Protein AF-A0A017TA18-F1 (afdb_monomer_lite)

Sequence (437 aa):
MTPSLLPDGDARPGEDPPRPLPCPRCPGTLLGALDVPPAPRIDACPSCRGIWCTRARLPALLGVAEDHPGLAWYGLTPTRTERACPACATATLDQLSPGEGVTLARCTTCRGVWLEGGALPRLKEALAALAPATLRPRPRTVPPPPPPAGSGDAADDDAEDGDAESGERFAYDVPLVNASALPIALGASLLVGATGLRFLVETFVNMTFHELGHAAVAWFSGRYAVPLPFITFAVTEEQSVVVALALAAFLGAGLVLGLRERRRYLVSLAGGGLLLQASLTLLLPQALVERWITFAGCAGEFVFGALLVVSFYYRLPDRMRWDFWRYVALAVGAAALSCAFLRWHQIAANLALLPLGSALGGAEDPEGDMNKLLGWGWSGRQIARTYLGLGYACLTVIAAHYGVFLARARMLALKKARTTVVAARGTAHGAAERSTG

Secondary structure (DSSP, 8-state):
------SSSPPPTTSPPPSSPBPSSSTTPBPEEEEETTEEEEEE-TTT--EEE-TTTHHHHHTS-TT-GGGGGGGS-PEEEEEEPTTTSSSEEEEEEEETTEEEEEETTT--EEEPTTHHHHHHHHHHHHS-S--------PPPPPPPP---------------SSSGGG-TT-HHHHHHHHHHHHHHHHHHHTSTTHHHIIIIIIHHHHHHHHHHHHHHTT---EEETTEEE---SS--HHHHHHHHHHHHHHHHHHHHTT-HHHHHHHHHHHHHHHIIIIIS-HHHHHHHHHHHHHHHHHHHHHHHHHHTTSPPPGGG-HHHHHHHHHHHHHHHHHHHHHHHHHHHH-GGG---SBTTTBTT-TTSHHHHHHHTT--HHHHHHHHHHHHHHHHHHHHHHHHHHHHHHHHHHHHHHHHHHHHHHHHHHHHHHHH--

Structure (mmCIF, N/CA/C/O backbone):
data_AF-A0A017TA18-F1
#
_entry.id   AF-A0A017TA18-F1
#
loop_
_atom_site.group_PDB
_atom_site.id
_atom_site.type_symbol
_atom_site.label_atom_id
_atom_site.label_alt_id
_atom_site.label_comp_id
_atom_site.label_asym_id
_atom_site.label_entity_id
_atom_site.label_seq_id
_atom_site.pdbx_PDB_ins_code
_atom_site.Cartn_x
_atom_site.Cartn_y
_atom_site.Cartn_z
_atom_site.occupancy
_atom_site.B_iso_or_equiv
_atom_site.auth_seq_id
_atom_site.auth_comp_id
_atom_site.auth_asym_id
_atom_site.auth_atom_id
_atom_site.pdbx_PDB_model_num
ATOM 1 N N . MET A 1 1 ? -18.667 39.826 -8.788 1.00 37.72 1 MET A N 1
ATOM 2 C CA . MET A 1 1 ? -19.623 39.039 -7.983 1.00 37.72 1 MET A CA 1
ATOM 3 C C . MET A 1 1 ? -19.762 39.725 -6.639 1.00 37.72 1 MET A C 1
ATOM 5 O O . MET A 1 1 ? -18.870 39.641 -5.808 1.00 37.72 1 MET A O 1
ATOM 9 N N . THR A 1 2 ? -20.815 40.518 -6.496 1.00 25.11 2 THR A N 1
ATOM 10 C CA . THR A 1 2 ? -21.220 41.183 -5.254 1.00 25.11 2 THR A CA 1
ATOM 11 C C . THR A 1 2 ? -21.653 40.122 -4.234 1.00 25.11 2 THR A C 1
ATOM 13 O O . THR A 1 2 ? -22.448 39.252 -4.593 1.00 25.11 2 THR A O 1
ATOM 16 N N . PRO A 1 3 ? -21.157 40.141 -2.984 1.00 33.81 3 PRO A N 1
ATOM 17 C CA . PRO A 1 3 ? -21.684 39.264 -1.954 1.00 33.81 3 PRO A CA 1
ATOM 18 C C . PRO A 1 3 ? -23.076 39.762 -1.567 1.00 33.81 3 PRO A C 1
ATOM 20 O O . PRO A 1 3 ? -23.249 40.912 -1.168 1.00 33.81 3 PRO A O 1
ATOM 23 N N . SER A 1 4 ? -24.062 38.885 -1.735 1.00 29.41 4 SER A N 1
ATOM 24 C CA . SER A 1 4 ? -25.457 39.107 -1.366 1.00 29.41 4 SER A CA 1
ATOM 25 C C . SER A 1 4 ? -25.554 39.514 0.106 1.00 29.41 4 SER A C 1
ATOM 27 O O . SER A 1 4 ? -25.220 38.736 1.002 1.00 29.41 4 SER A O 1
ATOM 29 N N . LEU A 1 5 ? -26.006 40.743 0.343 1.00 31.98 5 LEU A N 1
ATOM 30 C CA . LEU A 1 5 ? -26.475 41.220 1.637 1.00 31.98 5 LEU A CA 1
ATOM 31 C C . LEU A 1 5 ? -27.774 40.467 1.954 1.00 31.98 5 LEU A C 1
ATOM 33 O O . LEU A 1 5 ? -28.764 40.608 1.240 1.00 31.98 5 LEU A O 1
ATOM 37 N N . LEU A 1 6 ? -27.750 39.618 2.982 1.00 34.53 6 LEU A N 1
ATOM 38 C CA . LEU A 1 6 ? -28.977 39.231 3.678 1.00 34.53 6 LEU A CA 1
ATOM 39 C C . LEU A 1 6 ? -29.512 40.480 4.400 1.00 34.53 6 LEU A C 1
ATOM 41 O O . LEU A 1 6 ? -28.694 41.283 4.859 1.00 34.53 6 LEU A O 1
ATOM 45 N N . PRO A 1 7 ? -30.837 40.671 4.474 1.00 39.84 7 PRO A N 1
ATOM 46 C CA . PRO A 1 7 ? -31.421 41.862 5.071 1.00 39.84 7 PRO A CA 1
ATOM 47 C C . PRO A 1 7 ? -31.075 41.946 6.565 1.00 39.84 7 PRO A C 1
ATOM 49 O O . PRO A 1 7 ? -31.310 41.013 7.325 1.00 39.84 7 PRO A O 1
ATOM 52 N N . ASP A 1 8 ? -30.456 43.073 6.907 1.00 42.03 8 ASP A N 1
ATOM 53 C CA . ASP A 1 8 ? -30.369 43.778 8.186 1.00 42.03 8 ASP A CA 1
ATOM 54 C C . ASP A 1 8 ? -30.547 42.980 9.491 1.00 42.03 8 ASP A C 1
ATOM 56 O O . ASP A 1 8 ? -31.654 42.736 9.966 1.00 42.03 8 ASP A O 1
ATOM 60 N N . GLY A 1 9 ? -29.413 42.717 10.154 1.00 47.38 9 GLY A N 1
ATOM 61 C CA . GLY A 1 9 ? -29.335 42.570 11.615 1.00 47.38 9 GLY A CA 1
ATOM 62 C C . GLY A 1 9 ? -28.957 41.189 12.149 1.00 47.38 9 GLY A C 1
ATOM 63 O O . GLY A 1 9 ? -28.515 41.093 13.293 1.00 47.38 9 GLY A O 1
ATOM 64 N N . ASP A 1 10 ? -29.064 40.134 11.342 1.00 47.41 10 ASP A N 1
ATOM 65 C CA . ASP A 1 10 ? -28.767 38.773 11.796 1.00 47.41 10 ASP A CA 1
ATOM 66 C C . ASP A 1 10 ? -27.259 38.481 11.816 1.00 47.41 10 ASP A C 1
ATOM 68 O O . ASP A 1 10 ? -26.578 38.493 10.787 1.00 47.41 10 ASP A O 1
ATOM 72 N N . ALA A 1 11 ? -26.726 38.170 13.002 1.00 52.78 11 ALA A N 1
ATOM 73 C CA . ALA A 1 11 ? -25.329 37.779 13.160 1.00 52.78 11 ALA A CA 1
ATOM 74 C C . ALA A 1 11 ? -25.008 36.509 12.350 1.00 52.78 11 ALA A C 1
ATOM 76 O O . ALA A 1 11 ? -25.608 35.445 12.556 1.00 52.78 11 ALA A O 1
ATOM 77 N N . ARG A 1 12 ? -24.015 36.605 11.455 1.00 57.88 12 ARG A N 1
ATOM 78 C CA . ARG A 1 12 ? -23.480 35.449 10.726 1.00 57.88 12 ARG A CA 1
ATOM 79 C C . ARG A 1 12 ? -22.854 34.453 11.711 1.00 57.88 12 ARG A C 1
ATOM 81 O O . ARG A 1 12 ? -22.328 34.864 12.748 1.00 57.88 12 ARG A O 1
ATOM 88 N N . PRO A 1 13 ? -22.858 33.141 11.412 1.00 56.22 13 PRO A N 1
ATOM 89 C CA . PRO A 1 13 ? -22.197 32.154 12.260 1.00 56.22 13 PRO A CA 1
ATOM 90 C C . PRO A 1 13 ? -20.706 32.496 12.431 1.00 56.22 13 PRO A C 1
ATOM 92 O O . PRO A 1 13 ? -19.928 32.332 11.498 1.00 56.22 13 PRO A O 1
ATOM 95 N N . GLY A 1 14 ? -20.312 32.967 13.619 1.00 56.38 14 GLY A N 1
ATOM 96 C CA . GLY A 1 14 ? -18.918 33.289 13.958 1.00 56.38 14 GLY A CA 1
ATOM 97 C C . GLY A 1 14 ? -18.575 34.779 14.085 1.00 56.38 14 GLY A C 1
ATOM 98 O O . GLY A 1 14 ? -17.483 35.080 14.554 1.00 56.38 14 GLY A O 1
ATOM 99 N N . GLU A 1 15 ? -19.481 35.699 13.743 1.00 61.00 15 GLU A N 1
ATOM 100 C CA . GLU A 1 15 ? -19.289 37.144 13.961 1.00 61.00 15 GLU A CA 1
ATOM 101 C C . GLU A 1 15 ? -19.880 37.596 15.311 1.00 61.00 15 GLU A C 1
ATOM 103 O O . GLU A 1 15 ? -20.865 37.035 15.801 1.00 61.00 15 GLU A O 1
ATOM 108 N N . ASP A 1 16 ? -19.268 38.609 15.932 1.00 66.94 16 ASP A N 1
ATOM 109 C CA . ASP A 1 16 ? -19.785 39.224 17.159 1.00 66.94 16 ASP A CA 1
ATOM 110 C C . ASP A 1 16 ? -21.005 40.103 16.829 1.00 66.94 16 ASP A C 1
ATOM 112 O O . ASP A 1 16 ? -20.887 41.006 15.998 1.00 66.94 16 ASP A O 1
ATOM 116 N N . PRO A 1 17 ? -22.167 39.893 17.474 1.00 70.06 17 PRO A N 1
ATOM 117 C CA . PRO A 1 17 ? -23.344 40.711 17.215 1.00 70.06 17 PRO A CA 1
ATOM 118 C C . PRO A 1 17 ? -23.161 42.150 17.733 1.00 70.06 17 PRO A C 1
ATOM 120 O O . PRO A 1 17 ? -22.439 42.367 18.718 1.00 70.06 17 PRO A O 1
ATOM 123 N N . PRO A 1 18 ? -23.847 43.139 17.127 1.00 70.81 18 PRO A N 1
ATOM 124 C CA . PRO A 1 18 ? -23.887 44.495 17.658 1.00 70.81 18 PRO A CA 1
ATOM 125 C C . PRO A 1 18 ? -24.508 44.498 19.064 1.00 70.81 18 PRO A C 1
ATOM 127 O O . PRO A 1 18 ? -25.532 43.867 19.316 1.00 70.81 18 PRO A O 1
ATOM 130 N N . ARG A 1 19 ? -23.857 45.198 19.997 1.00 76.06 19 ARG A N 1
ATOM 131 C CA . ARG A 1 19 ? -24.266 45.319 21.407 1.00 76.06 19 ARG A CA 1
ATOM 132 C C . ARG A 1 19 ? -24.966 46.664 21.637 1.00 76.06 19 ARG A C 1
ATOM 134 O O . ARG A 1 19 ? -24.652 47.618 20.926 1.00 76.06 19 ARG A O 1
ATOM 141 N N . PRO A 1 20 ? -25.840 46.790 22.652 1.00 80.50 20 PRO A N 1
ATOM 142 C CA . PRO A 1 20 ? -26.161 45.822 23.710 1.00 80.50 20 PRO A CA 1
ATOM 143 C C . PRO A 1 20 ? -27.218 44.783 23.306 1.00 80.50 20 PRO A C 1
ATOM 145 O O . PRO A 1 20 ? -28.166 45.091 22.593 1.00 80.50 20 PRO A O 1
ATOM 148 N N . LEU A 1 21 ? -27.074 43.550 23.801 1.00 88.25 21 LEU A N 1
ATOM 149 C CA . LEU A 1 21 ? -28.001 42.450 23.510 1.00 88.25 21 LEU A CA 1
ATOM 150 C C . LEU A 1 21 ? -29.156 42.410 24.529 1.00 88.25 21 LEU A C 1
ATOM 152 O O . LEU A 1 21 ? -28.913 42.645 25.715 1.00 88.25 21 LEU A O 1
ATOM 156 N N . PRO A 1 22 ? -30.395 42.074 24.131 1.00 90.50 22 PRO A N 1
ATOM 157 C CA . PRO A 1 22 ? -31.507 41.885 25.061 1.00 90.50 22 PRO A CA 1
ATOM 158 C C . PRO A 1 22 ? -31.424 40.543 25.806 1.00 90.50 22 PRO A C 1
ATOM 160 O O . PRO A 1 22 ? -31.033 39.517 25.251 1.00 90.50 22 PRO A O 1
ATOM 163 N N . CYS A 1 23 ? -31.837 40.522 27.075 1.00 90.06 23 CYS A N 1
ATOM 164 C CA . CYS A 1 23 ? -31.957 39.289 27.848 1.00 90.06 23 CYS A CA 1
ATOM 165 C C . CYS A 1 23 ? -33.215 38.502 27.428 1.00 90.06 23 CYS A C 1
ATOM 167 O O . CYS A 1 23 ? -34.320 39.033 27.530 1.00 90.06 23 CYS A O 1
ATOM 169 N N . PRO A 1 24 ? -33.102 37.211 27.067 1.00 89.25 24 PRO A N 1
ATOM 170 C CA . PRO A 1 24 ? -34.242 36.391 26.656 1.00 89.25 24 PRO A CA 1
ATOM 171 C C . PRO A 1 24 ? -35.120 35.945 27.838 1.00 89.25 24 PRO A C 1
ATOM 173 O O . PRO A 1 24 ? -36.157 35.319 27.635 1.00 89.25 24 PRO A O 1
ATOM 176 N N . ARG A 1 25 ? -34.697 36.222 29.081 1.00 87.94 25 ARG A N 1
ATOM 177 C CA . ARG A 1 25 ? -35.417 35.866 30.317 1.00 87.94 25 ARG A CA 1
ATOM 178 C C . ARG A 1 25 ? -36.000 37.073 31.053 1.00 87.94 25 ARG A C 1
ATOM 180 O O . ARG A 1 25 ? -36.988 36.922 31.761 1.00 87.94 25 ARG A O 1
ATOM 187 N N . CYS A 1 26 ? -35.392 38.248 30.912 1.00 89.50 26 CYS A N 1
ATOM 188 C CA . CYS A 1 26 ? -35.784 39.467 31.616 1.00 89.50 26 CYS A CA 1
ATOM 189 C C . CYS A 1 26 ? -36.225 40.515 30.586 1.00 89.50 26 CYS A C 1
ATOM 191 O O . CYS A 1 26 ? -35.357 41.186 30.017 1.00 89.50 26 CYS A O 1
ATOM 193 N N . PRO A 1 27 ? -37.539 40.664 30.336 1.00 84.94 27 PRO A N 1
ATOM 194 C CA . PRO A 1 27 ? -38.051 41.676 29.418 1.00 84.94 27 PRO A CA 1
ATOM 195 C C . PRO A 1 27 ? -37.501 43.068 29.760 1.00 84.94 27 PRO A C 1
ATOM 197 O O . PRO A 1 27 ? -37.465 43.458 30.925 1.00 84.94 27 PRO A O 1
ATOM 200 N N . GLY A 1 28 ? -37.025 43.800 28.751 1.00 83.25 28 GLY A N 1
ATOM 201 C CA . GLY A 1 28 ? -36.485 45.158 28.913 1.00 83.25 28 GLY A CA 1
ATOM 202 C C . GLY A 1 28 ? -35.089 45.260 29.546 1.00 83.25 28 GLY A C 1
ATOM 203 O O . GLY A 1 28 ? -34.597 46.369 29.726 1.00 83.25 28 GLY A O 1
ATOM 204 N N . THR A 1 29 ? -34.423 44.145 29.874 1.00 89.94 29 THR A N 1
ATOM 205 C CA . THR A 1 29 ? -33.056 44.160 30.428 1.00 89.94 29 THR A CA 1
ATOM 206 C C . THR A 1 29 ? -32.014 43.887 29.347 1.00 89.94 29 THR A C 1
ATOM 208 O O . THR A 1 29 ? -32.123 42.907 28.611 1.00 89.94 29 THR A O 1
ATOM 211 N N . LEU A 1 30 ? -30.965 44.708 29.300 1.00 90.19 30 LEU A N 1
ATOM 212 C CA . LEU A 1 30 ? -29.822 44.532 28.403 1.00 90.19 30 LEU A CA 1
ATOM 213 C C . LEU A 1 30 ? -28.686 43.758 29.090 1.00 90.19 30 LEU A C 1
ATOM 215 O O . LEU A 1 30 ? -28.485 43.869 30.302 1.00 90.19 30 LEU A O 1
ATOM 219 N N . LEU A 1 31 ? -27.954 42.955 28.319 1.00 90.50 31 LEU A N 1
ATOM 220 C CA . LEU A 1 31 ? -26.776 42.230 28.787 1.00 90.50 31 LEU A CA 1
ATOM 221 C C . LEU A 1 31 ? -25.583 43.184 28.916 1.00 90.50 31 LEU A C 1
ATOM 223 O O . LEU A 1 31 ? -25.330 44.004 28.033 1.00 90.50 31 LEU A O 1
ATOM 227 N N . GLY A 1 32 ? -24.843 43.054 30.015 1.00 86.44 32 GLY A N 1
ATOM 228 C CA . GLY A 1 32 ? -23.576 43.742 30.233 1.00 86.44 32 GLY A CA 1
ATOM 229 C C . GLY A 1 32 ? -22.401 42.897 29.749 1.00 86.44 32 GLY A C 1
ATOM 230 O O . GLY A 1 32 ? -22.365 41.688 29.979 1.00 86.44 32 GLY A O 1
ATOM 231 N N . ALA A 1 33 ? -21.426 43.537 29.106 1.00 83.25 33 ALA A N 1
ATOM 232 C CA . ALA A 1 33 ? -20.180 42.890 28.716 1.00 83.25 33 ALA A CA 1
ATOM 233 C C . ALA A 1 33 ? -19.279 42.676 29.943 1.00 83.25 33 ALA A C 1
ATOM 235 O O . ALA A 1 33 ? -19.040 43.607 30.712 1.00 83.25 33 ALA A O 1
ATOM 236 N N . LEU A 1 34 ? -18.761 41.462 30.107 1.00 77.88 34 LEU A N 1
ATOM 237 C CA . LEU A 1 34 ? -17.790 41.102 31.135 1.00 77.88 34 LEU A CA 1
ATOM 238 C C . LEU A 1 34 ? -16.548 40.494 30.483 1.00 77.88 34 LEU A C 1
ATOM 240 O O . LEU A 1 34 ? -16.650 39.620 29.619 1.00 77.88 34 LEU A O 1
ATOM 244 N N . ASP A 1 35 ? -15.374 40.912 30.944 1.00 74.88 35 ASP A N 1
ATOM 245 C CA . ASP A 1 35 ? -14.097 40.313 30.567 1.00 74.88 35 ASP A CA 1
ATOM 246 C C . ASP A 1 35 ? -13.657 39.321 31.643 1.00 74.88 35 ASP A C 1
ATOM 248 O O . ASP A 1 35 ? -13.237 39.709 32.732 1.00 74.88 35 ASP A O 1
ATOM 252 N N . VAL A 1 36 ? -13.779 38.023 31.346 1.00 68.38 36 VAL A N 1
ATOM 253 C CA . VAL A 1 36 ? -13.455 36.942 32.288 1.00 68.38 36 VAL A CA 1
ATOM 254 C C . VAL A 1 36 ? -12.374 36.042 31.683 1.00 68.38 36 VAL A C 1
ATOM 256 O O . VAL A 1 36 ? -12.686 35.218 30.829 1.00 68.38 36 VAL A O 1
ATOM 259 N N . PRO A 1 37 ? -11.098 36.141 32.097 1.00 58.28 37 PRO A N 1
ATOM 260 C CA . PRO A 1 37 ? -10.055 35.232 31.621 1.00 58.28 37 PRO A CA 1
ATOM 261 C C . PRO A 1 37 ? -10.408 33.756 31.907 1.00 58.28 37 PRO A C 1
ATOM 263 O O . PRO A 1 37 ? -10.919 33.464 32.992 1.00 58.28 37 PRO A O 1
ATOM 266 N N . PRO A 1 38 ? -10.147 32.806 30.984 1.00 62.75 38 PRO A N 1
ATOM 267 C CA . PRO A 1 38 ? -9.453 32.954 29.698 1.00 62.75 38 PRO A CA 1
ATOM 268 C C . PRO A 1 38 ? -10.353 33.371 28.513 1.00 62.75 38 PRO A C 1
ATOM 270 O O . PRO A 1 38 ? -9.865 33.456 27.390 1.00 62.75 38 PRO A O 1
ATOM 273 N N . ALA A 1 39 ? -11.643 33.643 28.734 1.00 63.69 39 ALA A N 1
ATOM 274 C CA . ALA A 1 39 ? -12.618 34.012 27.705 1.00 63.69 39 ALA A CA 1
ATOM 275 C C . ALA A 1 39 ? -13.053 35.489 27.826 1.00 63.69 39 ALA A C 1
ATOM 277 O O . ALA A 1 39 ? -14.087 35.786 28.436 1.00 63.69 39 ALA A O 1
ATOM 278 N N . PRO A 1 40 ? -12.291 36.442 27.258 1.00 65.81 40 PRO A N 1
ATOM 279 C CA . PRO A 1 40 ? -12.688 37.845 27.276 1.00 65.81 40 PRO A CA 1
ATOM 280 C C . PRO A 1 40 ? -14.032 38.040 26.550 1.00 65.81 40 PRO A C 1
ATOM 282 O O . PRO A 1 40 ? -14.333 37.352 25.570 1.00 65.81 40 PRO A O 1
ATOM 285 N N . ARG A 1 41 ? -14.819 39.020 27.005 1.00 71.44 41 ARG A N 1
ATOM 286 C CA . ARG A 1 41 ? -16.043 39.519 26.356 1.00 71.44 41 ARG A CA 1
ATOM 287 C C . ARG A 1 41 ? -17.231 38.548 26.279 1.00 71.44 41 ARG A C 1
ATOM 289 O O . ARG A 1 41 ? -17.791 38.343 25.193 1.00 71.44 41 ARG A O 1
ATOM 296 N N . ILE A 1 42 ? -17.679 38.035 27.424 1.00 81.00 42 ILE A N 1
ATOM 297 C CA . ILE A 1 42 ? -18.997 37.382 27.575 1.00 81.00 42 ILE A CA 1
ATOM 298 C C . ILE A 1 42 ? -20.099 38.412 27.870 1.00 81.00 42 ILE A C 1
ATOM 300 O O . ILE A 1 42 ? -19.808 39.487 28.388 1.00 81.00 42 ILE A O 1
ATOM 304 N N . ASP A 1 43 ? -21.356 38.103 27.550 1.00 88.88 43 ASP A N 1
ATOM 305 C CA . ASP A 1 43 ? -22.505 38.984 27.808 1.00 88.88 43 ASP A CA 1
ATOM 306 C C . ASP A 1 43 ? -23.379 38.389 28.917 1.00 88.88 43 ASP A C 1
ATOM 308 O O . ASP A 1 43 ? -23.912 37.292 28.762 1.00 88.88 43 ASP A O 1
ATOM 312 N N . ALA A 1 44 ? -23.536 39.085 30.044 1.00 90.06 44 ALA A N 1
ATOM 313 C CA . ALA A 1 44 ? -24.275 38.587 31.203 1.00 90.06 44 ALA A CA 1
ATOM 314 C C . ALA A 1 44 ? -25.416 39.524 31.615 1.00 90.06 44 ALA A C 1
ATOM 316 O O . ALA A 1 44 ? -25.285 40.747 31.612 1.00 90.06 44 ALA A O 1
ATOM 317 N N . CYS A 1 45 ? -26.551 38.952 32.009 1.00 91.25 45 CYS A N 1
ATOM 318 C CA . CYS A 1 45 ? -27.685 39.724 32.503 1.00 91.25 45 CYS A CA 1
ATOM 319 C C . CYS A 1 45 ? -27.472 40.114 33.978 1.00 91.25 45 CYS A C 1
ATOM 321 O O . CYS A 1 45 ? -27.289 39.220 34.808 1.00 91.25 45 CYS A O 1
ATOM 323 N N . PRO A 1 46 ? -27.586 41.401 34.355 1.00 88.38 46 PRO A N 1
ATOM 324 C CA . PRO A 1 46 ? -27.440 41.824 35.750 1.00 88.38 46 PRO A CA 1
ATOM 325 C C . PRO A 1 46 ? -28.584 41.338 36.658 1.00 88.38 46 PRO A C 1
ATOM 327 O O . PRO A 1 46 ? -28.395 41.217 37.865 1.00 88.38 46 PRO A O 1
ATOM 330 N N . SER A 1 47 ? -29.759 41.035 36.092 1.00 90.00 47 SER A N 1
ATOM 331 C CA . SER A 1 47 ? -30.941 40.596 36.845 1.00 90.00 47 SER A CA 1
ATOM 332 C C . SER A 1 47 ? -30.950 39.080 37.079 1.00 90.00 47 SER A C 1
ATOM 334 O O . SER A 1 47 ? -30.836 38.625 38.216 1.00 90.00 47 SER A O 1
ATOM 336 N N . CYS A 1 48 ? -31.022 38.269 36.015 1.00 88.88 48 CYS A N 1
ATOM 337 C CA . CYS A 1 48 ? -31.118 36.808 36.146 1.00 88.88 48 CYS A CA 1
ATOM 338 C C . CYS A 1 48 ? -29.769 36.079 36.189 1.00 88.88 48 CYS A C 1
ATOM 340 O O . CYS A 1 48 ? -29.747 34.862 36.374 1.00 88.88 48 CYS A O 1
ATOM 342 N N . ARG A 1 49 ? -28.651 36.794 35.991 1.00 89.19 49 ARG A N 1
ATOM 343 C CA . ARG A 1 49 ? -27.287 36.235 35.910 1.00 89.19 49 ARG A CA 1
ATOM 344 C C . ARG A 1 49 ? -27.080 35.209 34.788 1.00 89.19 49 ARG A C 1
ATOM 346 O O . ARG A 1 49 ? -26.118 34.448 34.833 1.00 89.19 49 ARG A O 1
ATOM 353 N N . GLY A 1 50 ? -27.974 35.171 33.799 1.00 89.81 50 GLY A N 1
ATOM 354 C CA . GLY A 1 50 ? -27.801 34.355 32.598 1.00 89.81 50 GLY A CA 1
ATOM 355 C C . GLY A 1 50 ? -26.684 34.899 31.711 1.00 89.81 50 GLY A C 1
ATOM 356 O O . GLY A 1 50 ? -26.448 36.109 31.692 1.00 89.81 50 GLY A O 1
ATOM 357 N N . ILE A 1 51 ? -25.994 34.005 31.006 1.00 90.88 51 ILE A N 1
ATOM 358 C CA . ILE A 1 51 ? -24.816 34.320 30.193 1.00 90.88 51 ILE A CA 1
ATOM 359 C C . ILE A 1 51 ? -25.095 33.926 28.746 1.00 90.88 51 ILE A C 1
ATOM 361 O O . ILE A 1 51 ? -25.434 32.778 28.462 1.00 90.88 51 ILE A O 1
ATOM 365 N N . TRP A 1 52 ? -24.899 34.864 27.829 1.00 90.00 52 TRP A N 1
ATOM 366 C CA . TRP A 1 52 ? -24.842 34.608 26.400 1.00 90.00 52 TRP A CA 1
ATOM 367 C C . TRP A 1 52 ? -23.392 34.433 25.952 1.00 90.00 52 TRP A C 1
ATOM 369 O O . TRP A 1 52 ? -22.507 35.224 26.295 1.00 90.00 52 TRP A O 1
ATOM 379 N N . CYS A 1 53 ? -23.154 33.392 25.159 1.00 88.00 53 CYS A N 1
ATOM 380 C CA . CYS A 1 53 ? -21.857 33.107 24.572 1.00 88.00 53 CYS A CA 1
ATOM 381 C C . CYS A 1 53 ? -22.017 32.707 23.102 1.00 88.00 53 CYS A C 1
ATOM 383 O O . CYS A 1 53 ? -22.882 31.902 22.745 1.00 88.00 53 CYS A O 1
ATOM 385 N N . THR A 1 54 ? -21.171 33.254 22.231 1.00 85.25 54 THR A N 1
ATOM 386 C CA . THR A 1 54 ? -21.124 32.829 20.829 1.00 85.25 54 THR A CA 1
ATOM 387 C C . THR A 1 54 ? -20.543 31.418 20.727 1.00 85.25 54 THR A C 1
ATOM 389 O O . THR A 1 54 ? -19.782 30.978 21.591 1.00 85.25 54 THR A O 1
ATOM 392 N N . ARG A 1 55 ? -20.871 30.697 19.646 1.00 82.44 55 ARG A N 1
ATOM 393 C CA . ARG A 1 55 ? -20.391 29.322 19.428 1.00 82.44 55 ARG A CA 1
ATOM 394 C C . ARG A 1 55 ? -18.867 29.202 19.559 1.00 82.44 55 ARG A C 1
ATOM 396 O O . ARG A 1 55 ? -18.393 28.272 20.199 1.00 82.44 55 ARG A O 1
ATOM 403 N N . ALA A 1 56 ? -18.127 30.144 18.974 1.00 78.69 56 ALA A N 1
ATOM 404 C CA . ALA A 1 56 ? -16.664 30.145 18.967 1.00 78.69 56 ALA A CA 1
ATOM 405 C C . ALA A 1 56 ? -16.044 30.440 20.346 1.00 78.69 56 ALA A C 1
ATOM 407 O O . ALA A 1 56 ? -14.919 30.046 20.621 1.00 78.69 56 ALA A O 1
ATOM 408 N N . ARG A 1 57 ? -16.765 31.130 21.240 1.00 81.62 57 ARG A N 1
ATOM 409 C CA . ARG A 1 57 ? -16.241 31.518 22.563 1.00 81.62 57 ARG A CA 1
ATOM 410 C C . ARG A 1 57 ? -16.556 30.522 23.664 1.00 81.62 57 ARG A C 1
ATOM 412 O O . ARG A 1 57 ? -15.927 30.558 24.721 1.00 81.62 57 ARG A O 1
ATOM 419 N N . LEU A 1 58 ? -17.516 29.637 23.430 1.00 84.62 58 LEU A N 1
ATOM 420 C CA . LEU A 1 58 ? -17.966 28.692 24.436 1.00 84.62 58 LEU A CA 1
ATOM 421 C C . LEU A 1 58 ? -16.852 27.745 24.931 1.00 84.62 58 LEU A C 1
ATOM 423 O O . LEU A 1 58 ? -16.746 27.590 26.148 1.00 84.62 58 LEU A O 1
ATOM 427 N N . PRO A 1 59 ? -15.990 27.161 24.070 1.00 83.19 59 PRO A N 1
ATOM 428 C CA . PRO A 1 59 ? -14.903 26.290 24.529 1.00 83.19 59 PRO A CA 1
ATOM 429 C C . PRO A 1 59 ? -13.928 27.023 25.459 1.00 83.19 59 PRO A C 1
ATOM 431 O O . PRO A 1 59 ? -13.628 26.542 26.552 1.00 83.19 59 PRO A O 1
ATOM 434 N N . ALA A 1 60 ? -13.545 28.253 25.097 1.00 82.44 60 ALA A N 1
ATOM 435 C CA . ALA A 1 60 ? -12.708 29.108 25.935 1.00 82.44 60 ALA A CA 1
ATOM 436 C C . ALA A 1 60 ? -13.376 29.434 27.283 1.00 82.44 60 ALA A C 1
ATOM 438 O O . ALA A 1 60 ? -12.724 29.370 28.324 1.00 82.44 60 ALA A O 1
ATOM 439 N N . LEU A 1 61 ? -14.683 29.734 27.295 1.00 84.25 61 LEU A N 1
ATOM 440 C CA . LEU A 1 61 ? -15.430 30.011 28.530 1.00 84.25 61 LEU A CA 1
ATOM 441 C C . LEU A 1 61 ? -15.463 28.792 29.465 1.00 84.25 61 LEU A C 1
ATOM 443 O O . LEU A 1 61 ? -15.398 28.931 30.694 1.00 84.25 61 LEU A O 1
ATOM 447 N N . LEU A 1 62 ? -15.553 27.599 28.882 1.00 83.56 62 LEU A N 1
ATOM 448 C CA . LEU A 1 62 ? -15.600 26.325 29.591 1.00 83.56 62 LEU A CA 1
ATOM 449 C C . LEU A 1 62 ? -14.210 25.796 29.974 1.00 83.56 62 LEU A C 1
ATOM 451 O O . LEU A 1 62 ? -14.126 24.974 30.880 1.00 83.56 62 LEU A O 1
ATOM 455 N N . GLY A 1 63 ? -13.136 26.322 29.379 1.00 81.31 63 GLY A N 1
ATOM 456 C CA . GLY A 1 63 ? -11.764 25.874 29.625 1.00 81.31 63 GLY A CA 1
ATOM 457 C C . GLY A 1 63 ? -11.442 24.536 28.957 1.00 81.31 63 GLY A C 1
ATOM 458 O O . GLY A 1 63 ? -10.622 23.782 29.472 1.00 81.31 63 GLY A O 1
ATOM 459 N N . VAL A 1 64 ? -12.105 24.234 27.838 1.00 80.94 64 VAL A N 1
ATOM 460 C CA . VAL A 1 64 ? -11.959 22.980 27.088 1.00 80.94 64 VAL A CA 1
ATOM 461 C C . VAL A 1 64 ? -11.619 23.263 25.622 1.00 80.94 64 VAL A C 1
ATOM 463 O O . VAL A 1 64 ? -11.882 24.356 25.120 1.00 80.94 64 VAL A O 1
ATOM 466 N N . ALA A 1 65 ? -11.032 22.286 24.928 1.00 79.06 65 ALA A N 1
ATOM 467 C CA . ALA A 1 65 ? -10.801 22.376 23.486 1.00 79.06 65 ALA A CA 1
ATOM 468 C C . ALA A 1 65 ? -12.134 22.413 22.705 1.00 79.06 65 ALA A C 1
ATOM 470 O O . ALA A 1 65 ? -13.162 21.948 23.201 1.00 79.06 65 ALA A O 1
ATOM 471 N N . GLU A 1 66 ? -12.143 22.977 21.491 1.00 75.44 66 GLU A N 1
ATOM 472 C CA . GLU A 1 66 ? -13.370 23.091 20.679 1.00 75.44 66 GLU A CA 1
ATOM 473 C C . GLU A 1 66 ? -13.999 21.731 20.331 1.00 75.44 66 GLU A C 1
ATOM 475 O O . GLU A 1 66 ? -15.212 21.638 20.144 1.00 75.44 66 GLU A O 1
ATOM 480 N N . ASP A 1 67 ? -13.178 20.684 20.274 1.00 72.88 67 ASP A N 1
ATOM 481 C CA . ASP A 1 67 ? -13.527 19.293 19.985 1.00 72.88 67 ASP A CA 1
ATOM 482 C C . ASP A 1 67 ? -13.755 18.445 21.249 1.00 72.88 67 ASP A C 1
ATOM 484 O O . ASP A 1 67 ? -13.874 17.224 21.160 1.00 72.88 67 ASP A O 1
ATOM 488 N N . HIS A 1 68 ? -13.841 19.069 22.431 1.00 77.56 68 HIS A N 1
ATOM 489 C CA . HIS A 1 68 ? -14.027 18.348 23.687 1.00 77.56 68 HIS A CA 1
ATOM 490 C C . HIS A 1 68 ? -15.296 17.472 23.644 1.00 77.56 68 HIS A C 1
ATOM 492 O O . HIS A 1 68 ? -16.381 17.992 23.363 1.00 77.56 68 HIS A O 1
ATOM 498 N N . PRO A 1 69 ? -15.219 16.170 23.989 1.00 69.00 69 PRO A N 1
ATOM 499 C CA . PRO A 1 69 ? -16.338 15.230 23.860 1.00 69.00 69 PRO A CA 1
ATOM 500 C C . PRO A 1 69 ? -17.554 15.642 24.695 1.00 69.00 69 PRO A C 1
ATOM 502 O O . PRO A 1 69 ? -18.694 15.475 24.276 1.00 69.00 69 PRO A O 1
ATOM 505 N N . GLY A 1 70 ? -17.336 16.304 25.831 1.00 70.88 70 GLY A N 1
ATOM 506 C CA . GLY A 1 70 ? -18.416 16.880 26.634 1.00 70.88 70 GLY A CA 1
ATOM 507 C C . GLY A 1 70 ? -19.189 18.033 25.965 1.00 70.88 70 GLY A C 1
ATOM 508 O O . GLY A 1 70 ? -20.194 18.472 26.510 1.00 70.88 70 GLY A O 1
ATOM 509 N N . LEU A 1 71 ? -18.771 18.526 24.791 1.00 74.56 71 LEU A N 1
ATOM 510 C CA . LEU A 1 71 ? -19.550 19.440 23.942 1.00 74.56 71 LEU A CA 1
ATOM 511 C C . LEU A 1 71 ? -20.451 18.700 22.936 1.00 74.56 71 LEU A C 1
ATOM 513 O O . LEU A 1 71 ? -21.181 19.343 22.179 1.00 74.56 71 LEU A O 1
ATOM 517 N N . ALA A 1 72 ? -20.470 17.360 22.942 1.00 68.50 72 ALA A N 1
ATOM 518 C CA . ALA A 1 72 ? -21.309 16.540 22.061 1.00 68.50 72 ALA A CA 1
ATOM 519 C C . ALA A 1 72 ? -22.818 16.798 22.216 1.00 68.50 72 ALA A C 1
ATOM 521 O O . ALA A 1 72 ? -23.599 16.404 21.353 1.00 68.50 72 ALA A O 1
ATOM 522 N N . TRP A 1 73 ? -23.246 17.548 23.239 1.00 66.19 73 TRP A N 1
ATOM 523 C CA . TRP A 1 73 ? -24.624 18.021 23.371 1.00 66.19 73 TRP A CA 1
ATOM 524 C C . TRP A 1 73 ? -25.094 18.941 22.238 1.00 66.19 73 TRP A C 1
ATOM 526 O O . TRP A 1 73 ? -26.294 19.189 22.111 1.00 66.19 73 TRP A O 1
ATOM 536 N N . TYR A 1 74 ? -24.205 19.384 21.341 1.00 61.84 74 TYR A N 1
ATOM 537 C CA . TYR A 1 74 ? -24.635 19.914 20.045 1.00 61.84 74 TYR A CA 1
ATOM 538 C C . TYR A 1 74 ? -25.460 18.901 19.219 1.00 61.84 74 TYR A C 1
ATOM 540 O O . TYR A 1 74 ? -26.244 19.323 18.370 1.00 61.84 74 TYR A O 1
ATOM 548 N N . GLY A 1 75 ? -25.325 17.599 19.464 1.00 58.72 75 GLY A N 1
ATOM 549 C CA . GLY A 1 75 ? -26.085 16.538 18.802 1.00 58.72 75 GLY A CA 1
ATOM 550 C C . GLY A 1 75 ? -27.371 16.105 19.514 1.00 58.72 75 GLY A C 1
ATOM 551 O O . GLY A 1 75 ? -28.088 15.275 18.967 1.00 58.72 75 GLY A O 1
ATOM 552 N N . LEU A 1 76 ? -27.683 16.636 20.705 1.00 68.19 76 LEU A N 1
ATOM 553 C CA . LEU A 1 76 ? -28.897 16.248 21.433 1.00 68.19 76 LEU A CA 1
ATOM 554 C C . LEU A 1 76 ? -30.160 16.776 20.748 1.00 68.19 76 LEU A C 1
ATOM 556 O O . LEU A 1 76 ? -30.167 17.888 20.210 1.00 68.19 76 LEU A O 1
ATOM 560 N N . THR A 1 77 ? -31.239 15.992 20.832 1.00 69.50 77 THR A N 1
ATOM 561 C CA . THR A 1 77 ? -32.581 16.401 20.407 1.00 69.50 77 THR A CA 1
ATOM 562 C C . THR A 1 77 ? -33.062 17.545 21.302 1.00 69.50 77 THR A C 1
ATOM 564 O O . THR A 1 77 ? -33.237 17.336 22.505 1.00 69.50 77 THR A O 1
ATOM 567 N N . PRO A 1 78 ? -33.252 18.758 20.762 1.00 77.31 78 PRO A N 1
ATOM 568 C CA . PRO A 1 78 ? -33.664 19.894 21.565 1.00 77.31 78 PRO A CA 1
ATOM 569 C C . PRO A 1 78 ? -35.159 19.878 21.879 1.00 77.31 78 PRO A C 1
ATOM 571 O O . PRO A 1 78 ? -35.975 19.430 21.074 1.00 77.31 78 PRO A O 1
ATOM 574 N N . THR A 1 79 ? -35.524 20.494 23.002 1.00 80.25 79 THR A N 1
ATOM 575 C CA . THR A 1 79 ? -36.907 20.899 23.270 1.00 80.25 79 THR A CA 1
ATOM 576 C C . THR A 1 79 ? -37.085 22.343 22.821 1.00 80.25 79 THR A C 1
ATOM 578 O O . THR A 1 79 ? -36.424 23.245 23.340 1.00 80.25 79 THR A O 1
ATOM 581 N N . ARG A 1 80 ? -37.975 22.579 21.854 1.00 76.38 80 ARG A N 1
ATOM 582 C CA . ARG A 1 80 ? -38.223 23.923 21.318 1.00 76.38 80 ARG A CA 1
ATOM 583 C C . ARG A 1 80 ? -38.733 24.854 22.418 1.00 76.38 80 ARG A C 1
ATOM 585 O O . ARG A 1 80 ? -39.623 24.478 23.179 1.00 76.38 80 ARG A O 1
ATOM 592 N N . THR A 1 81 ? -38.201 26.073 22.482 1.00 77.19 81 THR A N 1
ATOM 593 C CA . THR A 1 81 ? -38.737 27.123 23.362 1.00 77.19 81 THR A CA 1
ATOM 594 C C . THR A 1 81 ? -39.198 28.329 22.553 1.00 77.19 81 THR A C 1
ATOM 596 O O . THR A 1 81 ? -38.739 28.554 21.435 1.00 77.19 81 THR A O 1
ATOM 599 N N . GLU A 1 82 ? -40.093 29.127 23.128 1.00 80.06 82 GLU A N 1
ATOM 600 C CA . GLU A 1 82 ? -40.578 30.377 22.523 1.00 80.06 82 GLU A CA 1
ATOM 601 C C . GLU A 1 82 ? -39.616 31.560 22.743 1.00 80.06 82 GLU A C 1
ATOM 603 O O . GLU A 1 82 ? -39.910 32.694 22.375 1.00 80.06 82 GLU A O 1
ATOM 608 N N . ARG A 1 83 ? -38.448 31.327 23.359 1.00 83.69 83 ARG A N 1
ATOM 609 C CA . ARG A 1 83 ? -37.496 32.393 23.690 1.00 83.69 83 ARG A CA 1
ATOM 610 C C . ARG A 1 83 ? -36.708 32.826 22.459 1.00 83.69 83 ARG A C 1
ATOM 612 O O . ARG A 1 83 ? -36.137 31.987 21.766 1.00 83.69 83 ARG A O 1
ATOM 619 N N . ALA A 1 84 ? -36.623 34.133 22.232 1.00 86.50 84 ALA A N 1
ATOM 620 C CA . ALA A 1 84 ? -35.850 34.708 21.136 1.00 86.50 84 ALA A CA 1
ATOM 621 C C . ALA A 1 84 ? -34.337 34.665 21.410 1.00 86.50 84 ALA A C 1
ATOM 623 O O . ALA A 1 84 ? -33.878 34.827 22.542 1.00 86.50 84 ALA A O 1
ATOM 624 N N . CYS A 1 85 ? -33.550 34.471 20.356 1.00 88.81 85 CYS A N 1
ATOM 625 C CA . CYS A 1 85 ? -32.099 34.572 20.390 1.00 88.81 85 CYS A CA 1
ATOM 626 C C . CYS A 1 85 ? -31.673 36.037 20.608 1.00 88.81 85 CYS A C 1
ATOM 628 O O . CYS A 1 85 ? -32.025 36.880 19.784 1.00 88.81 85 CYS A O 1
ATOM 630 N N . PRO A 1 86 ? -30.838 36.347 21.619 1.00 87.31 86 PRO A N 1
ATOM 631 C CA . PRO A 1 86 ? -30.344 37.706 21.864 1.00 87.31 86 PRO A CA 1
ATOM 632 C C . PRO A 1 86 ? -29.578 38.323 20.690 1.00 87.31 86 PRO A C 1
ATOM 634 O O . PRO A 1 86 ? -29.580 39.535 20.534 1.00 87.31 86 PRO A O 1
ATOM 637 N N . ALA A 1 87 ? -28.911 37.491 19.882 1.00 87.19 87 ALA A N 1
ATOM 638 C CA . ALA A 1 87 ? -28.036 37.929 18.793 1.00 87.19 87 ALA A CA 1
ATOM 639 C C . ALA A 1 87 ? -28.707 37.973 17.410 1.00 87.19 87 ALA A C 1
ATOM 641 O O . ALA A 1 87 ? -28.216 38.677 16.537 1.00 87.19 87 ALA A O 1
ATOM 642 N N . CYS A 1 88 ? -29.775 37.198 17.192 1.00 83.94 88 CYS A N 1
ATOM 643 C CA . CYS A 1 88 ? -30.498 37.161 15.910 1.00 83.94 88 CYS A CA 1
ATOM 644 C C . CYS A 1 88 ? -31.844 37.899 15.989 1.00 83.94 88 CYS A C 1
ATOM 646 O O . CYS A 1 88 ? -32.364 38.359 14.989 1.00 83.94 88 CYS A O 1
ATOM 648 N N . ALA A 1 89 ? -32.450 37.998 17.177 1.00 76.25 89 ALA A N 1
ATOM 649 C CA . ALA A 1 89 ? -33.813 38.489 17.419 1.00 76.25 89 ALA A CA 1
ATOM 650 C C . ALA A 1 89 ? -34.950 37.680 16.748 1.00 76.25 89 ALA A C 1
ATOM 652 O O . ALA A 1 89 ? -35.987 37.475 17.372 1.00 76.25 89 ALA A O 1
ATOM 653 N N . THR A 1 90 ? -34.759 37.166 15.532 1.00 79.75 90 THR A N 1
ATOM 654 C CA . THR A 1 90 ? -35.748 36.428 14.725 1.00 79.75 90 THR A CA 1
ATOM 655 C C . THR A 1 90 ? -35.732 34.916 14.973 1.00 79.75 90 THR A C 1
ATOM 657 O O . THR A 1 90 ? -36.731 34.231 14.759 1.00 79.75 90 THR A O 1
ATOM 660 N N . ALA A 1 91 ? -34.600 34.381 15.437 1.00 84.25 91 ALA A N 1
ATOM 661 C CA . ALA A 1 91 ? -34.416 32.957 15.699 1.00 84.25 91 ALA A CA 1
ATOM 662 C C . ALA A 1 91 ? -34.836 32.568 17.124 1.00 84.25 91 ALA A C 1
ATOM 664 O O . ALA A 1 91 ? -34.631 33.334 18.067 1.00 84.25 91 ALA A O 1
ATOM 665 N N . THR A 1 92 ? -35.348 31.350 17.303 1.00 87.00 92 THR A N 1
ATOM 666 C CA . THR A 1 92 ? -35.702 30.808 18.623 1.00 87.00 92 THR A CA 1
ATOM 667 C C . THR A 1 92 ? -34.535 30.068 19.275 1.00 87.00 92 THR A C 1
ATOM 669 O O . THR A 1 92 ? -33.625 29.564 18.608 1.00 87.00 92 THR A O 1
ATOM 672 N N . LEU A 1 93 ? -34.564 29.998 20.603 1.00 88.00 93 LEU A N 1
ATOM 673 C CA . LEU A 1 93 ? -33.664 29.183 21.404 1.00 88.00 93 LEU A CA 1
ATOM 674 C C . LEU A 1 93 ? -34.284 27.806 21.670 1.00 88.00 93 LEU A C 1
ATOM 676 O O . LEU A 1 93 ? -35.418 27.681 22.126 1.00 88.00 93 LEU A O 1
ATOM 680 N N . ASP A 1 94 ? -33.489 26.778 21.451 1.00 88.44 94 ASP A N 1
ATOM 681 C CA . ASP A 1 94 ? -33.799 25.378 21.686 1.00 88.44 94 ASP A CA 1
ATOM 682 C C . ASP A 1 94 ? -33.154 24.925 22.994 1.00 88.44 94 ASP A C 1
ATOM 684 O O . ASP A 1 94 ? -31.946 25.075 23.173 1.00 88.44 94 ASP A O 1
ATOM 688 N N . GLN A 1 95 ? -33.933 24.384 23.926 1.00 86.81 95 GLN A N 1
ATOM 689 C CA . GLN A 1 95 ? -33.423 23.929 25.215 1.00 86.81 95 GLN A CA 1
ATOM 690 C C . GLN A 1 95 ? -32.739 22.565 25.091 1.00 86.81 95 GLN A C 1
ATOM 692 O O . GLN A 1 95 ? -33.252 21.646 24.454 1.00 86.81 95 GLN A O 1
ATOM 697 N N . LEU A 1 96 ? -31.581 22.446 25.736 1.00 84.06 96 LEU A N 1
ATOM 698 C CA . LEU A 1 96 ? -30.724 21.269 25.763 1.00 84.06 96 LEU A CA 1
ATOM 699 C C . LEU A 1 96 ? -30.369 20.932 27.215 1.00 84.06 96 LEU A C 1
ATOM 701 O O . LEU A 1 96 ? -30.088 21.819 28.029 1.00 84.06 96 LEU A O 1
ATOM 705 N N . SER A 1 97 ? -30.337 19.635 27.509 1.00 80.31 97 SER A N 1
ATOM 706 C CA . SER A 1 97 ? -29.983 19.090 28.819 1.00 80.31 97 SER A CA 1
ATOM 707 C C . SER A 1 97 ? -28.796 18.134 28.677 1.00 80.31 97 SER A C 1
ATOM 709 O O . SER A 1 97 ? -29.006 16.938 28.498 1.00 80.31 97 SER A O 1
ATOM 711 N N . PRO A 1 98 ? -27.549 18.645 28.699 1.00 70.19 98 PRO A N 1
ATOM 712 C CA . PRO A 1 98 ? -26.343 17.836 28.493 1.00 70.19 98 PRO A CA 1
ATOM 713 C C . PRO A 1 98 ? -26.025 16.855 29.631 1.00 70.19 98 PRO A C 1
ATOM 715 O O . PRO A 1 98 ? -25.174 15.990 29.462 1.00 70.19 98 PRO A O 1
ATOM 718 N N . GLY A 1 99 ? -26.670 16.995 30.788 1.00 68.56 99 GLY A N 1
ATOM 719 C CA . GLY A 1 99 ? -26.474 16.145 31.955 1.00 68.56 99 GLY A CA 1
ATOM 720 C C . GLY A 1 99 ? -27.480 16.483 33.051 1.00 68.56 99 GLY A C 1
ATOM 721 O O . GLY A 1 99 ? -28.235 17.457 32.942 1.00 68.56 99 GLY A O 1
ATOM 722 N N . GLU A 1 100 ? -27.498 15.677 34.109 1.00 65.81 100 GLU A N 1
ATOM 723 C CA . GLU A 1 100 ? -28.432 15.845 35.219 1.00 65.81 100 GLU A CA 1
ATOM 724 C C . GLU A 1 100 ? -28.247 17.222 35.887 1.00 65.81 100 GLU A C 1
ATOM 726 O O . GLU A 1 100 ? -27.150 17.609 36.287 1.00 65.81 100 GLU A O 1
ATOM 731 N N . GLY A 1 101 ? -29.319 18.018 35.947 1.00 68.50 101 GLY A N 1
ATOM 732 C CA . GLY A 1 101 ? -29.304 19.343 36.580 1.00 68.50 101 GLY A CA 1
ATOM 733 C C . GLY A 1 101 ? -28.649 20.479 35.776 1.00 68.50 101 GLY A C 1
ATOM 734 O O . GLY A 1 101 ? -28.539 21.596 36.303 1.00 68.50 101 GLY A O 1
ATOM 735 N N . VAL A 1 102 ? -28.255 20.239 34.516 1.00 77.50 102 VAL A N 1
ATOM 736 C CA . VAL A 1 102 ? -27.733 21.268 33.599 1.00 77.50 102 VAL A CA 1
ATOM 737 C C . VAL A 1 102 ? -28.738 21.534 32.481 1.00 77.50 102 VAL A C 1
ATOM 739 O O . VAL A 1 102 ? -29.071 20.651 31.697 1.00 77.50 102 VAL A O 1
ATOM 742 N N . THR A 1 103 ? -29.196 22.780 32.379 1.00 79.50 103 THR A N 1
ATOM 743 C CA . THR A 1 103 ? -30.068 23.253 31.296 1.00 79.50 103 THR A CA 1
ATOM 744 C C . THR A 1 103 ? -29.444 24.467 30.627 1.00 79.50 103 THR A C 1
ATOM 746 O O . THR A 1 103 ? -29.152 25.466 31.291 1.00 79.50 103 THR A O 1
ATOM 749 N N . LEU A 1 104 ? -29.271 24.391 29.312 1.00 87.94 104 LEU A N 1
ATOM 750 C CA . LEU A 1 104 ? -28.824 25.494 28.464 1.00 87.94 104 LEU A CA 1
ATOM 751 C C . LEU A 1 104 ? -29.757 25.623 27.262 1.00 87.94 104 LEU A C 1
ATOM 753 O O . LEU A 1 104 ? -30.546 24.722 26.990 1.00 87.94 104 LEU A O 1
ATOM 757 N N . ALA A 1 105 ? -29.693 26.738 26.543 1.00 88.94 105 ALA A N 1
ATOM 758 C CA . ALA A 1 105 ? -30.468 26.921 25.324 1.00 88.94 105 ALA A CA 1
ATOM 759 C C . ALA A 1 105 ? -29.570 27.344 24.160 1.00 88.94 105 ALA A C 1
ATOM 761 O O . ALA A 1 105 ? -28.608 28.083 24.348 1.00 88.94 105 ALA A O 1
ATOM 762 N N . ARG A 1 106 ? -29.863 26.873 22.951 1.00 89.62 106 ARG A N 1
ATOM 763 C CA . ARG A 1 106 ? -29.052 27.080 21.749 1.00 89.62 106 ARG A CA 1
ATOM 764 C C . ARG A 1 106 ? -29.884 27.723 20.653 1.00 89.62 106 ARG A C 1
ATOM 766 O O . ARG A 1 106 ? -30.981 27.270 20.368 1.00 89.62 106 ARG A O 1
ATOM 773 N N . CYS A 1 107 ? -29.345 28.730 19.981 1.00 88.50 107 CYS A N 1
ATOM 774 C CA . CYS A 1 107 ? -30.002 29.328 18.821 1.00 88.50 107 CYS A CA 1
ATOM 775 C C . CYS A 1 107 ? -30.029 28.369 17.620 1.00 88.50 107 CYS A C 1
ATOM 777 O O . CYS A 1 107 ? -29.003 27.778 17.273 1.00 88.50 107 CYS A O 1
ATOM 779 N N . THR A 1 108 ? -31.173 28.269 16.940 1.00 84.56 108 THR A N 1
ATOM 780 C CA . THR A 1 108 ? -31.339 27.460 15.718 1.00 84.56 108 THR A CA 1
ATOM 781 C C . THR A 1 108 ? -30.542 27.992 14.521 1.00 84.56 108 THR A C 1
ATOM 783 O O . THR A 1 108 ? -30.191 27.220 13.633 1.00 84.56 108 THR A O 1
ATOM 786 N N . THR A 1 109 ? -30.220 29.289 14.505 1.00 86.44 109 THR A N 1
ATOM 787 C CA . THR A 1 109 ? -29.558 29.965 13.375 1.00 86.44 109 THR A CA 1
ATOM 788 C C . THR A 1 109 ? -28.059 30.158 13.619 1.00 86.44 109 THR A C 1
ATOM 790 O O . THR A 1 109 ? -27.232 29.494 12.994 1.00 86.44 109 THR A O 1
ATOM 793 N N . CYS A 1 110 ? -27.671 31.020 14.568 1.00 83.62 110 CYS A N 1
ATOM 794 C CA . CYS A 1 110 ? -26.257 31.340 14.819 1.00 83.62 110 CYS A CA 1
ATOM 795 C C . CYS A 1 110 ? -25.524 30.302 15.686 1.00 83.62 110 CYS A C 1
ATOM 797 O O . CYS A 1 110 ? -24.302 30.361 15.828 1.00 83.62 110 CYS A O 1
ATOM 799 N N . ARG A 1 111 ? -26.261 29.348 16.279 1.00 86.56 111 ARG A N 1
ATOM 800 C CA . ARG A 1 111 ? -25.754 28.317 17.205 1.00 86.56 111 ARG A CA 1
ATOM 801 C C . ARG A 1 111 ? -25.076 28.853 18.474 1.00 86.56 111 ARG A C 1
ATOM 803 O O . ARG A 1 111 ? -24.386 28.095 19.149 1.00 86.56 111 ARG A O 1
ATOM 810 N N . GLY A 1 112 ? -25.271 30.131 18.806 1.00 87.62 112 GLY A N 1
ATOM 811 C CA . GLY A 1 112 ? -24.886 30.691 20.103 1.00 87.62 112 GLY A CA 1
ATOM 812 C C . GLY A 1 112 ? -25.664 30.046 21.250 1.00 87.62 112 GLY A C 1
ATOM 813 O O . GLY A 1 112 ? -26.748 29.490 21.038 1.00 87.62 112 GLY A O 1
ATOM 814 N N . VAL A 1 113 ? -25.092 30.098 22.452 1.00 90.06 113 VAL A N 1
ATOM 815 C CA . VAL A 1 113 ? -25.596 29.396 23.633 1.00 90.06 113 VAL A CA 1
ATOM 816 C C . VAL A 1 113 ? -25.928 30.378 24.749 1.00 90.06 113 VAL A C 1
ATOM 818 O O . VAL A 1 113 ? -25.129 31.237 25.119 1.00 90.06 113 VAL A O 1
ATOM 821 N N . TRP A 1 114 ? -27.125 30.207 25.297 1.00 91.19 114 TRP A N 1
ATOM 822 C CA . TRP A 1 114 ? -27.610 30.840 26.508 1.00 91.19 114 TRP A CA 1
ATOM 823 C C . TRP A 1 114 ? -27.475 29.872 27.684 1.00 91.19 114 TRP A C 1
ATOM 825 O O . TRP A 1 114 ? -28.057 28.785 27.687 1.00 91.19 114 TRP A O 1
ATOM 835 N N . LEU A 1 115 ? -26.717 30.278 28.696 1.00 89.75 115 LEU A N 1
ATOM 836 C CA . LEU A 1 115 ? -26.572 29.574 29.964 1.00 89.75 115 LEU A CA 1
ATOM 837 C C . LEU A 1 115 ? -27.463 30.249 31.005 1.00 89.75 115 LEU A C 1
ATOM 839 O O . LEU A 1 115 ? -27.383 31.461 31.211 1.00 89.75 115 LEU A O 1
ATOM 843 N N . GLU A 1 116 ? -28.290 29.465 31.692 1.00 87.00 116 GLU A N 1
ATOM 844 C CA . GLU A 1 116 ? -29.077 29.978 32.814 1.00 87.00 116 GLU A CA 1
ATOM 845 C C . GLU A 1 116 ? -28.178 30.434 33.973 1.00 87.00 116 GLU A C 1
ATOM 847 O O . GLU A 1 116 ? -27.042 29.976 34.132 1.00 87.00 116 GLU A O 1
ATOM 852 N N . GLY A 1 117 ? -28.697 31.329 34.819 1.00 84.00 117 GLY A N 1
ATOM 853 C CA . GLY A 1 117 ? -27.987 31.775 36.017 1.00 84.00 117 GLY A CA 1
ATOM 854 C C . GLY A 1 117 ? -27.559 30.590 36.889 1.00 84.00 117 GLY A C 1
ATOM 855 O O . GLY A 1 117 ? -28.386 29.774 37.290 1.00 84.00 117 GLY A O 1
ATOM 856 N N . GLY A 1 118 ? -26.256 30.478 37.158 1.00 79.81 118 GLY A N 1
ATOM 857 C CA . GLY A 1 118 ? -25.677 29.370 37.930 1.00 79.81 118 GLY A CA 1
ATOM 858 C C . GLY A 1 118 ? -25.458 28.062 37.153 1.00 79.81 118 GLY A C 1
ATOM 859 O O . GLY A 1 118 ? -24.953 27.105 37.736 1.00 79.81 118 GLY A O 1
ATOM 860 N N . ALA A 1 119 ? -25.770 28.006 35.852 1.00 83.62 119 ALA A N 1
ATOM 861 C CA . ALA A 1 119 ? -25.530 26.818 35.027 1.00 83.62 119 ALA A CA 1
ATOM 862 C C . ALA A 1 119 ? -24.053 26.646 34.638 1.00 83.62 119 ALA A C 1
ATOM 864 O O . ALA A 1 119 ? -23.601 25.520 34.462 1.00 83.62 119 ALA A O 1
ATOM 865 N N . LEU A 1 120 ? -23.284 27.739 34.529 1.00 83.81 120 LEU A N 1
ATOM 866 C CA . LEU A 1 120 ? -21.880 27.690 34.102 1.00 83.81 120 LEU A CA 1
ATOM 867 C C . LEU A 1 120 ? -20.984 26.835 35.030 1.00 83.81 120 LEU A C 1
ATOM 869 O O . LEU A 1 120 ? -20.268 25.987 34.499 1.00 83.81 120 LEU A O 1
ATOM 873 N N . PRO A 1 121 ? -21.013 26.980 36.375 1.00 82.25 121 PRO A N 1
ATOM 874 C CA . PRO A 1 121 ? -20.249 26.105 37.270 1.00 82.25 121 PRO A CA 1
ATOM 875 C C . PRO A 1 121 ? -20.638 24.629 37.136 1.00 82.25 121 PRO A C 1
ATOM 877 O O . PRO A 1 121 ? -19.763 23.786 36.992 1.00 82.25 121 PRO A O 1
ATOM 880 N N . ARG A 1 122 ? -21.942 24.326 37.074 1.00 81.81 122 ARG A N 1
ATOM 881 C CA . ARG A 1 122 ? -22.442 22.948 36.931 1.00 81.81 122 ARG A CA 1
ATOM 882 C C . ARG A 1 122 ? -22.059 22.325 35.596 1.00 81.81 122 ARG A C 1
ATOM 884 O O . ARG A 1 122 ? -21.724 21.152 35.537 1.00 81.81 122 ARG A O 1
ATOM 891 N N . LEU A 1 123 ? -22.081 23.113 34.522 1.00 82.19 123 LEU A N 1
ATOM 892 C CA . LEU A 1 123 ? -21.627 22.661 33.213 1.00 82.19 123 LEU A CA 1
ATOM 893 C C . LEU A 1 123 ? -20.118 22.386 33.231 1.00 82.19 123 LEU A C 1
ATOM 895 O O . LEU A 1 123 ? -19.695 21.370 32.698 1.00 82.19 123 LEU A O 1
ATOM 899 N N . LYS A 1 124 ? -19.307 23.226 33.889 1.00 84.19 124 LYS A N 1
ATOM 900 C CA . LYS A 1 124 ? -17.872 22.950 34.082 1.00 84.19 124 LYS A CA 1
ATOM 901 C C . LYS A 1 124 ? -17.627 21.685 34.905 1.00 84.19 124 LYS A C 1
ATOM 903 O O . LYS A 1 124 ? -16.765 20.898 34.537 1.00 84.19 124 LYS A O 1
ATOM 908 N N . GLU A 1 125 ? -18.387 21.471 35.975 1.00 80.56 125 GLU A N 1
ATOM 909 C CA . GLU A 1 125 ? -18.311 20.258 36.799 1.00 80.56 125 GLU A CA 1
ATOM 910 C C . GLU A 1 125 ? -18.711 19.006 36.011 1.00 80.56 125 GLU A C 1
ATOM 912 O O . GLU A 1 125 ? -17.982 18.018 36.031 1.00 80.56 125 GLU A O 1
ATOM 917 N N . ALA A 1 126 ? -19.808 19.063 35.251 1.00 75.56 126 ALA A N 1
ATOM 918 C CA . ALA A 1 126 ? -20.242 17.971 34.383 1.00 75.56 126 ALA A CA 1
ATOM 919 C C . ALA A 1 126 ? -19.193 17.653 33.304 1.00 75.56 126 ALA A C 1
ATOM 921 O O . ALA A 1 126 ? -18.891 16.491 33.055 1.00 75.56 126 ALA A O 1
ATOM 922 N N . LEU A 1 127 ? -18.577 18.677 32.704 1.00 76.88 127 LEU A N 1
ATOM 923 C CA . LEU A 1 127 ? -17.488 18.496 31.743 1.00 76.88 127 LEU A CA 1
ATOM 924 C C . LEU A 1 127 ? -16.226 17.920 32.386 1.00 76.88 127 LEU A C 1
ATOM 926 O O . LEU A 1 127 ? -15.576 17.086 31.770 1.00 76.88 127 LEU A O 1
ATOM 930 N N . ALA A 1 128 ? -15.891 18.329 33.611 1.00 72.50 128 ALA A N 1
ATOM 931 C CA . ALA A 1 128 ? -14.757 17.789 34.356 1.00 72.50 128 ALA A CA 1
ATOM 932 C C . ALA A 1 128 ? -14.985 16.334 34.799 1.00 72.50 128 ALA A C 1
ATOM 934 O O . ALA A 1 128 ? -14.026 15.575 34.881 1.00 72.50 128 ALA A O 1
ATOM 935 N N . ALA A 1 129 ? -16.235 15.939 35.056 1.00 67.12 129 ALA A N 1
ATOM 936 C CA . ALA A 1 129 ? -16.608 14.552 35.333 1.00 67.12 129 ALA A CA 1
ATOM 937 C C . ALA A 1 129 ? -16.569 13.664 34.076 1.00 67.12 129 ALA A C 1
ATOM 939 O O . ALA A 1 129 ? -16.317 12.468 34.184 1.00 67.12 129 ALA A O 1
ATOM 940 N N . LEU A 1 130 ? -16.796 14.253 32.895 1.00 61.44 130 LEU A N 1
ATOM 941 C CA . LEU A 1 130 ? -16.653 13.602 31.587 1.00 61.44 130 LEU A CA 1
ATOM 942 C C . LEU A 1 130 ? -15.217 13.648 31.043 1.00 61.44 130 LEU A C 1
ATOM 944 O O . LEU A 1 130 ? -14.903 12.953 30.079 1.00 61.44 130 LEU A O 1
ATOM 948 N N . ALA A 1 131 ? -14.342 14.470 31.626 1.00 52.06 131 ALA A N 1
ATOM 949 C CA . ALA A 1 131 ? -12.929 14.448 31.297 1.00 52.06 131 ALA A CA 1
ATOM 950 C C . ALA A 1 131 ? -12.325 13.140 31.843 1.00 52.06 131 ALA A C 1
ATOM 952 O O . ALA A 1 131 ? -12.533 12.821 33.018 1.00 52.06 131 ALA A O 1
ATOM 953 N N . PRO A 1 132 ? -11.565 12.374 31.037 1.00 42.28 132 PRO A N 1
ATOM 954 C CA . PRO A 1 132 ? -10.874 11.192 31.535 1.00 42.28 132 PRO A CA 1
ATOM 955 C C . PRO A 1 132 ? -10.000 11.588 32.730 1.00 42.28 132 PRO A C 1
ATOM 957 O O . PRO A 1 132 ? -9.402 12.665 32.746 1.00 42.28 132 PRO A O 1
ATOM 960 N N . ALA A 1 133 ? -9.936 10.725 33.744 1.00 35.81 133 ALA A N 1
ATOM 961 C CA . ALA A 1 133 ? -9.246 10.942 35.018 1.00 35.81 133 ALA A CA 1
ATOM 962 C C . ALA A 1 133 ? -7.701 11.029 34.906 1.00 35.81 133 ALA A C 1
ATOM 964 O O . ALA A 1 133 ? -6.974 10.480 35.732 1.00 35.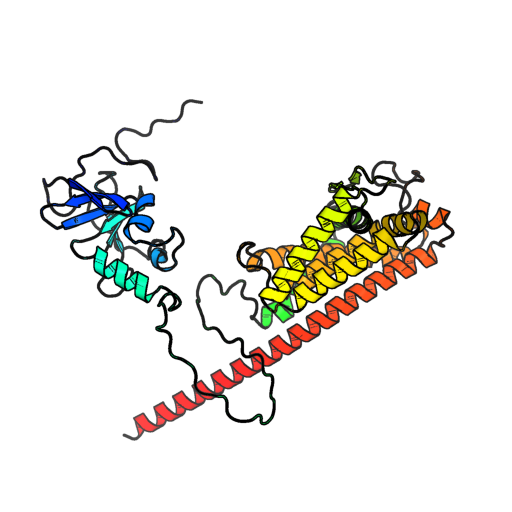81 133 ALA A O 1
ATOM 965 N N . THR A 1 134 ? -7.166 11.719 33.898 1.00 40.59 134 THR A N 1
ATOM 966 C CA . THR A 1 134 ? -5.739 11.776 33.553 1.00 40.59 134 THR A CA 1
ATOM 967 C C . THR A 1 134 ? -5.057 13.105 33.884 1.00 40.59 134 THR A C 1
ATOM 969 O O . THR A 1 134 ? -3.870 13.259 33.611 1.00 40.59 134 THR A O 1
ATOM 972 N N . LEU A 1 135 ? -5.723 14.044 34.565 1.00 36.59 135 LEU A N 1
ATOM 973 C CA . LEU A 1 135 ? -5.080 15.271 35.060 1.00 36.59 135 LEU A CA 1
ATOM 974 C C . LEU A 1 135 ? -5.394 15.546 36.539 1.00 36.59 135 LEU A C 1
ATOM 976 O O . LEU A 1 135 ? -5.994 16.553 36.903 1.00 36.59 135 LEU A O 1
ATOM 980 N N . ARG A 1 136 ? -4.912 14.671 37.428 1.00 31.16 136 ARG A N 1
ATOM 981 C CA . ARG A 1 136 ? -4.525 15.081 38.789 1.00 31.16 136 ARG A CA 1
ATOM 982 C C . ARG A 1 136 ? -3.012 14.899 38.947 1.00 31.16 136 ARG A C 1
ATOM 984 O O . ARG A 1 136 ? -2.532 13.784 38.745 1.00 31.16 136 ARG A O 1
ATOM 991 N N . PRO A 1 137 ? -2.244 15.931 39.346 1.00 35.25 137 PRO A N 1
ATOM 992 C CA . PRO A 1 137 ? -0.867 15.732 39.770 1.00 35.25 137 PRO A CA 1
ATOM 993 C C . PRO A 1 137 ? -0.889 14.859 41.028 1.00 35.25 137 PRO A C 1
ATOM 995 O O . PRO A 1 137 ? -1.443 15.245 42.058 1.00 35.25 137 PRO A O 1
ATOM 998 N N . ARG A 1 138 ? -0.332 13.651 40.939 1.00 34.03 138 ARG A N 1
ATOM 999 C CA . ARG A 1 138 ? -0.217 12.739 42.080 1.00 34.03 138 ARG A CA 1
ATOM 1000 C C . ARG A 1 138 ? 0.815 13.318 43.066 1.00 34.03 138 ARG A C 1
ATOM 1002 O O . ARG A 1 138 ? 1.928 13.621 42.630 1.00 34.03 138 ARG A O 1
ATOM 1009 N N . PRO A 1 139 ? 0.511 13.467 44.370 1.00 41.38 139 PRO A N 1
ATOM 1010 C CA . PRO A 1 139 ? 1.537 13.764 45.366 1.00 41.38 139 PRO A CA 1
ATOM 1011 C C . PRO A 1 139 ? 2.590 12.649 45.355 1.00 41.38 139 PRO A C 1
ATOM 1013 O O . PRO A 1 139 ? 2.239 11.469 45.331 1.00 41.38 139 PRO A O 1
ATOM 1016 N N . ARG A 1 140 ? 3.877 13.016 45.345 1.00 36.91 140 ARG A N 1
ATOM 1017 C CA . ARG A 1 140 ? 5.007 12.075 45.396 1.00 36.91 140 ARG A CA 1
ATOM 1018 C C . ARG A 1 140 ? 4.925 11.236 46.677 1.00 36.91 140 ARG A C 1
ATOM 1020 O O . ARG A 1 140 ? 5.267 11.723 47.749 1.00 36.91 140 ARG A O 1
ATOM 1027 N N . THR A 1 141 ? 4.533 9.973 46.558 1.00 41.91 141 THR A N 1
ATOM 1028 C CA . THR A 1 141 ? 4.802 8.947 47.570 1.00 41.91 141 THR A CA 1
ATOM 1029 C C . THR A 1 141 ? 5.913 8.035 47.054 1.00 41.91 141 THR A C 1
ATOM 1031 O O . THR A 1 141 ? 5.883 7.569 45.915 1.00 41.91 141 THR A O 1
ATOM 1034 N N . VAL A 1 142 ? 6.951 7.854 47.872 1.00 42.44 142 VAL A N 1
ATOM 1035 C CA . VAL A 1 142 ? 8.080 6.954 47.594 1.00 42.44 142 VAL A CA 1
ATOM 1036 C C . VAL A 1 142 ? 7.565 5.506 47.623 1.00 42.44 142 VAL A C 1
ATOM 1038 O O . VAL A 1 142 ? 6.862 5.156 48.573 1.00 42.44 142 VAL A O 1
ATOM 1041 N N . PRO A 1 143 ? 7.865 4.661 46.619 1.00 40.88 143 PRO A N 1
ATOM 1042 C CA . PRO A 1 143 ? 7.417 3.272 46.620 1.00 40.88 143 PRO A CA 1
ATOM 1043 C C . PRO A 1 143 ? 8.248 2.414 47.598 1.00 40.88 143 PRO A C 1
ATOM 1045 O O . PRO A 1 143 ? 9.459 2.624 47.706 1.00 40.88 143 PRO A O 1
ATOM 1048 N N . PRO A 1 144 ? 7.635 1.437 48.295 1.00 48.38 144 PRO A N 1
ATOM 1049 C CA . PRO A 1 144 ? 8.362 0.438 49.079 1.00 48.38 144 PRO A CA 1
ATOM 1050 C C . PRO A 1 144 ? 9.114 -0.559 48.169 1.00 48.38 144 PRO A C 1
ATOM 1052 O O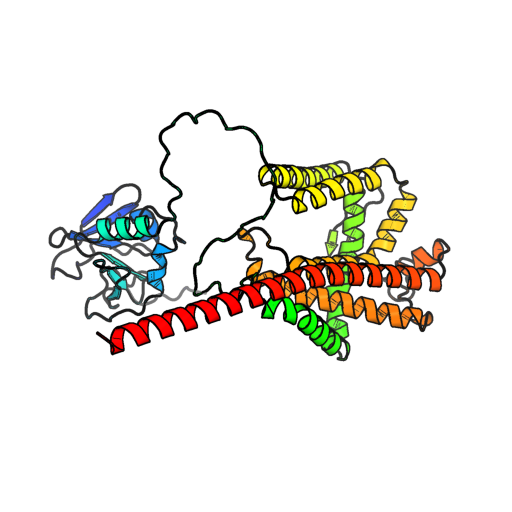 . PRO A 1 144 ? 8.767 -0.694 46.991 1.00 48.38 144 PRO A O 1
ATOM 1055 N N . PRO A 1 145 ? 10.151 -1.250 48.686 1.00 43.22 145 PRO A N 1
ATOM 1056 C CA . PRO A 1 145 ? 10.989 -2.139 47.885 1.00 43.22 145 PRO A CA 1
ATOM 1057 C C . PRO A 1 145 ? 10.212 -3.373 47.387 1.00 43.22 145 PRO A C 1
ATOM 1059 O O . PRO A 1 145 ? 9.296 -3.837 48.071 1.00 43.22 145 PRO A O 1
ATOM 1062 N N . PRO A 1 146 ? 10.570 -3.918 46.207 1.00 43.00 146 PRO A N 1
ATOM 1063 C CA . PRO A 1 146 ? 9.835 -5.016 45.586 1.00 43.00 146 PRO A CA 1
ATOM 1064 C C . PRO A 1 146 ? 10.077 -6.365 46.295 1.00 43.00 146 PRO A C 1
ATOM 1066 O O . PRO A 1 146 ? 11.206 -6.638 46.713 1.00 43.00 146 PRO A O 1
ATOM 1069 N N . PRO A 1 147 ? 9.053 -7.236 46.397 1.00 41.78 147 PRO A N 1
ATOM 1070 C CA . PRO A 1 147 ? 9.214 -8.622 46.834 1.00 41.78 147 PRO A CA 1
ATOM 1071 C C . PRO A 1 147 ? 9.874 -9.493 45.742 1.00 41.78 147 PRO A C 1
ATOM 1073 O O . PRO A 1 147 ? 9.879 -9.116 44.566 1.00 41.78 147 PRO A O 1
ATOM 1076 N N . PRO A 1 148 ? 10.462 -10.647 46.118 1.00 38.78 148 PRO A N 1
ATOM 1077 C CA . PRO A 1 148 ? 11.317 -11.427 45.232 1.00 38.78 148 PRO A CA 1
ATOM 1078 C C . PRO A 1 148 ? 10.547 -12.140 44.115 1.00 38.78 148 PRO A C 1
ATOM 1080 O O . PRO A 1 148 ? 9.391 -12.531 44.260 1.00 38.78 148 PRO A O 1
ATOM 1083 N N . ALA A 1 149 ? 11.259 -12.301 43.000 1.00 42.75 149 ALA A N 1
ATOM 1084 C CA . ALA A 1 149 ? 10.806 -12.854 41.734 1.00 42.75 149 ALA A CA 1
ATOM 1085 C C . ALA A 1 149 ? 10.241 -14.280 41.850 1.00 42.75 149 ALA A C 1
ATOM 1087 O O . ALA A 1 149 ? 10.893 -15.177 42.385 1.00 42.75 149 ALA A O 1
ATOM 1088 N N . GLY A 1 150 ? 9.069 -14.493 41.249 1.00 29.41 150 GLY A N 1
ATOM 1089 C CA . GLY A 1 150 ? 8.453 -15.802 41.062 1.00 29.41 150 GLY A CA 1
ATOM 1090 C C . GLY A 1 150 ? 7.516 -15.806 39.853 1.00 29.41 150 GLY A C 1
ATOM 1091 O O . GLY A 1 150 ? 6.565 -15.037 39.823 1.00 29.41 150 GLY A O 1
ATOM 1092 N N . SER A 1 151 ? 7.841 -16.681 38.894 1.00 32.91 151 SER A N 1
ATOM 1093 C CA . SER A 1 151 ? 7.030 -17.239 37.792 1.00 32.91 151 SER A CA 1
ATOM 1094 C C . SER A 1 151 ? 6.263 -16.288 36.864 1.00 32.91 151 SER A C 1
ATOM 1096 O O . SER A 1 151 ? 5.318 -15.612 37.254 1.00 32.91 151 SER A O 1
ATOM 1098 N N . GLY A 1 152 ? 6.666 -16.316 35.592 1.00 39.53 152 GLY A N 1
ATOM 1099 C CA . GLY A 1 152 ? 6.044 -15.579 34.504 1.00 39.53 152 GLY A CA 1
ATOM 1100 C C . GLY A 1 152 ? 4.658 -16.076 34.115 1.00 39.53 152 GLY A C 1
ATOM 1101 O O . GLY A 1 152 ? 4.375 -17.262 34.201 1.00 39.53 152 GLY A O 1
ATOM 1102 N N . ASP A 1 153 ? 3.873 -15.131 33.609 1.00 31.11 153 ASP A N 1
ATOM 1103 C CA . ASP A 1 153 ? 2.919 -15.309 32.522 1.00 31.11 153 ASP A CA 1
ATOM 1104 C C . ASP A 1 153 ? 2.740 -13.936 31.861 1.00 31.11 153 ASP A C 1
ATOM 1106 O O . ASP A 1 153 ? 2.247 -12.982 32.461 1.00 31.11 153 ASP A O 1
ATOM 1110 N N . ALA A 1 154 ? 3.241 -13.809 30.633 1.00 35.62 154 ALA A N 1
ATOM 1111 C CA . ALA A 1 154 ? 3.057 -12.628 29.802 1.00 35.62 154 ALA A CA 1
ATOM 1112 C C . ALA A 1 154 ? 1.733 -12.778 29.044 1.00 35.62 154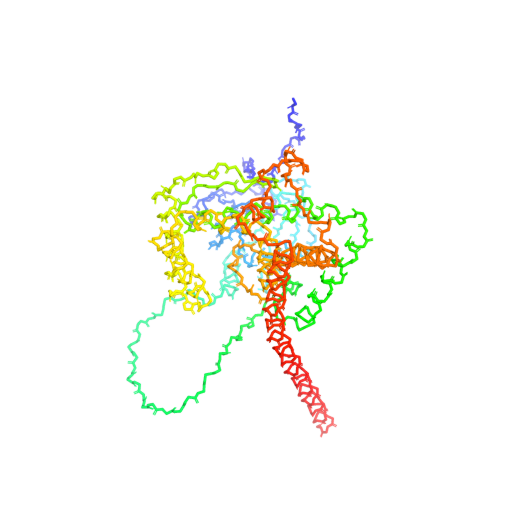 ALA A C 1
ATOM 1114 O O . ALA A 1 154 ? 1.689 -13.368 27.964 1.00 35.62 154 ALA A O 1
ATOM 1115 N N . ALA A 1 155 ? 0.658 -12.261 29.632 1.00 34.91 155 ALA A N 1
ATOM 1116 C CA . ALA A 1 155 ? -0.574 -11.953 28.925 1.00 34.91 155 ALA A CA 1
ATOM 1117 C C . ALA A 1 155 ? -0.650 -10.428 28.770 1.00 34.91 155 ALA A C 1
ATOM 1119 O O . ALA A 1 155 ? -0.761 -9.701 29.753 1.00 34.91 155 ALA A O 1
ATOM 1120 N N . ASP A 1 156 ? -0.522 -9.960 27.528 1.00 33.12 156 ASP A N 1
ATOM 1121 C CA . ASP A 1 156 ? -0.843 -8.588 27.137 1.00 33.12 156 ASP A CA 1
ATOM 1122 C C . ASP A 1 156 ? -2.363 -8.389 27.317 1.00 33.12 156 ASP A C 1
ATOM 1124 O O . ASP A 1 156 ? -3.157 -8.784 26.458 1.00 33.12 156 ASP A O 1
ATOM 1128 N N . ASP A 1 157 ? -2.765 -7.833 28.461 1.00 33.62 157 ASP A N 1
ATOM 1129 C CA . ASP A 1 157 ? -4.120 -7.343 28.726 1.00 33.62 157 ASP A CA 1
ATOM 1130 C C . ASP A 1 157 ? -4.218 -5.873 28.286 1.00 33.62 157 ASP A C 1
ATOM 1132 O O . ASP A 1 157 ? -3.976 -4.955 29.064 1.00 33.62 157 ASP A O 1
ATOM 1136 N N . ASP A 1 158 ? -4.599 -5.661 27.024 1.00 35.44 158 ASP A N 1
ATOM 1137 C CA . ASP A 1 158 ? -5.180 -4.399 26.556 1.00 35.44 158 ASP A CA 1
ATOM 1138 C C . ASP A 1 158 ? -6.710 -4.568 26.540 1.00 35.44 158 ASP A C 1
ATOM 1140 O O . ASP A 1 158 ? -7.306 -4.993 25.546 1.00 35.44 158 ASP A O 1
ATOM 1144 N N . ALA A 1 159 ? -7.345 -4.276 27.674 1.00 34.72 159 ALA A N 1
ATOM 1145 C CA . ALA A 1 159 ? -8.787 -4.086 27.781 1.00 34.72 159 ALA A CA 1
ATOM 1146 C C . ALA A 1 159 ? -9.046 -2.638 28.216 1.00 34.72 159 ALA A C 1
ATOM 1148 O O . ALA A 1 159 ? -8.949 -2.314 29.395 1.00 34.72 159 ALA A O 1
ATOM 1149 N N . GLU A 1 160 ? -9.361 -1.775 27.253 1.00 36.00 160 GLU A N 1
ATOM 1150 C CA . GLU A 1 160 ? -9.959 -0.464 27.511 1.00 36.00 160 GLU A CA 1
ATOM 1151 C C . GLU A 1 160 ? -11.395 -0.471 26.960 1.00 36.00 160 GLU A C 1
ATOM 1153 O O . GLU A 1 160 ? -11.619 -0.508 25.748 1.00 36.00 160 GLU A O 1
ATOM 1158 N N . ASP A 1 161 ? -12.358 -0.491 27.889 1.00 33.69 161 ASP A N 1
ATOM 1159 C CA . ASP A 1 161 ? -13.736 -0.006 27.722 1.00 33.69 161 ASP A CA 1
ATOM 1160 C C . ASP A 1 161 ? -13.675 1.490 27.321 1.00 33.69 161 ASP A C 1
ATOM 1162 O O . ASP A 1 161 ? -12.831 2.212 27.836 1.00 33.69 161 ASP A O 1
ATOM 1166 N N . GLY A 1 162 ? -14.477 2.107 26.454 1.00 28.75 162 GLY A N 1
ATOM 1167 C CA . GLY A 1 162 ? -15.709 1.762 25.763 1.00 28.75 162 GLY A CA 1
ATOM 1168 C C . GLY A 1 162 ? -16.480 3.075 25.544 1.00 28.75 162 GLY A C 1
ATOM 1169 O O . GLY A 1 162 ? -17.141 3.522 26.467 1.00 28.75 162 GLY A O 1
ATOM 1170 N N . ASP A 1 163 ? -16.412 3.673 24.346 1.00 28.73 163 ASP A N 1
ATOM 1171 C CA . ASP A 1 163 ? -17.291 4.776 23.908 1.00 28.73 163 ASP A CA 1
ATOM 1172 C C . ASP A 1 163 ? -18.042 4.336 22.634 1.00 28.73 163 ASP A C 1
ATOM 1174 O O . ASP A 1 163 ? -17.591 4.523 21.498 1.00 28.73 163 ASP A O 1
ATOM 1178 N N . ALA A 1 164 ? -19.192 3.688 22.833 1.00 38.66 164 ALA A N 1
ATOM 1179 C CA . ALA A 1 164 ? -20.211 3.451 21.810 1.00 38.66 164 ALA A CA 1
ATOM 1180 C C . ALA A 1 164 ? -20.975 4.773 21.613 1.00 38.66 164 ALA A C 1
ATOM 1182 O O . ALA A 1 164 ? -21.438 5.366 22.575 1.00 38.66 164 ALA A O 1
ATOM 1183 N N . GLU A 1 165 ? -21.038 5.398 20.439 1.00 35.31 165 GLU A N 1
ATOM 1184 C CA . GLU A 1 165 ? -22.037 5.032 19.423 1.00 35.31 165 GLU A CA 1
ATOM 1185 C C . GLU A 1 165 ? -21.700 5.572 18.012 1.00 35.31 165 GLU A C 1
ATOM 1187 O O . GLU A 1 165 ? -22.463 5.376 17.070 1.00 35.31 165 GLU A O 1
ATOM 1192 N N . SER A 1 166 ? -20.544 6.218 17.799 1.00 36.34 166 SER A N 1
ATOM 1193 C CA . SER A 1 166 ? -20.097 6.636 16.447 1.00 36.34 166 SER A CA 1
ATOM 1194 C C . SER A 1 166 ? -18.789 5.979 15.979 1.00 36.34 166 SER A C 1
ATOM 1196 O O . SER A 1 166 ? -18.475 6.015 14.788 1.00 36.34 166 SER A O 1
ATOM 1198 N N . GLY A 1 167 ? -18.071 5.309 16.892 1.00 41.69 167 GLY A N 1
ATOM 1199 C CA . GLY A 1 167 ? -16.824 4.573 16.637 1.00 41.69 167 GLY A CA 1
ATOM 1200 C C . GLY A 1 167 ? -16.995 3.076 16.340 1.00 41.69 167 GLY A C 1
ATOM 1201 O O . GLY A 1 167 ? -16.040 2.422 15.925 1.00 41.69 167 GLY A O 1
ATOM 1202 N N . GLU A 1 168 ? -18.200 2.515 16.491 1.00 51.56 168 GLU A N 1
ATOM 1203 C CA . GLU A 1 168 ? -18.415 1.066 16.338 1.00 51.56 168 GLU A CA 1
ATOM 1204 C C . GLU A 1 168 ? -18.267 0.577 14.891 1.00 51.56 168 GLU A C 1
ATOM 1206 O O . GLU A 1 168 ? -17.755 -0.517 14.652 1.00 51.56 168 GLU A O 1
ATOM 1211 N N . ARG A 1 169 ? -18.666 1.389 13.898 1.00 53.12 169 ARG A N 1
ATOM 1212 C CA . ARG A 1 169 ? -18.691 0.961 12.486 1.00 53.12 169 ARG A CA 1
ATOM 1213 C C . ARG A 1 169 ? -17.296 0.648 11.931 1.00 53.12 169 ARG A C 1
ATOM 1215 O O . ARG A 1 169 ? -17.173 -0.192 11.043 1.00 53.12 169 ARG A O 1
ATOM 1222 N N . PHE A 1 170 ? -16.256 1.303 12.447 1.00 62.88 170 PHE A N 1
ATOM 1223 C CA . PHE A 1 170 ? -14.877 1.151 11.972 1.00 62.88 170 PHE A CA 1
ATOM 1224 C C . PHE A 1 170 ? -13.932 0.530 13.004 1.00 62.88 170 PHE A C 1
ATOM 1226 O O . PHE A 1 170 ? -12.723 0.462 12.756 1.00 62.88 170 PHE A O 1
ATOM 1233 N N . ALA A 1 171 ? -14.473 0.015 14.110 1.00 72.00 171 ALA A N 1
ATOM 1234 C CA . ALA A 1 171 ? -13.704 -0.630 15.162 1.00 72.00 171 ALA A CA 1
ATOM 1235 C C . ALA A 1 171 ? -12.822 -1.774 14.621 1.00 72.00 171 ALA A C 1
ATOM 1237 O O . ALA A 1 171 ? -13.194 -2.520 13.709 1.00 72.00 171 ALA A O 1
ATOM 1238 N N . TYR A 1 172 ? -11.618 -1.898 15.181 1.00 74.69 172 TYR A N 1
ATOM 1239 C CA . TYR A 1 172 ? -10.642 -2.918 14.780 1.00 74.69 172 TYR A CA 1
ATOM 1240 C C . TYR A 1 172 ? -11.001 -4.305 15.310 1.00 74.69 172 TYR A C 1
ATOM 1242 O O . TYR A 1 172 ? -10.680 -5.303 14.674 1.00 74.69 172 TYR A O 1
ATOM 1250 N N . ASP A 1 173 ? -11.702 -4.380 16.439 1.00 74.81 173 ASP A N 1
ATOM 1251 C CA . ASP A 1 173 ? -11.932 -5.628 17.172 1.00 74.81 173 ASP A CA 1
ATOM 1252 C C . ASP A 1 173 ? -13.312 -6.229 16.887 1.00 74.81 173 ASP A C 1
ATOM 1254 O O . ASP A 1 173 ? -13.939 -6.838 17.750 1.00 74.81 173 ASP A O 1
ATOM 1258 N N . VAL A 1 174 ? -13.791 -6.072 15.649 1.00 84.06 174 VAL A N 1
ATOM 1259 C CA . VAL A 1 174 ? -15.033 -6.694 15.176 1.00 84.06 174 VAL A CA 1
ATOM 1260 C C . VAL A 1 174 ? -14.684 -8.010 14.470 1.00 84.06 174 VAL A C 1
ATOM 1262 O O . VAL A 1 174 ? -14.168 -7.977 13.347 1.00 84.06 174 VAL A O 1
ATOM 1265 N N . PRO A 1 175 ? -14.975 -9.188 15.071 1.00 84.75 175 PRO A N 1
ATOM 1266 C CA . PRO A 1 175 ? -14.550 -10.478 14.525 1.00 84.75 175 PRO A CA 1
ATOM 1267 C C . PRO A 1 175 ? -15.028 -10.725 13.094 1.00 84.75 175 PRO A C 1
ATOM 1269 O O . PRO A 1 175 ? -14.277 -11.244 12.272 1.00 84.75 175 PRO A O 1
ATOM 1272 N N . LEU A 1 176 ? -16.266 -10.318 12.795 1.00 87.31 176 LEU A N 1
ATOM 1273 C CA . LEU A 1 176 ? -16.858 -10.481 11.473 1.00 87.31 176 LEU A CA 1
ATOM 1274 C C . LEU A 1 176 ? -16.103 -9.667 10.419 1.00 87.31 176 LEU A C 1
ATOM 1276 O O . LEU A 1 176 ? -15.740 -10.220 9.391 1.00 87.31 176 LEU A O 1
ATOM 1280 N N . VAL A 1 177 ? -15.807 -8.394 10.701 1.00 89.94 177 VAL A N 1
ATOM 1281 C CA . VAL A 1 177 ? -15.079 -7.508 9.780 1.00 89.94 177 VAL A CA 1
ATOM 1282 C C . VAL A 1 177 ? -13.686 -8.061 9.493 1.00 89.94 177 VAL A C 1
ATOM 1284 O O . VAL A 1 177 ? -13.303 -8.175 8.333 1.00 89.94 177 VAL A O 1
ATOM 1287 N N . ASN A 1 178 ? -12.944 -8.466 10.527 1.00 87.00 178 ASN A N 1
ATOM 1288 C CA . ASN A 1 178 ? -11.590 -8.995 10.344 1.00 87.00 178 ASN A CA 1
ATOM 1289 C C . ASN A 1 178 ? -11.571 -10.300 9.536 1.00 87.00 178 ASN A C 1
ATOM 1291 O O . ASN A 1 178 ? -10.620 -10.534 8.789 1.00 87.00 178 ASN A O 1
ATOM 1295 N N . ALA A 1 179 ? -12.616 -11.123 9.656 1.00 90.00 179 ALA A N 1
ATOM 1296 C CA . ALA A 1 179 ? -12.764 -12.357 8.892 1.00 90.00 179 ALA A CA 1
ATOM 1297 C C . ALA A 1 179 ? -13.281 -12.125 7.460 1.00 90.00 179 ALA A C 1
ATOM 1299 O O . ALA A 1 179 ? -12.881 -12.834 6.546 1.00 90.00 179 ALA A O 1
ATOM 1300 N N . SER A 1 180 ? -14.172 -11.159 7.227 1.00 93.25 180 SER A N 1
ATOM 1301 C CA . SER A 1 180 ? -14.842 -11.017 5.928 1.00 93.25 180 SER A CA 1
ATOM 1302 C C . SER A 1 180 ? -14.214 -9.971 5.012 1.00 93.25 180 SER A C 1
ATOM 1304 O O . SER A 1 180 ? -14.329 -10.101 3.796 1.00 93.25 180 SER A O 1
ATOM 1306 N N . ALA A 1 181 ? -13.550 -8.943 5.550 1.00 94.56 181 ALA A N 1
ATOM 1307 C CA . ALA A 1 181 ? -13.092 -7.800 4.760 1.00 94.56 181 ALA A CA 1
ATOM 1308 C C . ALA A 1 181 ? -12.117 -8.199 3.643 1.00 94.56 181 ALA A C 1
ATOM 1310 O O . ALA A 1 181 ? -12.318 -7.802 2.498 1.00 94.56 181 ALA A O 1
ATOM 1311 N N . LEU A 1 182 ? -11.103 -9.017 3.945 1.00 95.56 182 LEU A N 1
ATOM 1312 C CA . LEU A 1 182 ? -10.123 -9.450 2.947 1.00 95.56 182 LEU A CA 1
ATOM 1313 C C . LEU A 1 182 ? -10.743 -10.344 1.854 1.00 95.56 182 LEU A C 1
ATOM 1315 O O . LEU A 1 182 ? -10.576 -10.007 0.682 1.00 95.56 182 LEU A O 1
ATOM 1319 N N . PRO A 1 183 ? -11.491 -11.425 2.167 1.00 96.69 183 PRO A N 1
ATOM 1320 C CA . PRO A 1 183 ? -12.177 -12.212 1.140 1.00 96.69 183 PRO A CA 1
ATOM 1321 C C . PRO A 1 183 ? -13.126 -11.385 0.268 1.00 96.69 183 PRO A C 1
ATOM 1323 O O . PRO A 1 183 ? -13.149 -11.570 -0.947 1.00 96.69 183 PRO A O 1
ATOM 1326 N N . ILE A 1 184 ? -13.875 -10.450 0.865 1.00 97.31 184 ILE A N 1
ATOM 1327 C CA . ILE A 1 184 ? -14.768 -9.554 0.121 1.00 97.31 184 ILE A CA 1
ATOM 1328 C C . ILE A 1 184 ? -13.960 -8.642 -0.805 1.00 97.31 184 ILE A C 1
ATOM 1330 O O . ILE A 1 184 ? -14.305 -8.522 -1.977 1.00 97.31 184 ILE A O 1
ATOM 1334 N N . ALA A 1 185 ? -12.879 -8.031 -0.317 1.00 97.38 185 ALA A N 1
ATOM 1335 C CA . ALA A 1 185 ? -12.034 -7.150 -1.119 1.00 97.38 185 ALA A CA 1
ATOM 1336 C C . ALA A 1 185 ? -11.367 -7.894 -2.286 1.00 97.38 185 ALA A C 1
ATOM 1338 O O . ALA A 1 185 ? -11.360 -7.390 -3.407 1.00 97.38 185 ALA A O 1
ATOM 1339 N N . LEU A 1 186 ? -10.862 -9.111 -2.054 1.00 96.25 186 LEU A N 1
ATOM 1340 C CA . LEU A 1 186 ? -10.308 -9.961 -3.111 1.00 96.25 186 LEU A CA 1
ATOM 1341 C C . LEU A 1 186 ? -11.387 -10.387 -4.114 1.00 96.25 186 LEU A C 1
ATOM 1343 O O . LEU A 1 186 ? -11.171 -10.283 -5.316 1.00 96.25 186 LEU A O 1
ATOM 1347 N N . GLY A 1 187 ? -12.566 -10.804 -3.647 1.00 96.06 187 GLY A N 1
ATOM 1348 C CA . GLY A 1 187 ? -13.687 -11.157 -4.522 1.00 96.06 187 GLY A CA 1
ATOM 1349 C C . GLY A 1 187 ? -14.146 -9.982 -5.389 1.00 96.06 187 GLY A C 1
ATOM 1350 O O . GLY A 1 187 ? -14.288 -10.125 -6.601 1.00 96.06 187 GLY A O 1
ATOM 1351 N N . ALA A 1 188 ? -14.304 -8.798 -4.793 1.00 95.88 188 ALA A N 1
ATOM 1352 C CA . ALA A 1 188 ? -14.641 -7.571 -5.511 1.00 95.88 188 ALA A CA 1
ATOM 1353 C C . ALA A 1 188 ? -13.552 -7.180 -6.520 1.00 95.88 188 ALA A C 1
ATOM 1355 O O . ALA A 1 188 ? -13.861 -6.806 -7.648 1.00 95.88 188 ALA A O 1
ATOM 1356 N N . SER A 1 189 ? -12.282 -7.320 -6.142 1.00 95.50 189 SER A N 1
ATOM 1357 C CA . SER A 1 189 ? -11.140 -7.079 -7.023 1.00 95.50 189 SER A CA 1
ATOM 1358 C C . SER A 1 189 ? -11.138 -8.008 -8.244 1.00 95.50 189 SER A C 1
ATOM 1360 O O . SER A 1 189 ? -10.989 -7.544 -9.375 1.00 95.50 189 SER A O 1
ATOM 1362 N N . LEU A 1 190 ? -11.399 -9.305 -8.049 1.00 93.31 190 LEU A N 1
ATOM 1363 C CA . LEU A 1 190 ? -11.526 -10.268 -9.148 1.00 93.31 190 LEU A CA 1
ATOM 1364 C C . LEU A 1 190 ? -12.704 -9.933 -10.075 1.00 93.31 190 LEU A C 1
ATOM 1366 O O . LEU A 1 190 ? -12.569 -10.057 -11.292 1.00 93.31 190 LEU A O 1
ATOM 1370 N N . LEU A 1 191 ? -13.830 -9.460 -9.527 1.00 93.25 191 LEU A N 1
ATOM 1371 C CA . LEU A 1 191 ? -14.967 -8.987 -10.324 1.00 93.25 191 LEU A CA 1
ATOM 1372 C C . LEU A 1 191 ? -14.600 -7.756 -11.157 1.00 93.25 191 LEU A C 1
ATOM 1374 O O . LEU A 1 191 ? -14.877 -7.734 -12.352 1.00 93.25 191 LEU A O 1
ATOM 1378 N N . VAL A 1 192 ? -13.927 -6.763 -10.567 1.00 90.81 192 VAL A N 1
ATOM 1379 C CA . VAL A 1 192 ? -13.412 -5.597 -11.306 1.00 90.81 192 VAL A CA 1
ATOM 1380 C C . VAL A 1 192 ? -12.470 -6.050 -12.424 1.00 90.81 192 VAL A C 1
ATOM 1382 O O . VAL A 1 192 ? -12.625 -5.608 -13.564 1.00 90.81 192 VAL A O 1
ATOM 1385 N N . GLY A 1 193 ? -11.570 -6.992 -12.130 1.00 86.38 193 GLY A N 1
ATOM 1386 C CA . GLY A 1 193 ? -10.636 -7.586 -13.090 1.00 86.38 193 GLY A CA 1
ATOM 1387 C C . GLY A 1 193 ? -11.298 -8.350 -14.244 1.00 86.38 193 GLY A C 1
ATOM 1388 O O . GLY A 1 193 ? -10.694 -8.488 -15.309 1.00 86.38 193 GLY A O 1
ATOM 1389 N N . ALA A 1 194 ? -12.536 -8.816 -14.062 1.00 88.56 194 ALA A N 1
ATOM 1390 C CA . ALA A 1 194 ? -13.336 -9.467 -15.099 1.00 88.56 194 ALA A CA 1
ATOM 1391 C C . ALA A 1 194 ? -14.103 -8.477 -15.999 1.00 88.56 194 ALA A C 1
ATOM 1393 O O . ALA A 1 194 ? -14.728 -8.891 -16.974 1.00 88.56 194 ALA A O 1
ATOM 1394 N N . THR A 1 195 ? -14.063 -7.176 -15.696 1.00 90.94 195 THR A N 1
ATOM 1395 C CA . THR A 1 195 ? -14.742 -6.121 -16.466 1.00 90.94 195 THR A CA 1
ATOM 1396 C C . THR A 1 195 ? -13.745 -5.207 -17.183 1.00 90.94 195 THR A C 1
ATOM 1398 O O . THR A 1 195 ? -12.542 -5.244 -16.928 1.00 90.94 195 THR A O 1
ATOM 1401 N N . GLY A 1 196 ? -14.248 -4.305 -18.034 1.00 86.12 196 GLY A N 1
ATOM 1402 C CA . GLY A 1 196 ? -13.434 -3.241 -18.640 1.00 86.12 196 GLY A CA 1
ATOM 1403 C C . GLY A 1 196 ? -12.814 -2.266 -17.627 1.00 86.12 196 GLY A C 1
ATOM 1404 O O . GLY A 1 196 ? -11.877 -1.550 -17.968 1.00 86.12 196 GLY A O 1
ATOM 1405 N N . LEU A 1 197 ? -13.274 -2.267 -16.367 1.00 89.25 197 LEU A N 1
ATOM 1406 C CA . LEU A 1 197 ? -12.700 -1.445 -15.297 1.00 89.25 197 LEU A CA 1
ATOM 1407 C C . LEU A 1 197 ? -11.286 -1.890 -14.897 1.00 89.25 197 LEU A C 1
ATOM 1409 O O . LEU A 1 197 ? -10.570 -1.100 -14.282 1.00 89.25 197 LEU A O 1
ATOM 1413 N N . ARG A 1 198 ? -10.853 -3.104 -15.277 1.00 91.69 198 ARG A N 1
ATOM 1414 C CA . ARG A 1 198 ? -9.474 -3.570 -15.063 1.00 91.69 198 ARG A CA 1
ATOM 1415 C C . ARG A 1 198 ? -8.444 -2.577 -15.597 1.00 91.69 198 ARG A C 1
ATOM 1417 O O . ARG A 1 198 ? -7.474 -2.290 -14.906 1.00 91.69 198 ARG A O 1
ATOM 1424 N N . PHE A 1 199 ? -8.701 -2.006 -16.775 1.00 89.75 199 PHE A N 1
ATOM 1425 C CA . PHE A 1 199 ? -7.820 -1.016 -17.393 1.00 89.75 199 PHE A CA 1
ATOM 1426 C C . PHE A 1 199 ? -7.570 0.187 -16.470 1.00 89.75 199 PHE A C 1
ATOM 1428 O O . PHE A 1 199 ? -6.437 0.626 -16.332 1.00 89.75 199 PHE A O 1
ATOM 1435 N N . LEU A 1 200 ? -8.593 0.675 -15.758 1.00 91.50 200 LEU A N 1
ATOM 1436 C CA . LEU A 1 200 ? -8.429 1.799 -14.830 1.00 91.50 200 LEU A CA 1
ATOM 1437 C C . LEU A 1 200 ? -7.527 1.437 -13.645 1.00 91.50 200 LEU A C 1
ATOM 1439 O O . LEU A 1 200 ? -6.713 2.252 -13.217 1.00 91.50 200 LEU A O 1
ATOM 1443 N N . VAL A 1 201 ? -7.647 0.219 -13.117 1.00 93.12 201 VAL A N 1
ATOM 1444 C CA . VAL A 1 201 ? -6.780 -0.247 -12.026 1.00 93.12 201 VAL A CA 1
ATOM 1445 C C . VAL A 1 201 ? -5.341 -0.372 -12.519 1.00 93.12 201 VAL A C 1
ATOM 1447 O O . VAL A 1 201 ? -4.431 0.157 -11.885 1.00 93.12 201 VAL A O 1
ATOM 1450 N N . GLU A 1 202 ? -5.135 -1.002 -13.675 1.00 91.25 202 GLU A N 1
ATOM 1451 C CA . GLU A 1 202 ? -3.802 -1.199 -14.245 1.00 91.25 202 GLU A CA 1
ATOM 1452 C C . GLU A 1 202 ? -3.117 0.139 -14.570 1.00 91.25 202 GLU A C 1
ATOM 1454 O O . GLU A 1 202 ? -1.951 0.342 -14.231 1.00 91.25 202 GLU A O 1
ATOM 1459 N N . THR A 1 203 ? -3.854 1.087 -15.149 1.00 89.44 203 THR A N 1
ATOM 1460 C CA . THR A 1 203 ? -3.315 2.389 -15.549 1.00 89.44 203 THR A CA 1
ATOM 1461 C C . THR A 1 203 ? -3.085 3.333 -14.374 1.00 89.44 203 THR A C 1
ATOM 1463 O O . THR A 1 203 ? -2.048 3.978 -14.334 1.00 89.44 203 THR A O 1
ATOM 1466 N N . PHE A 1 204 ? -4.016 3.454 -13.424 1.00 90.88 204 PHE A N 1
ATOM 1467 C CA . PHE A 1 204 ? -3.902 4.471 -12.369 1.00 90.88 204 PHE A CA 1
ATOM 1468 C C . PHE A 1 204 ? -3.334 3.926 -11.062 1.00 90.88 204 PHE A C 1
ATOM 1470 O O . PHE A 1 204 ? -2.627 4.644 -10.360 1.00 90.88 204 PHE A O 1
ATOM 1477 N N . VAL A 1 205 ? -3.640 2.678 -10.702 1.00 93.75 205 VAL A N 1
ATOM 1478 C CA . VAL A 1 205 ? -3.212 2.108 -9.418 1.00 93.75 205 VAL A CA 1
ATOM 1479 C C . VAL A 1 205 ? -1.900 1.357 -9.582 1.00 93.75 205 VAL A C 1
ATOM 1481 O O . VAL A 1 205 ? -0.920 1.694 -8.919 1.00 93.75 205 VAL A O 1
ATOM 1484 N N . ASN A 1 206 ? -1.862 0.359 -10.470 1.00 94.50 206 ASN A N 1
ATOM 1485 C CA . ASN A 1 206 ? -0.658 -0.443 -10.669 1.00 94.50 206 ASN A CA 1
ATOM 1486 C C . ASN A 1 206 ? 0.492 0.409 -11.199 1.00 94.50 206 ASN A C 1
ATOM 1488 O O . ASN A 1 206 ? 1.579 0.299 -10.648 1.00 94.50 206 ASN A O 1
ATOM 1492 N N . MET A 1 207 ? 0.261 1.296 -12.173 1.00 92.38 207 MET A N 1
ATOM 1493 C CA . MET A 1 207 ? 1.327 2.182 -12.652 1.00 92.38 207 MET A CA 1
ATOM 1494 C C . MET A 1 207 ? 1.855 3.101 -11.542 1.00 92.38 207 MET A C 1
ATOM 1496 O O . MET A 1 207 ? 3.058 3.195 -11.349 1.00 92.38 207 MET A O 1
ATOM 1500 N N . THR A 1 208 ? 0.990 3.692 -10.711 1.00 93.44 208 THR A N 1
ATOM 1501 C CA . THR A 1 208 ? 1.465 4.495 -9.568 1.00 93.44 208 THR A CA 1
ATOM 1502 C C . THR A 1 208 ? 2.343 3.670 -8.620 1.00 93.44 208 THR A C 1
ATOM 1504 O O . THR A 1 208 ? 3.368 4.155 -8.144 1.00 93.44 208 THR A O 1
ATOM 1507 N N . PHE A 1 209 ? 1.976 2.417 -8.338 1.00 96.06 209 PHE A N 1
ATOM 1508 C CA . PHE A 1 209 ? 2.803 1.531 -7.510 1.00 96.06 209 PHE A CA 1
ATOM 1509 C C . PHE A 1 209 ? 4.070 1.053 -8.212 1.00 96.06 209 PHE A C 1
ATOM 1511 O O . PHE A 1 209 ? 5.062 0.797 -7.531 1.00 96.06 209 PHE A O 1
ATOM 1518 N N . HIS A 1 210 ? 4.043 0.964 -9.537 1.00 95.38 210 HIS A N 1
ATOM 1519 C CA . HIS A 1 210 ? 5.204 0.679 -10.358 1.00 95.38 210 HIS A CA 1
ATOM 1520 C C . HIS A 1 210 ? 6.244 1.792 -10.206 1.00 95.38 210 HIS A C 1
ATOM 1522 O O . HIS A 1 210 ? 7.358 1.560 -9.744 1.00 95.38 210 HIS A O 1
ATOM 1528 N N . GLU A 1 211 ? 5.835 3.036 -10.437 1.00 94.12 211 GLU A N 1
ATOM 1529 C CA . GLU A 1 211 ? 6.708 4.204 -10.303 1.00 94.12 211 GLU A CA 1
ATOM 1530 C C . GLU A 1 211 ? 7.175 4.426 -8.860 1.00 94.12 211 GLU A C 1
ATOM 1532 O O . GLU A 1 211 ? 8.345 4.707 -8.585 1.00 94.12 211 GLU A O 1
ATOM 1537 N N . LEU A 1 212 ? 6.287 4.203 -7.889 1.00 95.19 212 LEU A N 1
ATOM 1538 C CA . LEU A 1 212 ? 6.671 4.216 -6.480 1.00 95.19 212 LEU A CA 1
ATOM 1539 C C . LEU A 1 212 ? 7.710 3.129 -6.156 1.00 95.19 212 LEU A C 1
ATOM 1541 O O . LEU A 1 212 ? 8.544 3.330 -5.275 1.00 95.19 212 LEU A O 1
ATOM 1545 N N . GLY A 1 213 ? 7.685 2.000 -6.867 1.00 96.25 213 GLY A N 1
ATOM 1546 C CA . GLY A 1 213 ? 8.680 0.935 -6.787 1.00 96.25 213 GLY A CA 1
ATOM 1547 C C . GLY A 1 213 ? 10.079 1.411 -7.167 1.00 96.25 213 GLY A C 1
ATOM 1548 O O . GLY A 1 213 ? 11.012 1.267 -6.369 1.00 96.25 213 GLY A O 1
ATOM 1549 N N . HIS A 1 214 ? 10.212 2.051 -8.332 1.00 95.00 214 HIS A N 1
ATOM 1550 C CA . HIS A 1 214 ? 11.462 2.691 -8.750 1.00 95.00 214 HIS A CA 1
ATOM 1551 C C . HIS A 1 214 ? 11.941 3.716 -7.724 1.00 95.00 214 HIS A C 1
ATOM 1553 O O . HIS A 1 214 ? 13.083 3.652 -7.256 1.00 95.00 214 HIS A O 1
ATOM 1559 N N . ALA A 1 215 ? 11.051 4.638 -7.342 1.00 95.44 215 ALA A N 1
ATOM 1560 C CA . ALA A 1 215 ? 11.372 5.723 -6.428 1.00 95.44 215 ALA A CA 1
ATOM 1561 C C . ALA A 1 215 ? 11.809 5.211 -5.050 1.00 95.44 215 ALA A C 1
ATOM 1563 O O . ALA A 1 215 ? 12.769 5.728 -4.484 1.00 95.44 215 ALA A O 1
ATOM 1564 N N . ALA A 1 216 ? 11.165 4.164 -4.529 1.00 95.44 216 ALA A N 1
ATOM 1565 C CA . ALA A 1 216 ? 11.511 3.596 -3.235 1.00 95.44 216 ALA A CA 1
ATOM 1566 C C . ALA A 1 216 ? 12.961 3.100 -3.213 1.00 95.44 216 ALA A C 1
ATOM 1568 O O . ALA A 1 216 ? 13.740 3.530 -2.361 1.00 95.44 216 ALA A O 1
ATOM 1569 N N . VAL A 1 217 ? 13.361 2.246 -4.161 1.00 96.00 217 VAL A N 1
ATOM 1570 C CA . VAL A 1 217 ? 14.749 1.752 -4.211 1.00 96.00 217 VAL A CA 1
ATOM 1571 C C . VAL A 1 217 ? 15.735 2.884 -4.500 1.00 96.00 217 VAL A C 1
ATOM 1573 O O . VAL A 1 217 ? 16.804 2.919 -3.886 1.00 96.00 217 VAL A O 1
ATOM 1576 N N . ALA A 1 218 ? 15.369 3.850 -5.350 1.00 95.38 218 ALA A N 1
ATOM 1577 C CA . ALA A 1 218 ? 16.182 5.038 -5.591 1.00 95.38 218 ALA A CA 1
ATOM 1578 C C . ALA A 1 218 ? 16.458 5.799 -4.282 1.00 95.38 218 ALA A C 1
ATOM 1580 O O . ALA A 1 218 ? 17.625 5.979 -3.929 1.00 95.38 218 ALA A O 1
ATOM 1581 N N . TRP A 1 219 ? 15.429 6.124 -3.493 1.00 95.81 219 TRP A N 1
ATOM 1582 C CA . TRP A 1 219 ? 15.586 6.802 -2.202 1.00 95.81 219 TRP A CA 1
ATOM 1583 C C . TRP A 1 219 ? 16.433 5.999 -1.211 1.00 95.81 219 TRP A C 1
ATOM 1585 O O . TRP A 1 219 ? 17.329 6.561 -0.580 1.00 95.81 219 TRP A O 1
ATOM 1595 N N . PHE A 1 220 ? 16.213 4.682 -1.106 1.00 96.31 220 PHE A N 1
ATOM 1596 C CA . PHE A 1 220 ? 17.015 3.812 -0.235 1.00 96.31 220 PHE A CA 1
ATOM 1597 C C . PHE A 1 220 ? 18.488 3.715 -0.656 1.00 96.31 220 PHE A C 1
ATOM 1599 O O . PHE A 1 220 ? 19.338 3.416 0.181 1.00 96.31 220 PHE A O 1
ATOM 1606 N N . SER A 1 221 ? 18.796 3.979 -1.925 1.00 95.62 221 SER A N 1
ATOM 1607 C CA . SER A 1 221 ? 20.166 4.068 -2.444 1.00 95.62 221 SER A CA 1
ATOM 1608 C C . SER A 1 221 ? 20.754 5.486 -2.431 1.00 95.62 221 SER A C 1
ATOM 1610 O O . SER A 1 221 ? 21.876 5.687 -2.896 1.00 95.62 221 SER A O 1
ATOM 1612 N N . GLY A 1 222 ? 20.005 6.472 -1.919 1.00 94.25 222 GLY A N 1
ATOM 1613 C CA . GLY A 1 222 ? 20.409 7.877 -1.858 1.00 94.25 222 GLY A CA 1
ATOM 1614 C C . GLY A 1 222 ? 20.200 8.663 -3.154 1.00 94.25 222 GLY A C 1
ATOM 1615 O O . GLY A 1 222 ? 20.734 9.757 -3.278 1.00 94.25 222 GLY A O 1
ATOM 1616 N N . ARG A 1 223 ? 19.452 8.150 -4.131 1.00 93.81 223 ARG A N 1
ATOM 1617 C CA . ARG A 1 223 ? 19.182 8.838 -5.403 1.00 93.81 223 ARG A CA 1
ATOM 1618 C C . ARG A 1 223 ? 17.896 9.646 -5.333 1.00 93.81 223 ARG A C 1
ATOM 1620 O O . ARG A 1 223 ? 16.922 9.233 -4.701 1.00 93.81 223 ARG A O 1
ATOM 1627 N N . TYR A 1 224 ? 17.899 10.807 -5.980 1.00 92.69 224 TYR A N 1
ATOM 1628 C CA . TYR A 1 224 ? 16.679 11.590 -6.128 1.00 92.69 224 TYR A CA 1
ATOM 1629 C C . TYR A 1 224 ? 15.729 10.855 -7.075 1.00 92.69 224 TYR A C 1
ATOM 1631 O O . TYR A 1 224 ? 16.182 10.233 -8.029 1.00 92.69 224 TYR A O 1
ATOM 1639 N N . ALA A 1 225 ? 14.436 10.879 -6.767 1.00 92.75 225 ALA A N 1
ATOM 1640 C CA . ALA A 1 225 ? 13.376 10.316 -7.595 1.00 92.75 225 ALA A CA 1
ATOM 1641 C C . ALA A 1 225 ? 12.038 10.923 -7.165 1.00 92.75 225 ALA A C 1
ATOM 1643 O O . ALA A 1 225 ? 11.808 11.122 -5.967 1.00 92.75 225 ALA A O 1
ATOM 1644 N N . VAL A 1 226 ? 11.154 11.203 -8.121 1.00 89.88 226 VAL A N 1
ATOM 1645 C CA . VAL A 1 226 ? 9.806 11.720 -7.853 1.00 89.88 226 VAL A CA 1
ATOM 1646 C C . VAL A 1 226 ? 8.780 10.811 -8.528 1.00 89.88 226 VAL A C 1
ATOM 1648 O O . VAL A 1 226 ? 8.654 10.867 -9.752 1.00 89.88 226 VAL A O 1
ATOM 1651 N N . PRO A 1 227 ? 8.037 9.987 -7.765 1.00 88.75 227 PRO A N 1
ATOM 1652 C CA . PRO A 1 227 ? 7.003 9.138 -8.335 1.00 88.75 227 PRO A CA 1
ATOM 1653 C C . PRO A 1 227 ? 5.772 9.987 -8.663 1.00 88.75 227 PRO A C 1
ATOM 1655 O O . PRO A 1 227 ? 5.134 10.547 -7.767 1.00 88.75 227 PRO A O 1
ATOM 1658 N N . LEU A 1 228 ? 5.433 10.092 -9.946 1.00 85.94 228 LEU A N 1
ATOM 1659 C CA . LEU A 1 228 ? 4.142 10.601 -10.409 1.00 85.94 228 LEU A CA 1
ATOM 1660 C C . LEU A 1 228 ? 3.263 9.427 -10.877 1.00 85.94 228 LEU A C 1
ATOM 1662 O O . LEU A 1 228 ? 3.788 8.341 -11.109 1.00 85.94 228 LEU A O 1
ATOM 1666 N N . PRO A 1 229 ? 1.938 9.612 -11.053 1.00 74.19 229 PRO A N 1
ATOM 1667 C CA . PRO A 1 229 ? 1.010 8.508 -11.337 1.00 74.19 229 PRO A CA 1
ATOM 1668 C C . PRO A 1 229 ? 1.315 7.625 -12.565 1.00 74.19 229 PRO A C 1
ATOM 1670 O O . PRO A 1 229 ? 0.734 6.551 -12.681 1.00 74.19 229 PRO A O 1
ATOM 1673 N N . PHE A 1 230 ? 2.207 8.050 -13.470 1.00 76.62 230 PHE A N 1
ATOM 1674 C CA . PHE A 1 230 ? 2.557 7.318 -14.701 1.00 76.62 230 PHE A CA 1
ATOM 1675 C C . PHE A 1 230 ? 4.047 7.314 -15.052 1.00 76.62 230 PHE A C 1
ATOM 1677 O O . PHE A 1 230 ? 4.428 6.731 -16.060 1.00 76.62 230 PHE A O 1
ATOM 1684 N N . ILE A 1 231 ? 4.862 8.055 -14.304 1.00 75.31 231 ILE A N 1
ATOM 1685 C CA . ILE A 1 231 ? 6.289 8.196 -14.575 1.00 75.31 231 ILE A CA 1
ATOM 1686 C C . ILE A 1 231 ? 7.022 8.586 -13.295 1.00 75.31 231 ILE A C 1
ATOM 1688 O O . ILE A 1 231 ? 6.582 9.460 -12.544 1.00 75.31 231 ILE A O 1
ATOM 1692 N N . THR A 1 232 ? 8.185 7.992 -13.082 1.00 73.19 232 THR A N 1
ATOM 1693 C CA . THR A 1 232 ? 9.155 8.455 -12.101 1.00 73.19 232 THR A CA 1
ATOM 1694 C C . THR A 1 232 ? 10.063 9.473 -12.766 1.00 73.19 232 THR A C 1
ATOM 1696 O O . THR A 1 232 ? 10.930 9.134 -13.570 1.00 73.19 232 THR A O 1
ATOM 1699 N N . PHE A 1 233 ? 9.878 10.747 -12.431 1.00 73.50 233 PHE A N 1
ATOM 1700 C CA . PHE A 1 233 ? 10.774 11.791 -12.910 1.00 73.50 233 PHE A CA 1
ATOM 1701 C C . PHE A 1 233 ? 12.068 11.831 -12.098 1.00 73.50 233 PHE A C 1
ATOM 1703 O O . PHE A 1 233 ? 12.088 11.561 -10.894 1.00 73.50 233 PHE A O 1
ATOM 1710 N N . ALA A 1 234 ? 13.126 12.273 -12.782 1.00 62.28 234 ALA A N 1
ATOM 1711 C CA . ALA A 1 234 ? 14.377 12.723 -12.185 1.00 62.28 234 ALA A CA 1
ATOM 1712 C C . ALA A 1 234 ? 15.110 11.665 -11.342 1.00 62.28 234 ALA A C 1
ATOM 1714 O O . ALA A 1 234 ? 15.675 12.002 -10.305 1.00 62.28 234 ALA A O 1
ATOM 1715 N N . VAL A 1 235 ? 15.139 10.403 -11.791 1.00 73.38 235 VAL A N 1
ATOM 1716 C CA . VAL A 1 235 ? 16.048 9.407 -11.205 1.00 73.38 235 VAL A CA 1
ATOM 1717 C C . VAL A 1 235 ? 17.483 9.803 -11.543 1.00 73.38 235 VAL A C 1
ATOM 1719 O O . VAL A 1 235 ? 17.906 9.686 -12.690 1.00 73.38 235 VAL A O 1
ATOM 1722 N N . THR A 1 236 ? 18.223 10.320 -10.563 1.00 78.12 236 THR A N 1
ATOM 1723 C CA . THR A 1 236 ? 19.621 10.715 -10.774 1.00 78.12 236 THR A CA 1
ATOM 1724 C C . THR A 1 236 ? 20.524 9.488 -10.819 1.00 78.12 236 THR A C 1
ATOM 1726 O O . THR A 1 236 ? 20.403 8.591 -9.983 1.00 78.12 236 THR A O 1
ATOM 1729 N N . GLU A 1 237 ? 21.470 9.457 -11.757 1.00 77.31 237 GLU A N 1
ATOM 1730 C CA . GLU A 1 237 ? 22.503 8.412 -11.798 1.00 77.31 237 GLU A CA 1
ATOM 1731 C C . GLU A 1 237 ? 23.404 8.493 -10.554 1.00 77.31 237 GLU A C 1
ATOM 1733 O O . GLU A 1 237 ? 23.719 7.478 -9.918 1.00 77.31 237 GLU A O 1
ATOM 1738 N N . GLU A 1 238 ? 23.729 9.720 -10.141 1.00 84.19 238 GLU A N 1
ATOM 1739 C CA . GLU A 1 238 ? 24.546 10.007 -8.966 1.00 84.19 238 GLU A CA 1
ATOM 1740 C C . GLU A 1 238 ? 23.754 9.945 -7.653 1.00 84.19 238 GLU A C 1
ATOM 1742 O O . GLU A 1 238 ? 22.572 10.304 -7.568 1.00 84.19 238 GLU A O 1
ATOM 1747 N N . GLN A 1 239 ? 24.445 9.510 -6.599 1.00 89.06 239 GLN A N 1
ATOM 1748 C CA . GLN A 1 239 ? 23.927 9.513 -5.236 1.00 89.06 239 GLN A CA 1
ATOM 1749 C C . GLN A 1 239 ? 23.965 10.924 -4.639 1.00 89.06 239 GLN A C 1
ATOM 1751 O O . GLN A 1 239 ? 24.960 11.640 -4.722 1.00 89.06 239 GLN A O 1
ATOM 1756 N N . SER A 1 240 ? 22.894 11.289 -3.945 1.00 92.06 240 SER A N 1
ATOM 1757 C CA . SER A 1 240 ? 22.771 12.510 -3.164 1.00 92.06 240 SER A CA 1
ATOM 1758 C C . SER A 1 240 ? 22.863 12.200 -1.674 1.00 92.06 240 SER A C 1
ATOM 1760 O O . SER A 1 240 ? 21.982 11.572 -1.079 1.00 92.06 240 SER A O 1
ATOM 1762 N N . VAL A 1 241 ? 23.908 12.728 -1.033 1.00 92.62 241 VAL A N 1
ATOM 1763 C CA . VAL A 1 241 ? 24.072 12.657 0.428 1.00 92.62 241 VAL A CA 1
ATOM 1764 C C . VAL A 1 241 ? 22.868 13.276 1.141 1.00 92.62 241 VAL A C 1
ATOM 1766 O O . VAL A 1 241 ? 22.449 12.775 2.179 1.00 92.62 241 VAL A O 1
ATOM 1769 N N . VAL A 1 242 ? 22.260 14.320 0.569 1.00 94.25 242 VAL A N 1
ATOM 1770 C CA . VAL A 1 242 ? 21.075 14.970 1.146 1.00 94.25 242 VAL A CA 1
ATOM 1771 C C . VAL A 1 242 ? 19.888 14.011 1.183 1.00 94.25 242 VAL A C 1
ATOM 1773 O O . VAL A 1 242 ? 19.244 13.896 2.222 1.00 94.25 242 VAL A O 1
ATOM 1776 N N . VAL A 1 243 ? 19.618 13.287 0.090 1.00 93.62 243 VAL A N 1
ATOM 1777 C CA . VAL A 1 243 ? 18.517 12.309 0.038 1.00 93.62 243 VAL A CA 1
ATOM 1778 C C . VAL A 1 243 ? 18.772 11.161 1.011 1.00 93.62 243 VAL A C 1
ATOM 1780 O O . VAL A 1 243 ? 17.883 10.806 1.786 1.00 93.62 243 VAL A O 1
ATOM 1783 N N . ALA A 1 244 ? 19.998 10.629 1.033 1.00 94.69 244 ALA A N 1
ATOM 1784 C CA . ALA A 1 244 ? 20.371 9.571 1.966 1.00 94.69 244 ALA A CA 1
ATOM 1785 C C . ALA A 1 244 ? 20.203 10.021 3.430 1.00 94.69 244 ALA A C 1
ATOM 1787 O O . ALA A 1 244 ? 19.556 9.339 4.225 1.00 94.69 244 ALA A O 1
ATOM 1788 N N . LEU A 1 245 ? 20.716 11.194 3.802 1.00 96.31 245 LEU A N 1
ATOM 1789 C CA . LEU A 1 245 ? 20.574 11.706 5.166 1.00 96.31 245 LEU A CA 1
ATOM 1790 C C . LEU A 1 245 ? 19.119 12.025 5.520 1.00 96.31 245 LEU A C 1
ATOM 1792 O O . LEU A 1 245 ? 18.709 11.757 6.646 1.00 96.31 245 LEU A O 1
ATOM 1796 N N . ALA A 1 246 ? 18.325 12.545 4.581 1.00 96.38 246 ALA A N 1
ATOM 1797 C CA . ALA A 1 246 ? 16.910 12.824 4.807 1.00 96.38 246 ALA A CA 1
ATOM 1798 C C . ALA A 1 246 ? 16.117 11.542 5.106 1.00 96.38 246 ALA A C 1
ATOM 1800 O O . ALA A 1 246 ? 15.381 11.492 6.095 1.00 96.38 246 ALA A O 1
ATOM 1801 N N . LEU A 1 247 ? 16.306 10.485 4.307 1.00 96.31 247 LEU A N 1
ATOM 1802 C CA . LEU A 1 247 ? 15.658 9.195 4.553 1.00 96.31 247 LEU A CA 1
ATOM 1803 C C . LEU A 1 247 ? 16.147 8.558 5.863 1.00 96.31 247 LEU A C 1
ATOM 1805 O O . LEU A 1 247 ? 15.331 8.083 6.654 1.00 96.31 247 LEU A O 1
ATOM 1809 N N . ALA A 1 248 ? 17.453 8.616 6.141 1.00 97.38 248 ALA A N 1
ATOM 1810 C CA . ALA A 1 248 ? 18.023 8.083 7.377 1.00 97.38 248 ALA A CA 1
ATOM 1811 C C . ALA A 1 248 ? 17.502 8.833 8.612 1.00 97.38 248 ALA A C 1
ATOM 1813 O O . ALA A 1 248 ? 17.208 8.212 9.631 1.00 97.38 248 ALA A O 1
ATOM 1814 N N . ALA A 1 249 ? 17.334 10.155 8.525 1.00 97.56 249 ALA A N 1
ATOM 1815 C CA . ALA A 1 249 ? 16.747 10.961 9.588 1.00 97.56 249 ALA A CA 1
ATOM 1816 C C . ALA A 1 249 ? 15.272 10.607 9.816 1.00 97.56 249 ALA A C 1
ATOM 1818 O O . ALA A 1 249 ? 14.853 10.458 10.964 1.00 97.56 249 ALA A O 1
ATOM 1819 N N . PHE A 1 250 ? 14.495 10.415 8.745 1.00 96.31 250 PHE A N 1
ATOM 1820 C CA . PHE A 1 250 ? 13.099 9.983 8.834 1.00 96.31 250 PHE A CA 1
ATOM 1821 C C . PHE A 1 250 ? 12.967 8.608 9.507 1.00 96.31 250 PHE A C 1
ATOM 1823 O O . PHE A 1 250 ? 12.225 8.457 10.481 1.00 96.31 250 PHE A O 1
ATOM 1830 N N . LEU A 1 251 ? 13.732 7.614 9.045 1.00 97.31 251 LEU A N 1
ATOM 1831 C CA . LEU A 1 251 ? 13.735 6.273 9.633 1.00 97.31 251 LEU A CA 1
ATOM 1832 C C . LEU A 1 251 ? 14.283 6.294 11.067 1.00 97.31 251 LEU A C 1
ATOM 1834 O O . LEU A 1 251 ? 13.703 5.681 11.958 1.00 97.31 251 LEU A O 1
ATOM 1838 N N . GLY A 1 252 ? 15.344 7.058 11.331 1.00 97.44 252 GLY A N 1
ATOM 1839 C CA . GLY A 1 252 ? 15.907 7.249 12.667 1.00 97.44 252 GLY A CA 1
ATOM 1840 C C . GLY A 1 252 ? 14.902 7.850 13.651 1.00 97.44 252 GLY A C 1
ATOM 1841 O O . GLY A 1 252 ? 14.771 7.360 14.773 1.00 97.44 252 GLY A O 1
ATOM 1842 N N . ALA A 1 253 ? 14.126 8.851 13.226 1.00 95.38 253 ALA A N 1
ATOM 1843 C CA . ALA A 1 253 ? 13.045 9.414 14.030 1.00 95.38 253 ALA A CA 1
ATOM 1844 C C . ALA A 1 253 ? 11.958 8.368 14.332 1.00 95.38 253 ALA A C 1
ATOM 1846 O O . ALA A 1 253 ? 11.530 8.247 15.482 1.00 95.38 253 ALA A O 1
ATOM 1847 N N . GLY A 1 254 ? 11.566 7.565 13.336 1.00 93.00 254 GLY A N 1
ATOM 1848 C CA . GLY A 1 254 ? 10.632 6.450 13.515 1.00 93.00 254 GLY A CA 1
ATOM 1849 C C . GLY A 1 254 ? 11.140 5.388 14.497 1.00 93.00 254 GLY A C 1
ATOM 1850 O O . GLY A 1 254 ? 10.381 4.918 15.345 1.00 93.00 254 GLY A O 1
ATOM 1851 N N . LEU A 1 255 ? 12.434 5.060 14.446 1.00 95.75 255 LEU A N 1
ATOM 1852 C CA . LEU A 1 255 ? 13.076 4.128 15.375 1.00 95.75 255 LEU A CA 1
ATOM 1853 C C . LEU A 1 255 ? 13.064 4.675 16.807 1.00 95.75 255 LEU A C 1
ATOM 1855 O O . LEU A 1 255 ? 12.679 3.965 17.735 1.00 95.75 255 LEU A O 1
ATOM 1859 N N . VAL A 1 256 ? 13.432 5.946 16.992 1.00 95.94 256 VAL A N 1
ATOM 1860 C CA . VAL A 1 256 ? 13.402 6.611 18.305 1.00 95.94 256 VAL A CA 1
ATOM 1861 C C . VAL A 1 256 ? 11.981 6.653 18.865 1.00 95.94 256 VAL A C 1
ATOM 1863 O O . VAL A 1 256 ? 11.790 6.361 20.046 1.00 95.94 256 VAL A O 1
ATOM 1866 N N . LEU A 1 257 ? 10.982 6.973 18.038 1.00 91.31 257 LEU A N 1
ATOM 1867 C CA . LEU A 1 257 ? 9.576 6.975 18.445 1.00 91.31 257 LEU A CA 1
ATOM 1868 C C . LEU A 1 257 ? 9.113 5.571 18.851 1.00 91.31 257 LEU A C 1
ATOM 1870 O O . LEU A 1 257 ? 8.569 5.393 19.939 1.00 91.31 257 LEU A O 1
ATOM 1874 N N . GLY A 1 258 ? 9.412 4.561 18.029 1.00 89.88 258 GLY A N 1
ATOM 1875 C CA . GLY A 1 258 ? 9.087 3.165 18.314 1.00 89.88 258 GLY A CA 1
ATOM 1876 C C . GLY A 1 258 ? 9.709 2.659 19.617 1.00 89.88 258 GLY A C 1
ATOM 1877 O O . GLY A 1 258 ? 9.045 1.959 20.383 1.00 89.88 258 GLY A O 1
ATOM 1878 N N . LEU A 1 259 ? 10.954 3.051 19.910 1.00 93.94 259 LEU A N 1
ATOM 1879 C CA . LEU A 1 259 ? 11.631 2.724 21.167 1.00 93.94 259 LEU A CA 1
ATOM 1880 C C . LEU A 1 259 ? 10.996 3.441 22.368 1.00 93.94 259 LEU A C 1
ATOM 1882 O O . LEU A 1 259 ? 10.771 2.807 23.400 1.00 93.94 259 LEU A O 1
ATOM 1886 N N . ARG A 1 260 ? 10.670 4.736 22.239 1.00 93.94 260 ARG A N 1
ATOM 1887 C CA . ARG A 1 260 ? 10.035 5.532 23.308 1.00 93.94 260 ARG A CA 1
ATOM 1888 C C . ARG A 1 260 ? 8.641 5.023 23.664 1.00 93.94 260 ARG A C 1
ATOM 1890 O O . ARG A 1 260 ? 8.318 4.918 24.842 1.00 93.94 260 ARG A O 1
ATOM 1897 N N . GLU A 1 261 ? 7.847 4.666 22.662 1.00 89.56 261 GLU A N 1
ATOM 1898 C CA . GLU A 1 261 ? 6.476 4.170 22.833 1.00 89.56 261 GLU A CA 1
ATOM 1899 C C . GLU A 1 261 ? 6.398 2.645 23.013 1.00 89.56 261 GLU A C 1
ATOM 1901 O O . GLU A 1 261 ? 5.308 2.081 23.092 1.00 89.56 261 GLU A O 1
ATOM 1906 N N . ARG A 1 262 ? 7.545 1.948 23.050 1.00 89.81 262 ARG A N 1
ATOM 1907 C CA . ARG A 1 262 ? 7.645 0.477 23.127 1.00 89.81 262 ARG A CA 1
ATOM 1908 C C . ARG A 1 262 ? 6.852 -0.260 22.032 1.00 89.81 262 ARG A C 1
ATOM 1910 O O . ARG A 1 262 ? 6.452 -1.414 22.200 1.00 89.81 262 ARG A O 1
ATOM 1917 N N . ARG A 1 263 ? 6.661 0.371 20.870 1.00 83.25 263 ARG A N 1
ATOM 1918 C CA . ARG A 1 263 ? 5.961 -0.197 19.708 1.00 83.25 263 ARG A CA 1
ATOM 1919 C C . ARG A 1 263 ? 6.934 -1.022 18.861 1.00 83.25 263 ARG A C 1
ATOM 1921 O O . ARG A 1 263 ? 7.601 -0.502 17.969 1.00 83.25 263 ARG A O 1
ATOM 1928 N N . ARG A 1 264 ? 6.991 -2.336 19.118 1.00 87.12 264 ARG A N 1
ATOM 1929 C CA . ARG A 1 264 ? 7.935 -3.274 18.466 1.00 87.12 264 ARG A CA 1
ATOM 1930 C C . ARG A 1 264 ? 7.909 -3.216 16.934 1.00 87.12 264 ARG A C 1
ATOM 1932 O O . ARG A 1 264 ? 8.963 -3.258 16.314 1.00 87.12 264 ARG A O 1
ATOM 1939 N N . TYR A 1 265 ? 6.731 -3.076 16.327 1.00 81.44 265 TYR A N 1
ATOM 1940 C CA . TYR A 1 265 ? 6.604 -3.042 14.866 1.00 81.44 265 TYR A CA 1
ATOM 1941 C C . TYR A 1 265 ? 7.289 -1.813 14.239 1.00 81.44 265 TYR A C 1
ATOM 1943 O O . TYR A 1 265 ? 7.942 -1.954 13.209 1.00 81.44 265 TYR A O 1
ATOM 1951 N N . LEU A 1 266 ? 7.209 -0.634 14.875 1.00 85.50 266 LEU A N 1
ATOM 1952 C CA . LEU A 1 266 ? 7.905 0.573 14.411 1.00 85.50 266 LEU A CA 1
ATOM 1953 C C . LEU A 1 266 ? 9.418 0.401 14.505 1.00 85.50 266 LEU A C 1
ATOM 1955 O O . LEU A 1 266 ? 10.132 0.769 13.579 1.00 85.50 266 LEU A O 1
ATOM 1959 N N . VAL A 1 267 ? 9.896 -0.210 15.593 1.00 91.25 267 VAL A N 1
ATOM 1960 C CA . VAL A 1 267 ? 11.321 -0.520 15.780 1.00 91.25 267 VAL A CA 1
ATOM 1961 C C . VAL A 1 267 ? 11.820 -1.445 14.672 1.00 91.25 267 VAL A C 1
ATOM 1963 O O . VAL A 1 267 ? 12.843 -1.158 14.055 1.00 91.25 267 VAL A O 1
ATOM 1966 N N . SER A 1 268 ? 11.090 -2.524 14.379 1.00 91.00 268 SER A N 1
ATOM 1967 C CA . SER A 1 268 ? 11.454 -3.463 13.315 1.00 91.00 268 SER A CA 1
ATOM 1968 C C . SER A 1 268 ? 11.437 -2.813 11.931 1.00 91.00 268 SER A C 1
ATOM 1970 O O . SER A 1 268 ? 12.383 -3.002 11.172 1.00 91.00 268 SER A O 1
ATOM 1972 N N . LEU A 1 269 ? 10.403 -2.028 11.607 1.00 90.06 269 LEU A N 1
ATOM 1973 C CA . LEU A 1 269 ? 10.274 -1.373 10.303 1.00 90.06 269 LEU A CA 1
ATOM 1974 C C . LEU A 1 269 ? 11.371 -0.322 10.092 1.00 90.06 269 LEU A C 1
ATOM 1976 O O . LEU A 1 269 ? 12.058 -0.339 9.075 1.00 90.06 269 LEU A O 1
ATOM 1980 N N . ALA A 1 270 ? 11.561 0.570 11.063 1.00 94.62 270 ALA A N 1
ATOM 1981 C CA . ALA A 1 270 ? 12.536 1.647 10.972 1.00 94.62 270 ALA A CA 1
ATOM 1982 C C . ALA A 1 270 ? 13.979 1.130 11.039 1.00 94.62 270 ALA A C 1
ATOM 1984 O O . ALA A 1 270 ? 14.821 1.539 10.242 1.00 94.62 270 ALA A O 1
ATOM 1985 N N . GLY A 1 271 ? 14.261 0.193 11.950 1.00 96.69 271 GLY A N 1
ATOM 1986 C CA . GLY A 1 271 ? 15.573 -0.442 12.067 1.00 96.69 271 GLY A CA 1
ATOM 1987 C C . GLY A 1 271 ? 15.928 -1.266 10.829 1.00 96.69 271 GLY A C 1
ATOM 1988 O O . GLY A 1 271 ? 17.018 -1.115 10.282 1.00 96.69 271 GLY A O 1
ATOM 1989 N N . GLY A 1 272 ? 14.990 -2.081 10.335 1.00 96.44 272 GLY A N 1
ATOM 1990 C CA . GLY A 1 272 ? 15.154 -2.823 9.083 1.00 96.44 272 GLY A CA 1
ATOM 1991 C C . GLY A 1 272 ? 15.344 -1.897 7.881 1.00 96.44 272 GLY A C 1
ATOM 1992 O O . GLY A 1 272 ? 16.222 -2.141 7.057 1.00 96.44 272 GLY A O 1
ATOM 1993 N N . GLY A 1 273 ? 14.591 -0.795 7.822 1.00 96.88 273 GLY A N 1
ATOM 1994 C CA . GLY A 1 273 ? 14.749 0.244 6.807 1.00 96.88 273 GLY A CA 1
ATOM 1995 C C . GLY A 1 273 ? 16.137 0.884 6.826 1.00 96.88 273 GLY A C 1
ATOM 1996 O O . GLY A 1 273 ? 16.752 1.011 5.774 1.00 96.88 273 GLY A O 1
ATOM 1997 N N . LEU A 1 274 ? 16.674 1.233 8.000 1.00 97.69 274 LEU A N 1
ATOM 1998 C CA . LEU A 1 274 ? 18.028 1.793 8.120 1.00 97.69 274 LEU A CA 1
ATOM 1999 C C . LEU A 1 274 ? 19.102 0.808 7.645 1.00 97.69 274 LEU A C 1
ATOM 2001 O O . LEU A 1 274 ? 20.032 1.205 6.946 1.00 97.69 274 LEU A O 1
ATOM 2005 N N . LEU A 1 275 ? 18.968 -0.476 7.986 1.00 97.12 275 LEU A N 1
ATOM 2006 C CA . LEU A 1 275 ? 19.885 -1.521 7.520 1.00 97.12 275 LEU A CA 1
ATOM 2007 C C . LEU A 1 275 ? 19.807 -1.709 6.001 1.00 97.12 275 LEU A C 1
ATOM 2009 O O . LEU A 1 275 ? 20.842 -1.807 5.336 1.00 97.12 275 LEU A O 1
ATOM 2013 N N . LEU A 1 276 ? 18.592 -1.727 5.448 1.00 96.38 276 LEU A N 1
ATOM 2014 C CA . LEU A 1 276 ? 18.370 -1.791 4.006 1.00 96.38 276 LEU A CA 1
ATOM 2015 C C . LEU A 1 276 ? 18.979 -0.574 3.304 1.00 96.38 276 LEU A C 1
ATOM 2017 O O . LEU A 1 276 ? 19.690 -0.735 2.315 1.00 96.38 276 LEU A O 1
ATOM 2021 N N . GLN A 1 277 ? 18.765 0.624 3.849 1.00 97.00 277 GLN A N 1
ATOM 2022 C CA . GLN A 1 277 ? 19.328 1.859 3.320 1.00 97.00 277 GLN A CA 1
ATOM 2023 C C . GLN A 1 277 ? 20.857 1.820 3.326 1.00 97.00 277 GLN A C 1
ATOM 2025 O O . GLN A 1 277 ? 21.482 2.079 2.301 1.00 97.00 277 GLN A O 1
ATOM 2030 N N . ALA A 1 278 ? 21.470 1.456 4.456 1.00 95.62 278 ALA A N 1
ATOM 2031 C CA . ALA A 1 278 ? 22.921 1.351 4.569 1.00 95.62 278 ALA A CA 1
ATOM 2032 C C . ALA A 1 278 ? 23.488 0.331 3.571 1.00 95.62 278 ALA A C 1
ATOM 2034 O O . ALA A 1 278 ? 24.507 0.589 2.938 1.00 95.62 278 ALA A O 1
ATOM 2035 N N . SER A 1 279 ? 22.793 -0.791 3.368 1.00 95.69 279 SER A N 1
ATOM 2036 C CA . SER A 1 279 ? 23.192 -1.813 2.398 1.00 95.69 279 SER A CA 1
ATOM 2037 C C . SER A 1 279 ? 23.135 -1.291 0.961 1.00 95.69 279 SER A C 1
ATOM 2039 O O . SER A 1 279 ? 24.124 -1.374 0.235 1.00 95.69 279 SER A O 1
ATOM 2041 N N . LEU A 1 280 ? 22.002 -0.711 0.558 1.00 94.62 280 LEU A N 1
ATOM 2042 C CA . LEU A 1 280 ? 21.797 -0.201 -0.800 1.00 94.62 280 LEU A CA 1
ATOM 2043 C C . LEU A 1 280 ? 22.654 1.031 -1.114 1.00 94.62 280 LEU A C 1
ATOM 2045 O O . LEU A 1 280 ? 23.047 1.210 -2.262 1.00 94.62 280 LEU A O 1
ATOM 2049 N N . THR A 1 281 ? 22.951 1.862 -0.114 1.00 93.56 281 THR A N 1
ATOM 2050 C CA . THR A 1 281 ? 23.739 3.089 -0.295 1.00 93.56 281 THR A CA 1
ATOM 2051 C C . THR A 1 281 ? 25.245 2.826 -0.241 1.00 93.56 281 THR A C 1
ATOM 2053 O O . THR A 1 281 ? 25.976 3.400 -1.043 1.00 93.56 281 THR A O 1
ATOM 2056 N N . LEU A 1 282 ? 25.720 1.988 0.693 1.00 93.25 282 LEU A N 1
ATOM 2057 C CA . LEU A 1 282 ? 27.152 1.866 1.012 1.00 93.25 282 LEU A CA 1
ATOM 2058 C C . LEU A 1 282 ? 27.801 0.567 0.519 1.00 93.25 282 LEU A C 1
ATOM 2060 O O . LEU A 1 282 ? 29.017 0.539 0.345 1.00 93.25 282 LEU A O 1
ATOM 2064 N N . LEU A 1 283 ? 27.032 -0.515 0.352 1.00 94.38 283 LEU A N 1
ATOM 2065 C CA . LEU A 1 283 ? 27.590 -1.847 0.082 1.00 94.38 283 LEU A CA 1
ATOM 2066 C C . LEU A 1 283 ? 27.403 -2.296 -1.370 1.00 94.38 283 LEU A C 1
ATOM 2068 O O . LEU A 1 283 ? 28.238 -3.035 -1.891 1.00 94.38 283 LEU A O 1
ATOM 2072 N N . LEU A 1 284 ? 26.308 -1.897 -2.023 1.00 93.44 284 LEU A N 1
ATOM 2073 C CA . LEU A 1 284 ? 26.003 -2.347 -3.380 1.00 93.44 284 LEU A CA 1
ATOM 2074 C C . LEU A 1 284 ? 26.696 -1.478 -4.446 1.00 93.44 284 LEU A C 1
ATOM 2076 O O . LEU A 1 284 ? 26.614 -0.252 -4.386 1.00 93.44 284 LEU A O 1
ATOM 2080 N N . PRO A 1 285 ? 27.305 -2.087 -5.483 1.00 92.88 285 PRO A N 1
ATOM 2081 C CA . PRO A 1 285 ? 27.795 -1.349 -6.645 1.00 92.88 285 PRO A CA 1
ATOM 2082 C C . PRO A 1 285 ? 26.661 -0.617 -7.374 1.00 92.88 285 PRO A C 1
ATOM 2084 O O . PRO A 1 285 ? 25.570 -1.170 -7.523 1.00 92.88 285 PRO A O 1
ATOM 2087 N N . GLN A 1 286 ? 26.937 0.574 -7.917 1.00 89.12 286 GLN A N 1
ATOM 2088 C CA . GLN A 1 286 ? 25.933 1.415 -8.595 1.00 89.12 286 GLN A CA 1
ATOM 2089 C C . GLN A 1 286 ? 25.182 0.680 -9.718 1.00 89.12 286 GLN A C 1
ATOM 2091 O O . GLN A 1 286 ? 23.953 0.744 -9.776 1.00 89.12 286 GLN A O 1
ATOM 2096 N N . ALA A 1 287 ? 25.896 -0.120 -10.517 1.00 89.69 287 ALA A N 1
ATOM 2097 C CA . ALA A 1 287 ? 25.304 -0.936 -11.577 1.00 89.69 287 ALA A CA 1
ATOM 2098 C C . ALA A 1 287 ? 24.319 -1.997 -11.049 1.00 89.69 287 ALA A C 1
ATOM 2100 O O . ALA A 1 287 ? 23.364 -2.361 -11.730 1.00 89.69 287 ALA A O 1
ATOM 2101 N N . LEU A 1 288 ? 24.529 -2.524 -9.837 1.00 92.75 288 LEU A N 1
ATOM 2102 C CA . LEU A 1 288 ? 23.583 -3.456 -9.220 1.00 92.75 288 LEU A CA 1
ATOM 2103 C C . LEU A 1 288 ? 22.365 -2.713 -8.661 1.00 92.75 288 LEU A C 1
ATOM 2105 O O . LEU A 1 288 ? 21.255 -3.234 -8.734 1.00 92.75 288 LEU A O 1
ATOM 2109 N N . VAL A 1 289 ? 22.554 -1.498 -8.141 1.00 92.44 289 VAL A N 1
ATOM 2110 C CA . VAL A 1 289 ? 21.445 -0.650 -7.685 1.00 92.44 289 VAL A CA 1
ATOM 2111 C C . VAL A 1 289 ? 20.520 -0.294 -8.848 1.00 92.44 289 VAL A C 1
ATOM 2113 O O . VAL A 1 289 ? 19.311 -0.388 -8.689 1.00 92.44 289 VAL A O 1
ATOM 2116 N N . GLU A 1 290 ? 21.051 0.043 -10.024 1.00 91.12 290 GLU A N 1
ATOM 2117 C CA . GLU A 1 290 ? 20.232 0.286 -11.225 1.00 91.12 290 GLU A CA 1
ATOM 2118 C C . GLU A 1 290 ? 19.370 -0.923 -11.588 1.00 91.12 290 GLU A C 1
ATOM 2120 O O . GLU A 1 290 ? 18.175 -0.781 -11.834 1.00 91.12 290 GLU A O 1
ATOM 2125 N N . ARG A 1 291 ? 19.937 -2.133 -11.509 1.00 93.94 291 ARG A N 1
ATOM 2126 C CA . ARG A 1 291 ? 19.173 -3.371 -11.719 1.00 93.94 291 ARG A CA 1
ATOM 2127 C C . ARG A 1 291 ? 18.059 -3.539 -10.696 1.00 93.94 291 ARG A C 1
ATOM 2129 O O . ARG A 1 291 ? 16.967 -3.969 -11.059 1.00 93.94 291 ARG A O 1
ATOM 2136 N N . TRP A 1 292 ? 18.324 -3.205 -9.434 1.00 94.75 292 TRP A N 1
ATOM 2137 C CA . TRP A 1 292 ? 17.307 -3.224 -8.387 1.00 94.75 292 TRP A CA 1
ATOM 2138 C C . TRP A 1 292 ? 16.229 -2.167 -8.606 1.00 94.75 292 TRP A C 1
ATOM 2140 O O . TRP A 1 292 ? 15.066 -2.489 -8.403 1.00 94.75 292 TRP A O 1
ATOM 2150 N N . ILE A 1 293 ? 16.579 -0.956 -9.049 1.00 94.25 293 ILE A N 1
ATOM 2151 C CA . ILE A 1 293 ? 15.610 0.096 -9.382 1.00 94.25 293 ILE A CA 1
ATOM 2152 C C . ILE A 1 293 ? 14.704 -0.385 -10.516 1.00 94.25 293 ILE A C 1
ATOM 2154 O O . ILE A 1 293 ? 13.491 -0.366 -10.343 1.00 94.25 293 ILE A O 1
ATOM 2158 N N . THR A 1 294 ? 15.259 -0.888 -11.623 1.00 93.75 294 THR A N 1
ATOM 2159 C CA . THR A 1 294 ? 14.477 -1.439 -12.746 1.00 93.75 294 THR A CA 1
ATOM 2160 C C . THR A 1 294 ? 13.598 -2.607 -12.309 1.00 93.75 294 THR A C 1
ATOM 2162 O O . THR A 1 294 ? 12.412 -2.647 -12.606 1.00 93.75 294 THR A O 1
ATOM 2165 N N . PHE A 1 295 ? 14.140 -3.553 -11.539 1.00 95.94 295 PHE A N 1
ATOM 2166 C CA . PHE A 1 295 ? 13.338 -4.655 -11.011 1.00 95.94 295 PHE A CA 1
ATOM 2167 C C . PHE A 1 295 ? 12.187 -4.161 -10.118 1.00 95.94 295 PHE A C 1
ATOM 2169 O O . PHE A 1 295 ? 11.092 -4.738 -10.134 1.00 95.94 295 PHE A O 1
ATOM 2176 N N . ALA A 1 296 ? 12.440 -3.105 -9.339 1.00 96.00 296 ALA A N 1
ATOM 2177 C CA . ALA A 1 296 ? 11.526 -2.595 -8.336 1.00 96.00 296 ALA A CA 1
ATOM 2178 C C . ALA A 1 296 ? 10.253 -1.977 -8.906 1.00 96.00 296 ALA A C 1
ATOM 2180 O O . ALA A 1 296 ? 9.276 -1.949 -8.164 1.00 96.00 296 ALA A O 1
ATOM 2181 N N . GLY A 1 297 ? 10.233 -1.575 -10.182 1.00 94.19 297 GLY A N 1
ATOM 2182 C CA . GLY A 1 297 ? 9.033 -1.097 -10.871 1.00 94.19 297 GLY A CA 1
ATOM 2183 C C . GLY A 1 297 ? 7.890 -2.100 -10.734 1.00 94.19 297 GLY A C 1
ATOM 2184 O O . GLY A 1 297 ? 7.026 -2.000 -9.861 1.00 94.19 297 GLY A O 1
ATOM 2185 N N . CYS A 1 298 ? 7.949 -3.193 -11.495 1.00 94.75 298 CYS A N 1
ATOM 2186 C CA . CYS A 1 298 ? 6.943 -4.255 -11.391 1.00 94.75 298 CYS A CA 1
ATOM 2187 C C . CYS A 1 298 ? 6.863 -4.905 -9.996 1.00 94.75 298 CYS A C 1
ATOM 2189 O O . CYS A 1 298 ? 5.800 -5.395 -9.613 1.00 94.75 298 CYS A O 1
ATOM 2191 N N . ALA A 1 299 ? 7.950 -4.923 -9.213 1.00 97.31 299 ALA A N 1
ATOM 2192 C CA . ALA A 1 299 ? 7.907 -5.470 -7.855 1.00 97.31 299 ALA A CA 1
ATOM 2193 C C . ALA A 1 299 ? 7.034 -4.617 -6.917 1.00 97.31 299 ALA A C 1
ATOM 2195 O O . ALA A 1 299 ? 6.346 -5.166 -6.052 1.00 97.31 299 ALA A O 1
ATOM 2196 N N . GLY A 1 300 ? 7.032 -3.294 -7.104 1.00 96.75 300 GLY A N 1
ATOM 2197 C CA . GLY A 1 300 ? 6.251 -2.337 -6.327 1.00 96.75 300 GLY A CA 1
ATOM 2198 C C . GLY A 1 300 ? 4.752 -2.614 -6.398 1.00 96.75 300 GLY A C 1
ATOM 2199 O O . GLY A 1 300 ? 4.071 -2.549 -5.375 1.00 96.75 300 GLY A O 1
ATOM 2200 N N . GLU A 1 301 ? 4.253 -3.048 -7.557 1.00 96.25 301 GLU A N 1
ATOM 2201 C CA . GLU A 1 301 ? 2.849 -3.434 -7.745 1.00 96.25 301 GLU A CA 1
ATOM 2202 C C . GLU A 1 301 ? 2.395 -4.531 -6.766 1.00 96.25 301 GLU A C 1
ATOM 2204 O O . GLU A 1 301 ? 1.274 -4.493 -6.252 1.00 96.25 301 GLU A O 1
ATOM 2209 N N . PHE A 1 302 ? 3.279 -5.489 -6.470 1.00 97.94 302 PHE A N 1
ATOM 2210 C CA . PHE A 1 302 ? 3.024 -6.558 -5.505 1.00 97.94 302 PHE A CA 1
ATOM 2211 C C . PHE A 1 302 ? 3.270 -6.100 -4.071 1.00 97.94 302 PHE A C 1
ATOM 2213 O O . PHE A 1 302 ? 2.423 -6.301 -3.199 1.00 97.94 302 PHE A O 1
ATOM 2220 N N . VAL A 1 303 ? 4.433 -5.495 -3.818 1.00 97.75 303 VAL A N 1
ATOM 2221 C CA . VAL A 1 303 ? 4.891 -5.170 -2.463 1.00 97.75 303 VAL A CA 1
ATOM 2222 C C . VAL A 1 303 ? 4.006 -4.100 -1.831 1.00 97.75 303 VAL A C 1
ATOM 2224 O O . VAL A 1 303 ? 3.526 -4.306 -0.717 1.00 97.75 303 VAL A O 1
ATOM 2227 N N . PHE A 1 304 ? 3.715 -2.998 -2.530 1.00 97.56 304 PHE A N 1
ATOM 2228 C CA . PHE A 1 304 ? 2.838 -1.951 -1.995 1.00 97.56 304 PHE A CA 1
ATOM 2229 C C . PHE A 1 304 ? 1.387 -2.415 -1.895 1.00 97.56 304 PHE A C 1
ATOM 2231 O O . PHE A 1 304 ? 0.737 -2.145 -0.884 1.00 97.56 304 PHE A O 1
ATOM 2238 N N . GLY A 1 305 ? 0.906 -3.193 -2.871 1.00 97.44 305 GLY A N 1
ATOM 2239 C CA . GLY A 1 305 ? -0.409 -3.829 -2.789 1.00 97.44 305 GLY A CA 1
ATOM 2240 C C . GLY A 1 305 ? -0.547 -4.693 -1.531 1.00 97.44 305 GLY A C 1
ATOM 2241 O O . GLY A 1 305 ? -1.503 -4.545 -0.768 1.00 97.44 305 GLY A O 1
ATOM 2242 N N . ALA A 1 306 ? 0.452 -5.534 -1.252 1.00 97.88 306 ALA A N 1
ATOM 2243 C CA . ALA A 1 306 ? 0.475 -6.385 -0.069 1.00 97.88 306 ALA A CA 1
ATOM 2244 C C . ALA A 1 306 ? 0.609 -5.598 1.241 1.00 97.88 306 ALA A C 1
ATOM 2246 O O . ALA A 1 306 ? -0.079 -5.919 2.209 1.00 97.88 306 ALA A O 1
ATOM 2247 N N . LEU A 1 307 ? 1.443 -4.553 1.279 1.00 96.06 307 LEU A N 1
ATOM 2248 C CA . LEU A 1 307 ? 1.580 -3.684 2.450 1.00 96.06 307 LEU A CA 1
ATOM 2249 C C . LEU A 1 307 ? 0.256 -3.001 2.802 1.00 96.06 307 LEU A C 1
ATOM 2251 O O . LEU A 1 307 ? -0.128 -3.009 3.971 1.00 96.06 307 LEU A O 1
ATOM 2255 N N . LEU A 1 308 ? -0.476 -2.480 1.811 1.00 96.81 308 LEU A N 1
ATOM 2256 C CA . LEU A 1 308 ? -1.795 -1.888 2.044 1.00 96.81 308 LEU A CA 1
ATOM 2257 C C . LEU A 1 308 ? -2.799 -2.921 2.571 1.00 96.81 308 LEU A C 1
ATOM 2259 O O . LEU A 1 308 ? -3.498 -2.650 3.548 1.00 96.81 308 LEU A O 1
ATOM 2263 N N . VAL A 1 309 ? -2.818 -4.129 2.004 1.00 97.44 309 VAL A N 1
ATOM 2264 C CA . VAL A 1 309 ? -3.674 -5.220 2.497 1.00 97.44 309 VAL A CA 1
ATOM 2265 C C . VAL A 1 309 ? -3.337 -5.591 3.944 1.00 97.44 309 VAL A C 1
ATOM 2267 O O . VAL A 1 309 ? -4.235 -5.693 4.776 1.00 97.44 309 VAL A O 1
ATOM 2270 N N . VAL A 1 310 ? -2.056 -5.766 4.277 1.00 95.00 310 VAL A N 1
ATOM 2271 C CA . VAL A 1 310 ? -1.624 -6.111 5.642 1.00 95.00 310 VAL A CA 1
ATOM 2272 C C . VAL A 1 310 ? -1.950 -4.981 6.617 1.00 95.00 310 VAL A C 1
ATOM 2274 O O . VAL A 1 310 ? -2.447 -5.242 7.712 1.00 95.00 310 VAL A O 1
ATOM 2277 N N . SER A 1 311 ? -1.736 -3.727 6.213 1.00 92.50 311 SER A N 1
ATOM 2278 C CA . SER A 1 311 ? -1.973 -2.547 7.052 1.00 92.50 311 SER A CA 1
ATOM 2279 C C . SER A 1 311 ? -3.429 -2.388 7.506 1.00 92.50 311 SER A C 1
ATOM 2281 O O . SER A 1 311 ? -3.676 -1.744 8.525 1.00 92.50 311 SER A O 1
ATOM 2283 N N . PHE A 1 312 ? -4.385 -3.042 6.832 1.00 93.31 312 PHE A N 1
ATOM 2284 C CA . PHE A 1 312 ? -5.788 -3.092 7.252 1.00 93.31 312 PHE A CA 1
ATOM 2285 C C . PHE A 1 312 ? -5.980 -3.605 8.686 1.00 93.31 312 PHE A C 1
ATOM 2287 O O . PHE A 1 312 ? -6.893 -3.168 9.392 1.00 93.31 312 PHE A O 1
ATOM 2294 N N . TYR A 1 313 ? -5.123 -4.533 9.111 1.00 89.75 313 TYR A N 1
ATOM 2295 C CA . TYR A 1 313 ? -5.222 -5.196 10.409 1.00 89.75 313 TYR A CA 1
ATOM 2296 C C . TYR A 1 313 ? -4.493 -4.460 11.538 1.00 89.75 313 TYR A C 1
ATOM 2298 O O . TYR A 1 313 ? -4.619 -4.835 12.704 1.00 89.75 313 TYR A O 1
ATOM 2306 N N . TYR A 1 314 ? -3.731 -3.416 11.216 1.00 86.69 314 TYR A N 1
ATOM 2307 C CA . TYR A 1 314 ? -2.899 -2.701 12.175 1.00 86.69 314 TYR A CA 1
ATOM 2308 C C . TYR A 1 314 ? -3.425 -1.290 12.410 1.00 86.69 314 TYR A C 1
ATOM 2310 O O . TYR A 1 314 ? -3.799 -0.584 11.476 1.00 86.69 314 TYR A O 1
ATOM 2318 N N . ARG A 1 315 ? -3.425 -0.868 13.677 1.00 81.44 315 ARG A N 1
ATOM 2319 C CA . ARG A 1 315 ? -3.754 0.506 14.063 1.00 81.44 315 ARG A CA 1
ATOM 2320 C C . ARG A 1 315 ? -2.561 1.420 13.753 1.00 81.44 315 ARG A C 1
ATOM 2322 O O . ARG A 1 315 ? -1.448 1.144 14.197 1.00 81.44 315 ARG A O 1
ATOM 2329 N N . LEU A 1 316 ? -2.807 2.493 13.005 1.00 74.62 316 LEU A N 1
ATOM 2330 C CA . LEU A 1 316 ? -1.875 3.610 12.796 1.00 74.62 316 LEU A CA 1
ATOM 2331 C C . LEU A 1 316 ? -2.277 4.795 13.696 1.00 74.62 316 LEU A C 1
ATOM 2333 O O . LEU A 1 316 ? -3.385 4.774 14.233 1.00 74.62 316 LEU A O 1
ATOM 2337 N N . PRO A 1 317 ? -1.412 5.814 13.882 1.00 69.88 317 PRO A N 1
ATOM 2338 C CA . PRO A 1 317 ? -1.672 6.921 14.804 1.00 69.88 317 PRO A CA 1
ATOM 2339 C C . PRO A 1 317 ? -3.019 7.623 14.570 1.00 69.88 317 PRO A C 1
ATOM 2341 O O . PRO A 1 317 ? -3.377 7.936 13.431 1.00 69.88 317 PRO A O 1
ATOM 2344 N N . ASP A 1 318 ? -3.720 7.949 15.661 1.00 65.81 318 ASP A N 1
ATOM 2345 C CA . ASP A 1 318 ? -5.122 8.408 15.648 1.00 65.81 318 ASP A CA 1
ATOM 2346 C C . ASP A 1 318 ? -5.366 9.663 14.795 1.00 65.81 318 ASP A C 1
ATOM 2348 O O . ASP A 1 318 ? -6.434 9.838 14.207 1.00 65.81 318 ASP A O 1
ATOM 2352 N N . ARG A 1 319 ? -4.342 10.513 14.638 1.00 71.88 319 ARG A N 1
ATOM 2353 C CA . ARG A 1 319 ? -4.406 11.745 13.831 1.00 71.88 319 ARG A CA 1
ATOM 2354 C C . ARG A 1 319 ? -4.732 11.503 12.354 1.00 71.88 319 ARG A C 1
ATOM 2356 O O . ARG A 1 319 ? -5.232 12.412 11.701 1.00 71.88 319 ARG A O 1
ATOM 2363 N N . MET A 1 320 ? -4.454 10.313 11.817 1.00 71.19 320 MET A N 1
ATOM 2364 C CA . MET A 1 320 ? -4.670 10.001 10.397 1.00 71.19 320 MET A CA 1
ATOM 2365 C C . MET A 1 320 ? -6.064 9.455 10.080 1.00 71.19 320 MET A C 1
ATOM 2367 O O . MET A 1 320 ? -6.348 9.222 8.907 1.00 71.19 320 MET A O 1
ATOM 2371 N N . ARG A 1 321 ? -6.932 9.224 11.079 1.00 81.56 321 ARG A N 1
ATOM 2372 C CA . ARG A 1 321 ? -8.233 8.555 10.870 1.00 81.56 321 ARG A CA 1
ATOM 2373 C C . ARG A 1 321 ? -8.096 7.239 10.086 1.00 81.56 321 ARG A C 1
ATOM 2375 O O . ARG A 1 321 ? -8.844 6.941 9.149 1.00 81.56 321 ARG A O 1
ATOM 2382 N N . TRP A 1 322 ? -7.082 6.452 10.451 1.00 87.50 322 TRP A N 1
ATOM 2383 C CA . TRP A 1 322 ? -6.789 5.177 9.793 1.00 87.50 322 TRP A CA 1
ATOM 2384 C C . TRP A 1 322 ? -7.922 4.151 9.954 1.00 87.50 322 TRP A C 1
ATOM 2386 O O . TRP A 1 322 ? -8.073 3.266 9.118 1.00 87.50 322 TRP A O 1
ATOM 2396 N N . ASP A 1 323 ? -8.769 4.314 10.977 1.00 85.25 323 ASP A N 1
ATOM 2397 C CA . ASP A 1 323 ? -10.037 3.598 11.161 1.00 85.25 323 ASP A CA 1
ATOM 2398 C C . ASP A 1 323 ? -10.885 3.550 9.879 1.00 85.25 323 ASP A C 1
ATOM 2400 O O . ASP A 1 323 ? -11.395 2.484 9.525 1.00 85.25 323 ASP A O 1
ATOM 2404 N N . PHE A 1 324 ? -10.972 4.670 9.155 1.00 87.19 324 PHE A N 1
ATOM 2405 C CA . PHE A 1 324 ? -11.675 4.778 7.876 1.00 87.19 324 PHE A CA 1
ATOM 2406 C C . PHE A 1 324 ? -10.774 4.429 6.683 1.00 87.19 324 PHE A C 1
ATOM 2408 O O . PHE A 1 324 ? -11.130 3.592 5.848 1.00 87.19 324 PHE A O 1
ATOM 2415 N N . TRP A 1 325 ? -9.588 5.042 6.604 1.00 89.69 325 TRP A N 1
ATOM 2416 C CA . TRP A 1 325 ? -8.711 4.926 5.430 1.00 89.69 325 TRP A CA 1
ATOM 2417 C C . TRP A 1 325 ? -8.215 3.506 5.163 1.00 89.69 325 TRP A C 1
ATOM 2419 O O . TRP A 1 325 ? -7.950 3.166 4.008 1.00 89.69 325 TRP A O 1
ATOM 2429 N N . ARG A 1 326 ? -8.176 2.639 6.180 1.00 92.50 326 ARG A N 1
ATOM 2430 C CA . ARG A 1 326 ? -7.807 1.230 6.013 1.00 92.50 326 ARG A CA 1
ATOM 2431 C C . ARG A 1 326 ? -8.695 0.475 5.024 1.00 92.50 326 ARG A C 1
ATOM 2433 O O . ARG A 1 326 ? -8.208 -0.425 4.353 1.00 92.50 326 ARG A O 1
ATOM 2440 N N . TYR A 1 327 ? -9.978 0.824 4.902 1.00 93.88 327 TYR A N 1
ATOM 2441 C CA . TYR A 1 327 ? -10.887 0.161 3.958 1.00 93.88 327 TYR A CA 1
ATOM 2442 C C . TYR A 1 327 ? -10.585 0.557 2.515 1.00 93.88 327 TYR A C 1
ATOM 2444 O O . TYR A 1 327 ? -10.586 -0.291 1.625 1.00 93.88 327 TYR A O 1
ATOM 2452 N N . VAL A 1 328 ? -10.274 1.837 2.299 1.00 94.81 328 VAL A N 1
ATOM 2453 C CA . VAL A 1 328 ? -9.818 2.337 0.998 1.00 94.81 328 VAL A CA 1
ATOM 2454 C C . VAL A 1 328 ? -8.482 1.687 0.643 1.00 94.81 328 VAL A C 1
ATOM 2456 O O . VAL A 1 328 ? -8.344 1.138 -0.446 1.00 94.81 328 VAL A O 1
ATOM 2459 N N . ALA A 1 329 ? -7.534 1.660 1.584 1.00 95.44 329 ALA A N 1
ATOM 2460 C CA . ALA A 1 329 ? -6.246 0.993 1.414 1.00 95.44 329 ALA A CA 1
ATOM 2461 C C . ALA A 1 329 ? -6.403 -0.499 1.085 1.00 95.44 329 ALA A C 1
ATOM 2463 O O . ALA A 1 329 ? -5.763 -0.985 0.156 1.00 95.44 329 ALA A O 1
ATOM 2464 N N . LEU A 1 330 ? -7.291 -1.213 1.784 1.00 97.31 330 LEU A N 1
ATOM 2465 C CA . LEU A 1 330 ? -7.583 -2.621 1.516 1.00 97.31 330 LEU A CA 1
ATOM 2466 C C . LEU A 1 330 ? -8.123 -2.824 0.096 1.00 97.31 330 LEU A C 1
ATOM 2468 O O . LEU A 1 330 ? -7.648 -3.712 -0.607 1.00 97.31 330 LEU A O 1
ATOM 2472 N N . ALA A 1 331 ? -9.088 -2.006 -0.334 1.00 96.75 331 ALA A N 1
ATOM 2473 C CA . ALA A 1 331 ? -9.663 -2.104 -1.673 1.00 96.75 331 ALA A CA 1
ATOM 2474 C C . ALA A 1 331 ? -8.613 -1.835 -2.763 1.00 96.75 331 ALA A C 1
ATOM 2476 O O . ALA A 1 331 ? -8.471 -2.630 -3.690 1.00 96.75 331 ALA A O 1
ATOM 2477 N N . VAL A 1 332 ? -7.838 -0.755 -2.621 1.00 96.69 332 VAL A N 1
ATOM 2478 C CA . VAL A 1 332 ? -6.770 -0.379 -3.561 1.00 96.69 332 VAL A CA 1
ATOM 2479 C C . VAL A 1 332 ? -5.670 -1.443 -3.600 1.00 96.69 332 VAL A C 1
ATOM 2481 O O . VAL A 1 332 ? -5.265 -1.872 -4.679 1.00 96.69 332 VAL A O 1
ATOM 2484 N N . GLY A 1 333 ? -5.220 -1.921 -2.438 1.00 97.50 333 GLY A N 1
ATOM 2485 C CA . GLY A 1 333 ? -4.188 -2.951 -2.335 1.00 97.50 333 GLY A CA 1
ATOM 2486 C C . GLY A 1 333 ? -4.628 -4.293 -2.922 1.00 97.50 333 GLY A C 1
ATOM 2487 O O . GLY A 1 333 ? -3.878 -4.910 -3.678 1.00 97.50 333 GLY A O 1
ATOM 2488 N N . ALA A 1 334 ? -5.864 -4.723 -2.645 1.00 97.75 334 ALA A N 1
ATOM 2489 C CA . ALA A 1 334 ? -6.434 -5.947 -3.208 1.00 97.75 334 ALA A CA 1
ATOM 2490 C C . ALA A 1 334 ? -6.624 -5.856 -4.733 1.00 97.75 334 ALA A C 1
ATOM 2492 O O . ALA A 1 334 ? -6.393 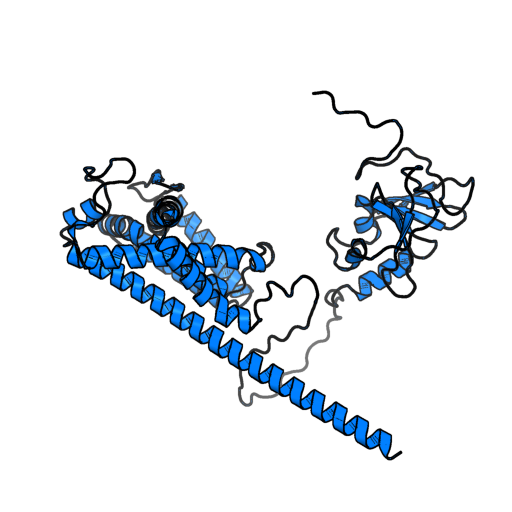-6.845 -5.436 1.00 97.75 334 ALA A O 1
ATOM 2493 N N . ALA A 1 335 ? -7.024 -4.686 -5.246 1.00 96.50 335 ALA A N 1
ATOM 2494 C CA . ALA A 1 335 ? -7.129 -4.397 -6.677 1.00 96.50 335 ALA A CA 1
ATOM 2495 C C . ALA A 1 335 ? -5.771 -4.518 -7.378 1.00 96.50 335 ALA A C 1
ATOM 2497 O O . ALA A 1 335 ? -5.627 -5.322 -8.304 1.00 96.50 335 ALA A O 1
ATOM 2498 N N . ALA A 1 336 ? -4.766 -3.795 -6.876 1.00 96.12 336 ALA A N 1
ATOM 2499 C CA . ALA A 1 336 ? -3.415 -3.795 -7.426 1.00 96.12 336 ALA A CA 1
ATOM 2500 C C . ALA A 1 336 ? -2.799 -5.200 -7.440 1.00 96.12 336 ALA A C 1
ATOM 2502 O O . ALA A 1 336 ? -2.313 -5.657 -8.479 1.00 96.12 336 ALA A O 1
ATOM 2503 N N . LEU A 1 337 ? -2.879 -5.904 -6.304 1.00 96.25 337 LEU A N 1
ATOM 2504 C CA . LEU A 1 337 ? -2.296 -7.231 -6.139 1.00 96.25 337 LEU A CA 1
ATOM 2505 C C . LEU A 1 337 ? -2.964 -8.260 -7.054 1.00 96.25 337 LEU A C 1
ATOM 2507 O O . LEU A 1 337 ? -2.267 -9.032 -7.704 1.00 96.25 337 LEU A O 1
ATOM 2511 N N . SER A 1 338 ? -4.298 -8.268 -7.133 1.00 95.75 338 SER A N 1
ATOM 2512 C CA . SER A 1 338 ? -5.014 -9.250 -7.960 1.00 95.75 338 SER A CA 1
ATOM 2513 C C . SER A 1 338 ? -4.769 -9.010 -9.447 1.00 95.75 338 SER A C 1
ATOM 2515 O O . SER A 1 338 ? -4.533 -9.968 -10.180 1.00 95.75 338 SER A O 1
ATOM 2517 N N . CYS A 1 339 ? -4.757 -7.748 -9.895 1.00 94.56 339 CYS A N 1
ATOM 2518 C CA . CYS A 1 339 ? -4.452 -7.420 -11.289 1.00 94.56 339 CYS A CA 1
ATOM 2519 C C . CYS A 1 339 ? -3.011 -7.803 -11.648 1.00 94.56 339 CYS A C 1
ATOM 2521 O O . CYS A 1 339 ? -2.801 -8.496 -12.642 1.00 94.56 339 CYS A O 1
ATOM 2523 N N . ALA A 1 340 ? -2.027 -7.435 -10.817 1.00 95.38 340 ALA A N 1
ATOM 2524 C CA . ALA A 1 340 ? -0.631 -7.821 -11.029 1.00 95.38 340 ALA A CA 1
ATOM 2525 C C . ALA A 1 340 ? -0.468 -9.349 -11.059 1.00 95.38 340 ALA A C 1
ATOM 2527 O O . ALA A 1 340 ? 0.142 -9.898 -11.975 1.00 95.38 340 ALA A O 1
ATOM 2528 N N . PHE A 1 341 ? -1.067 -10.055 -10.101 1.00 95.06 341 PHE A N 1
ATOM 2529 C CA . PHE A 1 341 ? -0.957 -11.506 -9.995 1.00 95.06 341 PHE A CA 1
ATOM 2530 C C . PHE A 1 341 ? -1.565 -12.232 -11.203 1.00 95.06 341 PHE A C 1
ATOM 2532 O O . PHE A 1 341 ? -0.924 -13.111 -11.781 1.00 95.06 341 PHE A O 1
ATOM 2539 N N . LEU A 1 342 ? -2.764 -11.831 -11.641 1.00 93.56 342 LEU A N 1
ATOM 2540 C CA . LEU A 1 342 ? -3.405 -12.396 -12.832 1.00 93.56 342 LEU A CA 1
ATOM 2541 C C . LEU A 1 342 ? -2.600 -12.109 -14.104 1.00 93.56 342 LEU A C 1
ATOM 2543 O O . LEU A 1 342 ? -2.394 -13.020 -14.908 1.00 93.56 342 LEU A O 1
ATOM 2547 N N . ARG A 1 343 ? -2.103 -10.876 -14.268 1.00 93.81 343 ARG A N 1
ATOM 2548 C CA . ARG A 1 343 ? -1.272 -10.477 -15.414 1.00 93.81 343 ARG A CA 1
ATOM 2549 C C . ARG A 1 343 ? -0.017 -11.338 -15.508 1.00 93.81 343 ARG A C 1
ATOM 2551 O O . ARG A 1 343 ? 0.262 -11.919 -16.553 1.00 93.81 343 ARG A O 1
ATOM 2558 N N . TRP A 1 344 ? 0.714 -11.490 -14.407 1.00 96.06 344 TRP A N 1
ATOM 2559 C CA . TRP A 1 344 ? 1.951 -12.271 -14.391 1.00 96.06 344 TRP A CA 1
ATOM 2560 C C . TRP A 1 344 ? 1.717 -13.775 -14.554 1.00 96.06 344 TRP A C 1
ATOM 2562 O O . TRP A 1 344 ? 2.551 -14.458 -15.149 1.00 96.06 344 TRP A O 1
ATOM 2572 N N . HIS A 1 345 ? 0.559 -14.293 -14.136 1.00 96.00 345 HIS A N 1
ATOM 2573 C CA . HIS A 1 345 ? 0.149 -15.657 -14.477 1.00 96.00 345 HIS A CA 1
ATOM 2574 C C . HIS A 1 345 ? -0.099 -15.834 -15.979 1.00 96.00 345 HIS A C 1
ATOM 2576 O O . HIS A 1 345 ? 0.335 -16.833 -16.554 1.00 96.00 345 HIS A O 1
ATOM 2582 N N . GLN A 1 346 ? -0.749 -14.864 -16.630 1.00 95.25 346 GLN A N 1
ATOM 2583 C CA . GLN A 1 346 ? -0.955 -14.874 -18.082 1.00 95.25 346 GLN A CA 1
ATOM 2584 C C . GLN A 1 346 ? 0.375 -14.777 -18.839 1.00 95.25 346 GLN A C 1
ATOM 2586 O O . GLN A 1 346 ? 0.593 -15.545 -19.773 1.00 95.25 346 GLN A O 1
ATOM 2591 N N . ILE A 1 347 ? 1.292 -13.911 -18.397 1.00 95.75 347 ILE A N 1
ATOM 2592 C CA . ILE A 1 347 ? 2.643 -13.786 -18.967 1.00 95.75 347 ILE A CA 1
ATOM 2593 C C . ILE A 1 347 ? 3.426 -15.093 -18.809 1.00 95.75 347 ILE A C 1
ATOM 2595 O O . ILE A 1 347 ? 4.084 -15.540 -19.744 1.00 95.75 347 ILE A O 1
ATOM 2599 N N . ALA A 1 348 ? 3.350 -15.749 -17.650 1.00 95.88 348 ALA A N 1
ATOM 2600 C CA . ALA A 1 348 ? 4.036 -17.022 -17.443 1.00 95.88 348 ALA A CA 1
ATOM 2601 C C . ALA A 1 348 ? 3.486 -18.151 -18.329 1.00 95.88 348 ALA A C 1
ATOM 2603 O O . ALA A 1 348 ? 4.245 -19.044 -18.709 1.00 95.88 348 ALA A O 1
ATOM 2604 N N . ALA A 1 349 ? 2.193 -18.108 -18.667 1.00 96.44 349 ALA A N 1
ATOM 2605 C CA . ALA A 1 349 ? 1.568 -19.034 -19.608 1.00 96.44 349 ALA A CA 1
ATOM 2606 C C . ALA A 1 349 ? 1.889 -18.692 -21.074 1.00 96.44 349 ALA A C 1
ATOM 2608 O O . ALA A 1 349 ? 2.060 -19.594 -21.893 1.00 96.44 349 ALA A O 1
ATOM 2609 N N . ASN A 1 350 ? 1.997 -17.404 -21.404 1.00 96.50 350 ASN A N 1
ATOM 2610 C CA . ASN A 1 350 ? 2.327 -16.911 -22.733 1.00 96.50 350 ASN A CA 1
ATOM 2611 C C . ASN A 1 350 ? 3.318 -15.741 -22.651 1.00 96.50 350 ASN A C 1
ATOM 2613 O O . ASN A 1 350 ? 2.932 -14.584 -22.478 1.00 96.50 350 ASN A O 1
ATOM 2617 N N . LEU A 1 351 ? 4.602 -16.045 -22.853 1.00 94.88 351 LEU A N 1
ATOM 2618 C CA . LEU A 1 351 ? 5.688 -15.063 -22.776 1.00 94.88 351 LEU A CA 1
ATOM 2619 C C . LEU A 1 351 ? 5.612 -13.976 -23.856 1.00 94.88 351 LEU A C 1
ATOM 2621 O O . LEU A 1 351 ? 6.310 -12.978 -23.735 1.00 94.88 351 LEU A O 1
ATOM 2625 N N . ALA A 1 352 ? 4.779 -14.129 -24.891 1.00 93.12 352 ALA A N 1
ATOM 2626 C CA . ALA A 1 352 ? 4.545 -13.060 -25.863 1.00 93.12 352 ALA A CA 1
ATOM 2627 C C . ALA A 1 352 ? 3.802 -11.856 -25.252 1.00 93.12 352 ALA A C 1
ATOM 2629 O O . ALA A 1 352 ? 3.798 -10.783 -25.842 1.00 93.12 352 ALA A O 1
ATOM 2630 N N . LEU A 1 353 ? 3.185 -12.025 -24.076 1.00 92.75 353 LEU A N 1
ATOM 2631 C CA . LEU A 1 353 ? 2.489 -10.965 -23.340 1.00 92.75 353 LEU A CA 1
ATOM 2632 C C . LEU A 1 353 ? 3.413 -10.154 -22.420 1.00 92.75 353 LEU A C 1
ATOM 2634 O O . LEU A 1 353 ? 2.927 -9.328 -21.649 1.00 92.75 353 LEU A O 1
ATOM 2638 N N . LEU A 1 354 ? 4.722 -10.424 -22.431 1.00 93.06 354 LEU A N 1
ATOM 2639 C CA . LEU A 1 354 ? 5.682 -9.700 -21.602 1.00 93.06 354 LEU A CA 1
ATOM 2640 C C . LEU A 1 354 ? 5.581 -8.191 -21.916 1.00 93.06 354 LEU A C 1
ATOM 2642 O O . LEU A 1 354 ? 5.602 -7.838 -23.097 1.00 93.06 354 LEU A O 1
ATOM 2646 N N . PRO A 1 355 ? 5.443 -7.306 -20.909 1.00 90.00 355 PRO A N 1
ATOM 2647 C CA . PRO A 1 355 ? 5.210 -5.883 -21.141 1.00 90.00 355 PRO A CA 1
ATOM 2648 C C . PRO A 1 355 ? 6.510 -5.206 -21.585 1.00 90.00 355 PRO A C 1
ATOM 2650 O O . PRO A 1 355 ? 7.268 -4.688 -20.770 1.00 90.00 355 PRO A O 1
ATOM 2653 N N . LEU A 1 356 ? 6.793 -5.296 -22.882 1.00 89.56 356 LEU A N 1
ATOM 2654 C CA . LEU A 1 356 ? 7.902 -4.611 -23.535 1.00 89.56 356 LEU A CA 1
ATOM 2655 C C . LEU A 1 356 ? 7.520 -3.159 -23.838 1.00 89.56 356 LEU A C 1
ATOM 2657 O O . LEU A 1 356 ? 6.345 -2.850 -24.054 1.00 89.56 356 LEU A O 1
ATOM 2661 N N . GLY A 1 357 ? 8.529 -2.294 -23.891 1.00 85.50 357 GLY A N 1
ATOM 2662 C CA . GLY A 1 357 ? 8.343 -0.864 -24.097 1.00 85.50 357 GLY A CA 1
ATOM 2663 C C . GLY A 1 357 ? 8.163 -0.080 -22.801 1.00 85.50 357 GLY A C 1
ATOM 2664 O O . GLY A 1 357 ? 8.082 -0.646 -21.708 1.00 85.50 357 GLY A O 1
ATOM 2665 N N . SER A 1 358 ? 8.105 1.244 -22.924 1.00 82.75 358 SER A N 1
ATOM 2666 C CA . SER A 1 358 ? 7.848 2.155 -21.804 1.00 82.75 358 SER A CA 1
ATOM 2667 C C . SER A 1 358 ? 6.454 2.780 -21.912 1.00 82.75 358 SER A C 1
ATOM 2669 O O . SER A 1 358 ? 5.849 2.825 -22.987 1.00 82.75 358 SER A O 1
ATOM 2671 N N . ALA A 1 359 ? 5.932 3.290 -20.793 1.00 75.12 359 ALA A N 1
ATOM 2672 C CA . ALA A 1 359 ? 4.605 3.905 -20.752 1.00 75.12 359 ALA A CA 1
ATOM 2673 C C . ALA A 1 359 ? 4.470 5.137 -21.672 1.00 75.12 359 ALA A C 1
ATOM 2675 O O . ALA A 1 359 ? 3.377 5.405 -22.166 1.00 75.12 359 ALA A O 1
ATOM 2676 N N . LEU A 1 360 ? 5.565 5.872 -21.918 1.00 72.94 360 LEU A N 1
ATOM 2677 C CA . LEU A 1 360 ? 5.578 7.086 -22.747 1.00 72.94 360 LEU A CA 1
ATOM 2678 C C . LEU A 1 360 ? 6.164 6.869 -24.148 1.00 72.94 360 LEU A C 1
ATOM 2680 O O . LEU A 1 360 ? 5.722 7.520 -25.092 1.00 72.94 360 LEU A O 1
ATOM 2684 N N . GLY A 1 361 ? 7.143 5.973 -24.288 1.00 69.25 361 GLY A N 1
ATOM 2685 C CA . GLY A 1 361 ? 7.807 5.665 -25.557 1.00 69.25 361 GLY A CA 1
ATOM 2686 C C . GLY A 1 361 ? 7.119 4.568 -26.374 1.00 69.25 361 GLY A C 1
ATOM 2687 O O . GLY A 1 361 ? 7.433 4.386 -27.548 1.00 69.25 361 GLY A O 1
ATOM 2688 N N . GLY A 1 362 ? 6.143 3.866 -25.791 1.00 79.75 362 GLY A N 1
ATOM 2689 C CA . GLY A 1 362 ? 5.383 2.814 -26.464 1.00 79.75 362 GLY A CA 1
ATOM 2690 C C . GLY A 1 362 ? 6.129 1.479 -26.540 1.00 79.75 362 GLY A C 1
ATOM 2691 O O . GLY A 1 362 ? 7.203 1.308 -25.970 1.00 79.75 362 GLY A O 1
ATOM 2692 N N . ALA A 1 363 ? 5.537 0.512 -27.249 1.00 77.38 363 ALA A N 1
ATOM 2693 C CA . ALA A 1 363 ? 5.967 -0.894 -27.248 1.00 77.38 363 ALA A CA 1
ATOM 2694 C C . ALA A 1 363 ? 7.368 -1.146 -27.843 1.00 77.38 363 ALA A C 1
ATOM 2696 O O . ALA A 1 363 ? 7.979 -2.176 -27.559 1.00 77.38 363 ALA A O 1
ATOM 2697 N N . GLU A 1 364 ? 7.869 -0.228 -28.672 1.00 78.88 364 GLU A N 1
ATOM 2698 C CA . GLU A 1 364 ? 9.177 -0.343 -29.331 1.00 78.88 364 GLU A CA 1
ATOM 2699 C C . GLU A 1 364 ? 10.310 0.330 -28.543 1.00 78.88 364 GLU A C 1
ATOM 2701 O O . GLU A 1 364 ? 11.476 0.187 -28.911 1.00 78.88 364 GLU A O 1
ATOM 2706 N N . ASP A 1 365 ? 9.993 1.037 -27.455 1.00 82.69 365 ASP A N 1
ATOM 2707 C CA . ASP A 1 365 ? 10.987 1.760 -26.668 1.00 82.69 365 ASP A CA 1
ATOM 2708 C C . ASP A 1 365 ? 11.931 0.791 -25.923 1.00 82.69 365 ASP A C 1
ATOM 2710 O O . ASP A 1 365 ? 11.482 0.015 -25.066 1.00 82.69 365 ASP A O 1
ATOM 2714 N N . PRO A 1 366 ? 13.250 0.813 -26.203 1.00 83.44 366 PRO A N 1
ATOM 2715 C CA . PRO A 1 366 ? 14.209 -0.045 -25.517 1.00 83.44 366 PRO A CA 1
ATOM 2716 C C . PRO A 1 366 ? 14.404 0.323 -24.039 1.00 83.44 366 PRO A C 1
ATOM 2718 O O . PRO A 1 366 ? 14.991 -0.472 -23.302 1.00 83.44 366 PRO A O 1
ATOM 2721 N N . GLU A 1 367 ? 13.928 1.486 -23.584 1.00 85.06 367 GLU A N 1
ATOM 2722 C CA . GLU A 1 367 ? 14.082 1.932 -22.198 1.00 85.06 367 GLU A CA 1
ATOM 2723 C C . GLU A 1 367 ? 13.093 1.292 -21.213 1.00 85.06 367 GLU A C 1
ATOM 2725 O O . GLU A 1 367 ? 13.237 1.486 -20.001 1.00 85.06 367 GLU A O 1
ATOM 2730 N N . GLY A 1 368 ? 12.140 0.492 -21.702 1.00 88.62 368 GLY A N 1
ATOM 2731 C CA . GLY A 1 368 ? 11.226 -0.283 -20.865 1.00 88.62 368 GLY A CA 1
ATOM 2732 C C . GLY A 1 368 ? 11.948 -1.216 -19.888 1.00 88.62 368 GLY A C 1
ATOM 2733 O O . GLY A 1 368 ? 12.988 -1.803 -20.203 1.00 88.62 368 GLY A O 1
ATOM 2734 N N . ASP A 1 369 ? 11.378 -1.407 -18.699 1.00 92.31 369 ASP A N 1
ATOM 2735 C CA . ASP A 1 369 ? 11.987 -2.230 -17.646 1.00 92.31 369 ASP A CA 1
ATOM 2736 C C . ASP A 1 369 ? 12.312 -3.647 -18.111 1.00 92.31 369 ASP A C 1
ATOM 2738 O O . ASP A 1 369 ? 13.397 -4.179 -17.866 1.00 92.31 369 ASP A O 1
ATOM 2742 N N . MET A 1 370 ? 11.364 -4.269 -18.810 1.00 94.25 370 MET A N 1
ATOM 2743 C CA . MET A 1 370 ? 11.535 -5.631 -19.292 1.00 94.25 370 MET A CA 1
ATOM 2744 C C . MET A 1 370 ? 12.611 -5.712 -20.375 1.00 94.25 370 MET A C 1
ATOM 2746 O O . MET A 1 370 ? 13.384 -6.669 -20.390 1.00 94.25 370 MET A O 1
ATOM 2750 N N . ASN A 1 371 ? 12.710 -4.698 -21.238 1.00 94.19 371 ASN A N 1
ATOM 2751 C CA . ASN A 1 371 ? 13.754 -4.595 -22.254 1.00 94.19 371 ASN A CA 1
ATOM 2752 C C . ASN A 1 371 ? 15.139 -4.521 -21.597 1.00 94.19 371 ASN A C 1
ATOM 2754 O O . ASN A 1 371 ? 16.041 -5.262 -21.989 1.00 94.19 371 ASN A O 1
ATOM 2758 N N . LYS A 1 372 ? 15.287 -3.710 -20.541 1.00 93.44 372 LYS A N 1
ATOM 2759 C CA . LYS A 1 372 ? 16.528 -3.602 -19.755 1.00 93.44 372 LYS A CA 1
ATOM 2760 C C . LYS A 1 372 ? 16.909 -4.929 -19.094 1.00 93.44 372 LYS A C 1
ATOM 2762 O O . LYS A 1 372 ? 18.048 -5.374 -19.229 1.00 93.44 372 LYS A O 1
ATOM 2767 N N . LEU A 1 373 ? 15.959 -5.613 -18.448 1.00 94.62 373 LEU A N 1
ATOM 2768 C CA . LEU A 1 373 ? 16.210 -6.924 -17.831 1.00 94.62 373 LEU A CA 1
ATOM 2769 C C . LEU A 1 373 ? 16.656 -7.975 -18.861 1.00 94.62 373 LEU A C 1
ATOM 2771 O O . LEU A 1 373 ? 17.627 -8.699 -18.618 1.00 94.62 373 LEU A O 1
ATOM 2775 N N . LEU A 1 374 ? 15.984 -8.040 -20.016 1.00 95.06 374 LEU A N 1
ATOM 2776 C CA . LEU A 1 374 ? 16.375 -8.918 -21.125 1.00 95.06 374 LEU A CA 1
ATOM 2777 C C . LEU A 1 374 ? 17.774 -8.562 -21.652 1.00 95.06 374 LEU A C 1
ATOM 2779 O O . LEU A 1 374 ? 18.597 -9.455 -21.857 1.00 95.06 374 LEU A O 1
ATOM 2783 N N . GLY A 1 375 ? 18.073 -7.268 -21.804 1.00 94.25 375 GLY A N 1
ATOM 2784 C CA . GLY A 1 375 ? 19.384 -6.763 -22.221 1.00 94.25 375 GLY A CA 1
ATOM 2785 C C . GLY A 1 375 ? 20.519 -7.143 -21.264 1.00 94.25 375 GLY A C 1
ATOM 2786 O O . GLY A 1 375 ? 21.646 -7.373 -21.697 1.00 94.25 375 GLY A O 1
ATOM 2787 N N . TRP A 1 376 ? 20.226 -7.305 -19.972 1.00 94.06 376 TRP A N 1
ATOM 2788 C CA . TRP A 1 376 ? 21.174 -7.805 -18.968 1.00 94.06 376 TRP A CA 1
ATOM 2789 C C . TRP A 1 376 ? 21.240 -9.337 -18.868 1.00 94.06 376 TRP A C 1
ATOM 2791 O O . TRP A 1 376 ? 21.830 -9.869 -17.924 1.00 94.06 376 TRP A O 1
ATOM 2801 N N . GLY A 1 377 ? 20.650 -10.055 -19.825 1.00 95.25 377 GLY A N 1
ATOM 2802 C CA . GLY A 1 377 ? 20.759 -11.507 -19.959 1.00 95.25 377 GLY A CA 1
ATOM 2803 C C . GLY A 1 377 ? 19.695 -12.310 -19.211 1.00 95.25 377 GLY A C 1
ATOM 2804 O O . GLY A 1 377 ? 19.807 -13.535 -19.136 1.00 95.25 377 GLY A O 1
ATOM 2805 N N . TRP A 1 378 ? 18.658 -11.672 -18.660 1.00 96.25 378 TRP A N 1
ATOM 2806 C CA . TRP A 1 378 ? 17.534 -12.419 -18.097 1.00 96.25 378 TRP A CA 1
ATOM 2807 C C . TRP A 1 378 ? 16.713 -13.049 -19.220 1.00 96.25 378 TRP A C 1
ATOM 2809 O O . TRP A 1 378 ? 16.450 -12.428 -20.243 1.00 96.25 378 TRP A O 1
ATOM 2819 N N . SER A 1 379 ? 16.244 -14.280 -19.018 1.00 97.06 379 SER A N 1
ATOM 2820 C CA . SER A 1 379 ? 15.249 -14.865 -19.925 1.00 97.06 379 SER A CA 1
ATOM 2821 C C . SER A 1 379 ? 13.835 -14.425 -19.539 1.00 97.06 379 SER A C 1
ATOM 2823 O O . SER A 1 379 ? 13.534 -14.283 -18.353 1.00 97.06 379 SER A O 1
ATOM 2825 N N . GLY A 1 380 ? 12.914 -14.319 -20.505 1.00 95.88 380 GLY A N 1
ATOM 2826 C CA . GLY A 1 380 ? 11.503 -14.017 -20.211 1.00 95.88 380 GLY A CA 1
ATOM 2827 C C . GLY A 1 380 ? 10.870 -14.988 -19.199 1.00 95.88 380 GLY A C 1
ATOM 2828 O O . GLY A 1 380 ? 10.111 -14.575 -18.326 1.00 95.88 380 GLY A O 1
ATOM 2829 N N . ARG A 1 381 ? 11.259 -16.275 -19.225 1.00 96.69 381 ARG A N 1
ATOM 2830 C CA . ARG A 1 381 ? 10.831 -17.264 -18.212 1.00 96.69 381 ARG A CA 1
ATOM 2831 C C . ARG A 1 381 ? 11.362 -16.946 -16.821 1.00 96.69 381 ARG A C 1
ATOM 2833 O O . ARG A 1 381 ? 10.646 -17.153 -15.847 1.00 96.69 381 ARG A O 1
ATOM 2840 N N . GLN A 1 382 ? 12.616 -16.514 -16.721 1.00 97.50 382 GLN A N 1
ATOM 2841 C CA . GLN A 1 382 ? 13.218 -16.131 -15.447 1.00 97.50 382 GLN A CA 1
ATOM 2842 C C . GLN A 1 382 ? 12.512 -14.904 -14.878 1.00 97.50 382 GLN A C 1
ATOM 2844 O O . GLN A 1 382 ? 12.101 -14.947 -13.726 1.00 97.50 382 GLN A O 1
ATOM 2849 N N . ILE A 1 383 ? 12.288 -13.873 -15.699 1.00 97.19 383 ILE A N 1
ATOM 2850 C CA . ILE A 1 383 ? 11.527 -12.675 -15.322 1.00 97.19 383 ILE A CA 1
ATOM 2851 C C . ILE A 1 383 ? 10.148 -13.076 -14.775 1.00 97.19 383 ILE A C 1
ATOM 2853 O O . ILE A 1 383 ? 9.826 -12.771 -13.626 1.00 97.19 383 ILE A O 1
ATOM 2857 N N . ALA A 1 384 ? 9.372 -13.844 -15.549 1.00 97.06 384 ALA A N 1
ATOM 2858 C CA . ALA A 1 384 ? 8.034 -14.274 -15.149 1.00 97.06 384 ALA A CA 1
ATOM 2859 C C . ALA A 1 384 ? 8.031 -15.089 -13.846 1.00 97.06 384 ALA A C 1
ATOM 2861 O O . ALA A 1 384 ? 7.209 -14.843 -12.964 1.00 97.06 384 ALA A O 1
ATOM 2862 N N . ARG A 1 385 ? 8.969 -16.034 -13.685 1.00 97.25 385 ARG A N 1
ATOM 2863 C CA . ARG A 1 385 ? 9.093 -16.835 -12.456 1.00 97.25 385 ARG A CA 1
ATOM 2864 C C . ARG A 1 385 ? 9.462 -15.990 -11.245 1.00 97.25 385 ARG A C 1
ATOM 2866 O O . ARG A 1 385 ? 8.930 -16.245 -10.171 1.00 97.25 385 ARG A O 1
ATOM 2873 N N . THR A 1 386 ? 10.344 -15.008 -11.403 1.00 97.75 386 THR A N 1
ATOM 2874 C CA . THR A 1 386 ? 10.763 -14.139 -10.300 1.00 97.75 386 THR A CA 1
ATOM 2875 C C . THR A 1 386 ? 9.601 -13.282 -9.807 1.00 97.75 386 THR A C 1
ATOM 2877 O O . THR A 1 386 ? 9.329 -13.273 -8.608 1.00 97.75 386 THR A O 1
ATOM 2880 N N . TYR A 1 387 ? 8.865 -12.622 -10.708 1.00 97.88 387 TYR A N 1
ATOM 2881 C CA . TYR A 1 387 ? 7.715 -11.801 -10.311 1.00 97.88 387 TYR A CA 1
ATOM 2882 C C . TYR A 1 387 ? 6.546 -12.635 -9.781 1.00 97.88 387 TYR A C 1
ATOM 2884 O O . TYR A 1 387 ? 5.933 -12.255 -8.786 1.00 97.88 387 TYR A O 1
ATOM 2892 N N . LEU A 1 388 ? 6.279 -13.815 -10.353 1.00 96.88 388 LEU A N 1
ATOM 2893 C CA . LEU A 1 388 ? 5.301 -14.738 -9.771 1.00 96.88 388 LEU A CA 1
ATOM 2894 C C . LEU A 1 388 ? 5.722 -15.227 -8.385 1.00 96.88 388 LEU A C 1
ATOM 2896 O O . LEU A 1 388 ? 4.901 -15.248 -7.472 1.00 96.88 388 LEU A O 1
ATOM 2900 N N . GLY A 1 389 ? 6.993 -15.597 -8.209 1.00 98.06 389 GLY A N 1
ATOM 2901 C CA . GLY A 1 389 ? 7.540 -15.998 -6.915 1.00 98.06 389 GLY A CA 1
ATOM 2902 C C . GLY A 1 389 ? 7.377 -14.900 -5.863 1.00 98.06 389 GLY A C 1
ATOM 2903 O O . GLY A 1 389 ? 6.940 -15.182 -4.748 1.00 98.06 389 GLY A O 1
ATOM 2904 N N . LEU A 1 390 ? 7.637 -13.645 -6.240 1.00 98.25 390 LEU A N 1
ATOM 2905 C CA . LEU A 1 390 ? 7.371 -12.480 -5.397 1.00 98.25 390 LEU A CA 1
ATOM 2906 C C . LEU A 1 390 ? 5.878 -12.346 -5.064 1.00 98.25 390 LEU A C 1
ATOM 2908 O O . LEU A 1 390 ? 5.531 -12.173 -3.898 1.00 98.25 390 LEU A O 1
ATOM 2912 N N . GLY A 1 391 ? 4.994 -12.494 -6.053 1.00 97.88 391 GLY A N 1
ATOM 2913 C CA . GLY A 1 391 ? 3.547 -12.489 -5.841 1.00 97.88 391 GLY A CA 1
ATOM 2914 C C . GLY A 1 391 ? 3.095 -13.550 -4.830 1.00 97.88 391 GLY A C 1
ATOM 2915 O O . GLY A 1 391 ? 2.360 -13.239 -3.892 1.00 97.88 391 GLY A O 1
ATOM 2916 N N . TYR A 1 392 ? 3.593 -14.783 -4.946 1.00 98.38 392 TYR A N 1
ATOM 2917 C CA . TYR A 1 392 ? 3.322 -15.850 -3.976 1.00 98.38 392 TYR A CA 1
ATOM 2918 C C . TYR A 1 392 ? 3.899 -15.559 -2.587 1.00 98.38 392 TYR A C 1
ATOM 2920 O O . TYR A 1 392 ? 3.246 -15.855 -1.583 1.00 98.38 392 TYR A O 1
ATOM 2928 N N . ALA A 1 393 ? 5.086 -14.956 -2.499 1.00 98.31 393 ALA A N 1
ATOM 2929 C CA . ALA A 1 393 ? 5.660 -14.534 -1.223 1.00 98.31 393 ALA A CA 1
ATOM 2930 C C . ALA A 1 393 ? 4.778 -13.469 -0.545 1.00 98.31 393 ALA A C 1
ATOM 2932 O O . ALA A 1 393 ? 4.436 -13.613 0.629 1.00 98.31 393 ALA A O 1
ATOM 2933 N N . CYS A 1 394 ? 4.322 -12.461 -1.295 1.00 98.31 394 CYS A N 1
ATOM 2934 C CA . CYS A 1 394 ? 3.370 -11.455 -0.822 1.00 98.31 394 CYS A CA 1
ATOM 2935 C C . CYS A 1 394 ? 2.059 -12.088 -0.329 1.00 98.31 394 CYS A C 1
ATOM 2937 O O . CYS A 1 394 ? 1.606 -11.780 0.774 1.00 98.31 394 CYS A O 1
ATOM 2939 N N . LEU A 1 395 ? 1.479 -13.019 -1.094 1.00 97.50 395 LEU A N 1
ATOM 2940 C CA . LEU A 1 395 ? 0.276 -13.753 -0.686 1.00 97.50 395 LEU A CA 1
ATOM 2941 C C . LEU A 1 395 ? 0.502 -14.587 0.578 1.00 97.50 395 LEU A C 1
ATOM 2943 O O . LEU A 1 395 ? -0.381 -14.650 1.429 1.00 97.50 395 LEU A O 1
ATOM 2947 N N . THR A 1 396 ? 1.684 -15.182 0.738 1.00 98.19 396 THR A N 1
ATOM 2948 C CA . THR A 1 396 ? 2.046 -15.947 1.941 1.00 98.19 396 THR A CA 1
ATOM 2949 C C . THR A 1 396 ? 2.106 -15.042 3.170 1.00 98.19 396 THR A C 1
ATOM 2951 O O . THR A 1 396 ? 1.555 -15.386 4.216 1.00 98.19 396 THR A O 1
ATOM 2954 N N . VAL A 1 397 ? 2.707 -13.854 3.045 1.00 96.81 397 VAL A N 1
ATOM 2955 C CA . VAL A 1 397 ? 2.734 -12.849 4.119 1.00 96.81 397 VAL A CA 1
ATOM 2956 C C . VAL A 1 397 ? 1.317 -12.397 4.475 1.00 96.81 397 VAL A C 1
ATOM 2958 O O . VAL A 1 397 ? 0.974 -12.370 5.658 1.00 96.81 397 VAL A O 1
ATOM 2961 N N . ILE A 1 398 ? 0.476 -12.099 3.479 1.00 97.75 398 ILE A N 1
ATOM 2962 C CA . ILE A 1 398 ? -0.932 -11.733 3.694 1.00 97.75 398 ILE A CA 1
ATOM 2963 C C . ILE A 1 398 ? -1.679 -12.867 4.402 1.00 97.75 398 ILE A C 1
ATOM 2965 O O . ILE A 1 398 ? -2.365 -12.614 5.389 1.00 97.75 398 ILE A O 1
ATOM 2969 N N . ALA A 1 399 ? -1.522 -14.112 3.947 1.00 97.31 399 ALA A N 1
ATOM 2970 C CA . ALA A 1 399 ? -2.181 -15.276 4.529 1.00 97.31 399 ALA A CA 1
ATOM 2971 C C . ALA A 1 399 ? -1.755 -15.517 5.984 1.00 97.31 399 ALA A C 1
ATOM 2973 O O . ALA A 1 399 ? -2.604 -15.808 6.826 1.00 97.31 399 ALA A O 1
ATOM 2974 N N . ALA A 1 400 ? -0.469 -15.344 6.305 1.00 96.25 400 ALA A N 1
ATOM 2975 C CA . ALA A 1 400 ? 0.034 -15.458 7.672 1.00 96.25 400 ALA A CA 1
ATOM 2976 C C . ALA A 1 400 ? -0.602 -14.408 8.597 1.00 96.25 400 ALA A C 1
ATOM 2978 O O . ALA A 1 400 ? -1.121 -14.748 9.661 1.00 96.25 400 ALA A O 1
ATOM 2979 N N . HIS A 1 401 ? -0.627 -13.143 8.167 1.00 93.88 401 HIS A N 1
ATOM 2980 C CA . HIS A 1 401 ? -1.260 -12.060 8.920 1.00 93.88 401 HIS A CA 1
ATOM 2981 C C . HIS A 1 401 ? -2.761 -12.297 9.078 1.00 93.88 401 HIS A C 1
ATOM 2983 O O . HIS A 1 401 ? -3.279 -12.293 10.194 1.00 93.88 401 HIS A O 1
ATOM 2989 N N . TYR A 1 402 ? -3.451 -12.596 7.980 1.00 95.12 402 TYR A N 1
ATOM 2990 C CA . TYR A 1 402 ? -4.871 -12.916 7.994 1.00 95.12 402 TYR A CA 1
ATOM 2991 C C . TYR A 1 402 ? -5.187 -14.078 8.945 1.00 95.12 402 TYR A C 1
ATOM 2993 O O . TYR A 1 402 ? -6.117 -13.977 9.740 1.00 95.12 402 TYR A O 1
ATOM 3001 N N . GLY A 1 403 ? -4.370 -15.136 8.950 1.00 94.88 403 GLY A N 1
ATOM 3002 C CA . GLY A 1 403 ? -4.503 -16.270 9.865 1.00 94.88 403 GLY A CA 1
ATOM 3003 C C . GLY A 1 403 ? -4.387 -15.877 11.341 1.00 94.88 403 GLY A C 1
ATOM 3004 O O . GLY A 1 403 ? -5.211 -16.301 12.154 1.00 94.88 403 GLY A O 1
ATOM 3005 N N . VAL A 1 404 ? -3.424 -15.017 11.695 1.00 91.75 404 VAL A N 1
ATOM 3006 C CA . VAL A 1 404 ? -3.275 -14.488 13.065 1.00 91.75 404 VAL A CA 1
ATOM 3007 C C . VAL A 1 404 ? -4.522 -13.711 13.490 1.00 91.75 404 VAL A C 1
ATOM 3009 O O . VAL A 1 404 ? -5.054 -13.936 14.581 1.00 91.75 404 VAL A O 1
ATOM 3012 N N . PHE A 1 405 ? -5.023 -12.816 12.638 1.00 90.31 405 PHE A N 1
ATOM 3013 C CA . PHE A 1 405 ? -6.195 -12.002 12.963 1.00 90.31 405 PHE A CA 1
ATOM 3014 C C . PHE A 1 405 ? -7.500 -12.803 12.949 1.00 90.31 405 PHE A C 1
ATOM 3016 O O . PHE A 1 405 ? -8.378 -12.539 13.771 1.00 90.31 405 PHE A O 1
ATOM 3023 N N . LEU A 1 406 ? -7.608 -13.836 12.114 1.00 91.12 406 LEU A N 1
ATOM 3024 C CA . LEU A 1 406 ? -8.730 -14.772 12.123 1.00 91.12 406 LEU A CA 1
ATOM 3025 C C . LEU A 1 406 ? -8.751 -15.609 13.410 1.00 91.12 406 LEU A C 1
ATOM 3027 O O . LEU A 1 406 ? -9.807 -15.785 14.021 1.00 91.12 406 LEU A O 1
ATOM 3031 N N . ALA A 1 407 ? -7.588 -16.078 13.871 1.00 90.50 407 ALA A N 1
ATOM 3032 C CA . ALA A 1 407 ? -7.467 -16.777 15.148 1.00 90.50 407 ALA A CA 1
ATOM 3033 C C . ALA A 1 407 ? -7.871 -15.870 16.323 1.00 90.50 407 ALA A C 1
ATOM 3035 O O . ALA A 1 407 ? -8.661 -16.279 17.178 1.00 90.50 407 ALA A O 1
ATOM 3036 N N . ARG A 1 408 ? -7.408 -14.611 16.332 1.00 88.12 408 ARG A N 1
ATOM 3037 C CA . ARG A 1 408 ? -7.818 -13.601 17.325 1.00 88.12 408 ARG A CA 1
ATOM 3038 C C . ARG A 1 408 ? -9.324 -13.333 17.288 1.00 88.12 408 ARG A C 1
ATOM 3040 O O . ARG A 1 408 ? -9.970 -13.372 18.333 1.00 88.12 408 ARG A O 1
ATOM 3047 N N . ALA A 1 409 ? -9.897 -13.140 16.101 1.00 84.75 409 ALA A N 1
ATOM 3048 C CA . ALA A 1 409 ? -11.331 -12.936 15.904 1.00 84.75 409 ALA A CA 1
ATOM 3049 C C . ALA A 1 409 ? -12.157 -14.105 16.465 1.00 84.75 409 ALA A C 1
ATOM 3051 O O . ALA A 1 409 ? -13.131 -13.889 17.190 1.00 84.75 409 ALA A O 1
ATOM 3052 N N . ARG A 1 410 ? -11.732 -15.349 16.205 1.00 88.38 410 ARG A N 1
ATOM 3053 C CA . ARG A 1 410 ? -12.364 -16.552 16.764 1.00 88.38 410 ARG A CA 1
ATOM 3054 C C . ARG A 1 410 ? -12.301 -16.570 18.291 1.00 88.38 410 ARG A C 1
ATOM 3056 O O . ARG A 1 410 ? -13.309 -16.853 18.933 1.00 88.38 410 ARG A O 1
ATOM 3063 N N . MET A 1 411 ? -11.148 -16.250 18.877 1.00 87.62 411 MET A N 1
ATOM 3064 C CA . MET A 1 411 ? -10.985 -16.203 20.335 1.00 87.62 411 MET A CA 1
ATOM 3065 C C . MET A 1 411 ? -11.891 -15.149 20.983 1.00 87.62 411 MET A C 1
ATOM 3067 O O . MET A 1 411 ? -12.542 -15.440 21.986 1.00 87.62 411 MET A O 1
ATOM 3071 N N . LEU A 1 412 ? -11.988 -13.954 20.394 1.00 83.06 412 LEU A N 1
ATOM 3072 C CA . LEU A 1 412 ? -12.882 -12.891 20.867 1.00 83.06 412 LEU A CA 1
ATOM 3073 C C . LEU A 1 412 ? -14.359 -13.294 20.763 1.00 83.06 412 LEU A C 1
ATOM 3075 O O . LEU A 1 412 ? -15.120 -13.100 21.712 1.00 83.06 412 LEU A O 1
ATOM 3079 N N . ALA A 1 413 ? -14.760 -13.923 19.654 1.00 82.94 413 ALA A N 1
ATOM 3080 C CA . ALA A 1 413 ? -16.121 -14.426 19.478 1.00 82.94 413 ALA A CA 1
ATOM 3081 C C . ALA A 1 413 ? -16.487 -15.492 20.528 1.00 82.94 413 ALA A C 1
ATOM 3083 O O . ALA A 1 413 ? -17.574 -15.443 21.103 1.00 82.94 413 ALA A O 1
ATOM 3084 N N . LEU A 1 414 ? -15.566 -16.415 20.835 1.00 86.94 414 LEU A N 1
ATOM 3085 C CA . LEU A 1 414 ? -15.759 -17.434 21.874 1.00 86.94 414 LEU A CA 1
ATOM 3086 C C . LEU A 1 414 ? -15.854 -16.823 23.278 1.00 86.94 414 LEU A C 1
ATOM 3088 O O . LEU A 1 414 ? -16.718 -17.227 24.060 1.00 86.94 414 LEU A O 1
ATOM 3092 N N . LYS A 1 415 ? -15.012 -15.827 23.597 1.00 85.31 415 LYS A N 1
ATOM 3093 C CA . LYS A 1 415 ? -15.095 -15.076 24.862 1.00 85.31 415 LYS A CA 1
ATOM 3094 C C . LYS A 1 415 ? -16.462 -14.397 25.011 1.00 85.31 415 LYS A C 1
ATOM 3096 O O . LYS A 1 415 ? -17.098 -14.568 26.048 1.00 85.31 415 LYS A O 1
ATOM 3101 N N . LYS A 1 416 ? -16.946 -13.714 23.963 1.00 81.75 416 LYS A N 1
ATOM 3102 C CA . LYS A 1 416 ? -18.263 -13.050 23.953 1.00 81.75 416 LYS A CA 1
ATOM 3103 C C . LYS A 1 416 ? -19.418 -14.044 24.109 1.00 81.75 416 LYS A C 1
ATOM 3105 O O . LYS A 1 416 ? -20.312 -13.818 24.913 1.00 81.75 416 LYS A O 1
ATOM 3110 N N . ALA A 1 417 ? -19.377 -15.182 23.415 1.00 83.50 417 ALA A N 1
ATOM 3111 C CA . ALA A 1 417 ? -20.391 -16.226 23.575 1.00 83.50 417 ALA A CA 1
ATOM 3112 C C . ALA A 1 417 ? -20.433 -16.770 25.016 1.00 83.50 417 ALA A C 1
ATOM 3114 O O . ALA A 1 417 ? -21.510 -16.959 25.583 1.00 83.50 417 ALA A O 1
ATOM 3115 N N . ARG A 1 418 ? -19.265 -16.971 25.642 1.00 85.56 418 ARG A N 1
ATOM 3116 C CA . ARG A 1 418 ? -19.170 -17.434 27.032 1.00 85.56 418 ARG A CA 1
ATOM 3117 C C . ARG A 1 418 ? -19.748 -16.418 28.019 1.00 85.56 418 ARG A C 1
ATOM 3119 O O . ARG A 1 418 ? -20.489 -16.827 28.911 1.00 85.56 418 ARG A O 1
ATOM 3126 N N . THR A 1 419 ? -19.454 -15.125 27.871 1.00 82.81 419 THR A N 1
ATOM 3127 C CA . THR A 1 419 ? -20.008 -14.086 28.758 1.00 82.81 419 THR A CA 1
ATOM 3128 C C . THR A 1 419 ? -21.521 -13.954 28.605 1.00 82.81 419 THR A C 1
ATOM 3130 O O . THR A 1 419 ? -22.216 -13.864 29.614 1.00 82.81 419 THR A O 1
ATOM 3133 N N . THR A 1 420 ? -22.059 -14.051 27.383 1.00 80.75 420 THR A N 1
ATOM 3134 C CA . THR A 1 420 ? -23.515 -14.054 27.151 1.00 80.75 420 THR A CA 1
ATOM 3135 C C . THR A 1 420 ? -24.203 -15.249 27.817 1.00 80.75 420 THR A C 1
ATOM 3137 O O . THR A 1 420 ? -25.232 -15.077 28.465 1.00 80.75 420 THR A O 1
ATOM 3140 N N . VAL A 1 421 ? -23.624 -16.453 27.729 1.00 80.44 421 VAL A N 1
ATOM 3141 C CA . VAL A 1 421 ? -24.171 -17.653 28.392 1.00 80.44 421 VAL A CA 1
ATOM 3142 C C . VAL A 1 421 ? -24.139 -17.523 29.919 1.00 80.44 421 VAL A C 1
ATOM 3144 O O . VAL A 1 421 ? -25.097 -17.912 30.587 1.00 80.44 421 VAL A O 1
ATOM 3147 N N . VAL A 1 422 ? -23.068 -16.961 30.488 1.00 79.00 422 VAL A N 1
ATOM 3148 C CA . VAL A 1 422 ? -22.967 -16.712 31.938 1.00 79.00 422 VAL A CA 1
ATOM 3149 C C . VAL A 1 422 ? -24.003 -15.679 32.394 1.00 79.00 422 VAL A C 1
ATOM 3151 O O . VAL A 1 422 ? -24.703 -15.923 33.375 1.00 79.00 422 VAL A O 1
ATOM 3154 N N . ALA A 1 423 ? -24.171 -14.577 31.659 1.00 72.88 423 ALA A N 1
ATOM 3155 C CA . ALA A 1 423 ? -25.181 -13.558 31.956 1.00 72.88 423 ALA A CA 1
ATOM 3156 C C . ALA A 1 423 ? -26.618 -14.113 31.866 1.00 72.88 423 ALA A C 1
ATOM 3158 O O . ALA A 1 423 ? -27.452 -13.841 32.733 1.00 72.88 423 ALA A O 1
ATOM 3159 N N . ALA A 1 424 ? -26.899 -14.958 30.869 1.00 72.25 424 ALA A N 1
ATOM 3160 C CA . ALA A 1 424 ? -28.190 -15.635 30.727 1.00 72.25 424 ALA A CA 1
ATOM 3161 C C . ALA A 1 424 ? -28.476 -16.614 31.885 1.00 72.25 424 ALA A C 1
ATOM 3163 O O . ALA A 1 424 ? -29.608 -16.717 32.351 1.00 72.25 424 ALA A O 1
ATOM 3164 N N . ARG A 1 425 ? -27.453 -17.307 32.408 1.00 72.25 425 ARG A N 1
ATOM 3165 C CA . ARG A 1 425 ? -27.603 -18.176 33.591 1.00 72.25 425 ARG A CA 1
ATOM 3166 C C . ARG A 1 425 ? -27.800 -17.387 34.888 1.00 72.25 425 ARG A C 1
ATOM 3168 O O . ARG A 1 425 ? -28.629 -17.782 35.701 1.00 72.25 425 ARG A O 1
ATOM 3175 N N . GLY A 1 426 ? -27.081 -16.278 35.076 1.00 67.25 426 GLY A N 1
ATOM 3176 C CA . GLY A 1 426 ? -27.229 -15.421 36.261 1.00 67.25 426 GLY A CA 1
ATOM 3177 C C . GLY A 1 426 ? -28.608 -14.758 36.352 1.00 67.25 426 GLY A C 1
ATOM 3178 O O . GLY A 1 426 ? -29.208 -14.717 37.423 1.00 67.25 426 GLY A O 1
ATOM 3179 N N . THR A 1 427 ? -29.155 -14.313 35.218 1.00 69.88 427 THR A N 1
ATOM 3180 C CA . THR A 1 427 ? -30.520 -13.759 35.145 1.00 69.88 427 THR A CA 1
ATOM 3181 C C . THR A 1 427 ? -31.593 -14.816 35.411 1.00 69.88 427 THR A C 1
ATOM 3183 O O . THR A 1 427 ? -32.540 -14.536 36.143 1.00 69.88 427 THR A O 1
ATOM 3186 N N . ALA A 1 428 ? -31.421 -16.044 34.909 1.00 63.72 428 ALA A N 1
ATOM 3187 C CA . ALA A 1 428 ? -32.323 -17.157 35.206 1.00 63.72 428 ALA A CA 1
ATOM 3188 C C . ALA A 1 428 ? -32.313 -17.554 36.697 1.00 63.72 428 ALA A C 1
ATOM 3190 O O . ALA A 1 428 ? -33.373 -17.804 37.270 1.00 63.72 428 ALA A O 1
ATOM 3191 N N . HIS A 1 429 ? -31.145 -17.563 37.350 1.00 61.12 429 HIS A N 1
ATOM 3192 C CA . HIS A 1 429 ? -31.039 -17.888 38.778 1.00 61.12 429 HIS A CA 1
ATOM 3193 C C . HIS A 1 429 ? -31.666 -16.801 39.668 1.00 61.12 429 HIS A C 1
ATOM 3195 O O . HIS A 1 429 ? -32.477 -17.107 40.538 1.00 61.12 429 HIS A O 1
ATOM 3201 N N . GLY A 1 430 ? -31.406 -15.522 39.370 1.00 59.22 430 GLY A N 1
ATOM 3202 C CA . GLY A 1 430 ? -32.010 -14.396 40.092 1.00 59.22 430 GLY A CA 1
ATOM 3203 C C . GLY A 1 430 ? -33.505 -14.171 39.810 1.00 59.22 430 GLY A C 1
ATOM 3204 O O . GLY A 1 430 ? -34.146 -13.384 40.510 1.00 59.22 430 GLY A O 1
ATOM 3205 N N . ALA A 1 431 ? -34.070 -14.806 38.778 1.00 57.28 431 ALA A N 1
ATOM 3206 C CA . ALA A 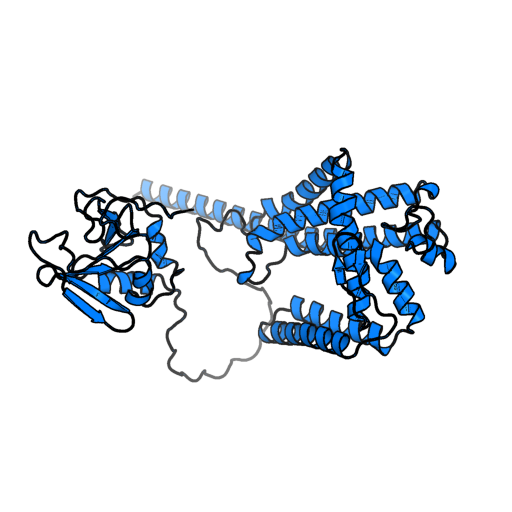1 431 ? -35.515 -14.860 38.549 1.00 57.28 431 ALA A CA 1
ATOM 3207 C C . ALA A 1 431 ? -36.173 -15.990 39.360 1.00 57.28 431 ALA A C 1
ATOM 3209 O O . ALA A 1 431 ? -37.262 -15.795 39.895 1.00 57.28 431 ALA A O 1
ATOM 3210 N N . ALA A 1 432 ? -35.494 -17.132 39.510 1.00 57.28 432 ALA A N 1
ATOM 3211 C CA . ALA A 1 432 ? -35.976 -18.252 40.315 1.00 57.28 432 ALA A CA 1
ATOM 3212 C C . ALA A 1 432 ? -36.071 -17.893 41.810 1.00 57.28 432 ALA A C 1
ATOM 3214 O O . ALA A 1 432 ? -37.122 -18.110 42.409 1.00 57.28 432 ALA A O 1
ATOM 3215 N N . GLU A 1 433 ? -35.045 -17.251 42.384 1.00 57.66 433 GLU A N 1
ATOM 3216 C CA . GLU A 1 433 ? -35.035 -16.846 43.805 1.00 57.66 433 GLU A CA 1
ATOM 3217 C C . GLU A 1 433 ? -36.132 -15.828 44.162 1.00 57.66 433 GLU A C 1
ATOM 3219 O O . GLU A 1 433 ? -36.659 -15.846 45.271 1.00 57.66 433 GLU A O 1
ATOM 3224 N N . ARG A 1 434 ? -36.532 -14.970 43.214 1.00 58.66 434 ARG A N 1
ATOM 3225 C CA . ARG A 1 434 ? -37.619 -13.991 43.406 1.00 58.66 434 ARG A CA 1
ATOM 3226 C C . ARG A 1 434 ? -39.022 -14.587 43.325 1.00 58.66 434 ARG A C 1
ATOM 3228 O O . ARG A 1 434 ? -39.968 -13.930 43.738 1.00 58.66 434 ARG A O 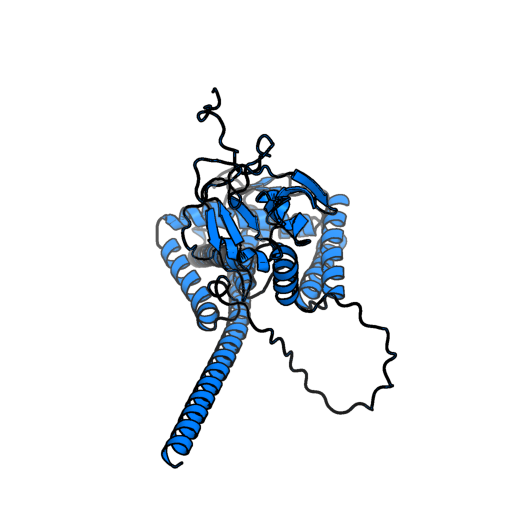1
ATOM 3235 N N . SER A 1 435 ? -39.166 -15.798 42.789 1.00 55.75 435 SER A N 1
ATOM 3236 C CA . SER A 1 435 ? -40.458 -16.497 42.717 1.00 55.75 435 SER A CA 1
ATOM 3237 C C . SER A 1 435 ? -40.759 -17.353 43.952 1.00 55.75 435 SER A C 1
ATOM 3239 O O . SER A 1 435 ? -41.883 -17.815 44.118 1.00 55.75 435 SER A O 1
ATOM 3241 N N . THR A 1 436 ? -39.762 -17.557 44.817 1.00 55.47 436 THR A N 1
ATOM 3242 C CA . THR A 1 436 ? -39.843 -18.391 46.027 1.00 55.47 436 THR A CA 1
ATOM 3243 C C . THR A 1 436 ? -39.816 -17.592 47.336 1.00 55.47 436 THR A C 1
ATOM 3245 O O . THR A 1 436 ? -39.725 -18.204 48.398 1.00 55.47 436 THR A O 1
ATOM 3248 N N . GLY A 1 437 ? -39.846 -16.255 47.265 1.00 45.06 437 GLY A N 1
ATOM 3249 C CA . GLY A 1 437 ? -39.778 -15.341 48.414 1.00 45.06 437 GLY A CA 1
ATOM 3250 C C . GLY A 1 437 ? -41.121 -14.748 48.804 1.00 45.06 437 GLY A C 1
ATOM 3251 O O . GLY A 1 437 ? -41.874 -14.373 47.877 1.00 45.06 437 GLY A O 1
#

pLDDT: mean 80.94, std 18.47, range [25.11, 98.38]

Foldseek 3Di:
DDPDDDDDFADAQPDDGDDQFDDLVDPPWTWDFDQDPPQHTWTATPPFRKTKDFLVRVCRLLVHDNVQVLVVQVVDDFAWDPGADRRGRVWGWTWTDSDPPAIKTATPGNRIIMGTHPNSVVSSVVSVVVPPPPDDDDPDDDDDDDDDDDDDDDDPDPDDDDDDDPLPVLDLQALCCLQVLLVVLLVVLVVCCVDPNLVVLVQQQLQLLLQVQLCVLLLLQQFDWDRDRHHIPRGDLDHHPVSLVVLLVVLVVQLVVCVVVVPVVSVCVSVVSNVSSCCNHPPDDSVVSVLSSLLRSLLSLQPQLLVLLLCLNDDDDVVVCCSPVSSVSNNSSSNSLSSSLVQLVVCLVPVVSPQADGSPGPRPHCPHSVSVCVVVPDDSNNSSCVSNVSSVVSVVVSVVSSVVSSVSSVVVVVVVVVVVVVVVVVVVVVVVVVVVD

Radius of gyration: 31.42 Å; chains: 1; bounding box: 68×65×78 Å

Organism: NCBI:txid1192034

InterPro domains:
  IPR027392 Transcription factor zinc-finger [PF13453] (85-126)